Protein 3R3H (pdb70)

CATH classification: 3.40.50.150

Radius of gyration: 21.48 Å; Cα contacts (8 Å, |Δi|>4): 820; chains: 2; bounding box: 47×49×59 Å

Structure (mmCIF, N/CA/C/O backbone):
data_3R3H
#
_entry.id   3R3H
#
_cell.length_a   52.254
_cell.length_b   52.254
_cell.length_c   659.278
_cell.angle_alpha   90.00
_cell.angle_beta   90.00
_cell.angle_gamma   120.00
#
_symmetry.space_group_name_H-M   'P 61 2 2'
#
loop_
_entity.id
_entity.type
_entity.pdbx_description
1 polymer 'O-methyltransferase, SAM-dependent'
2 water water
#
loop_
_atom_site.group_PDB
_atom_site.id
_atom_site.type_symbol
_atom_site.label_atom_id
_atom_site.label_alt_id
_atom_site.label_comp_id
_atom_site.label_asym_id
_atom_site.label_entity_id
_atom_site.label_seq_id
_atom_site.pdbx_PDB_ins_code
_atom_site.Cartn_x
_atom_site.Cartn_y
_atom_site.Cartn_z
_atom_site.occupancy
_atom_site.B_iso_or_equiv
_atom_site.auth_seq_id
_atom_site.auth_comp_id
_atom_site.auth_asym_id
_atom_site.auth_atom_id
_atom_site.pdbx_PDB_model_num
ATOM 1 N N . LYS A 1 4 ? 8.964 19.467 36.679 1.00 64.48 4 LYS A N 1
ATOM 2 C CA . LYS A 1 4 ? 7.990 20.334 35.947 1.00 65.14 4 LYS A CA 1
ATOM 3 C C . LYS A 1 4 ? 8.701 21.261 34.958 1.00 65.81 4 LYS A C 1
ATOM 4 O O . LYS A 1 4 ? 9.794 21.757 35.238 1.00 65.71 4 LYS A O 1
ATOM 6 N N . HIS A 1 5 ? 8.071 21.498 33.808 1.00 66.37 5 HIS A N 1
ATOM 7 C CA . HIS A 1 5 ? 8.635 22.359 32.765 1.00 66.97 5 HIS A CA 1
ATOM 8 C C . HIS A 1 5 ? 8.009 23.768 32.751 1.00 67.17 5 HIS A C 1
ATOM 9 O O . HIS A 1 5 ? 6.794 23.909 32.854 1.00 66.21 5 HIS A O 1
ATOM 16 N N . LEU A 1 6 ? 8.849 24.800 32.621 1.00 66.67 6 LEU A N 1
ATOM 17 C CA . LEU A 1 6 ? 8.408 26.202 32.617 1.00 65.85 6 LEU A CA 1
ATOM 18 C C . LEU A 1 6 ? 7.637 26.639 31.366 1.00 65.90 6 LEU A C 1
ATOM 19 O O . LEU A 1 6 ? 8.219 26.817 30.289 1.00 66.00 6 LEU A O 1
ATOM 21 N N . SER A 1 7 ? 6.327 26.826 31.522 1.00 64.26 7 SER A N 1
ATOM 22 C CA . SER A 1 7 ? 5.462 27.255 30.420 1.00 62.32 7 SER A CA 1
ATOM 23 C C . SER A 1 7 ? 5.516 28.781 30.323 1.00 61.08 7 SER A C 1
ATOM 24 O O . SER A 1 7 ? 4.929 29.485 31.152 1.00 61.70 7 SER A O 1
ATOM 26 N N . LEU A 1 8 ? 6.219 29.299 29.317 1.00 58.10 8 LEU A N 1
ATOM 27 C CA . LEU A 1 8 ? 6.327 30.745 29.172 1.00 54.61 8 LEU A CA 1
ATOM 28 C C . LEU A 1 8 ? 5.051 31.292 28.574 1.00 53.92 8 LEU A C 1
ATOM 29 O O . LEU A 1 8 ? 4.653 30.878 27.487 1.00 52.10 8 LEU A O 1
ATOM 34 N N . THR A 1 9 ? 4.414 32.209 29.304 1.00 53.09 9 THR A N 1
ATOM 35 C CA . THR A 1 9 ? 3.168 32.849 28.872 1.00 52.78 9 THR A CA 1
ATOM 36 C C . THR A 1 9 ? 3.492 34.282 28.425 1.00 53.94 9 THR A C 1
ATOM 37 O O . THR A 1 9 ? 4.605 34.773 28.653 1.00 53.61 9 THR A O 1
ATOM 41 N N . PRO A 1 10 ? 2.534 34.963 27.762 1.00 53.68 10 PRO A N 1
ATOM 42 C CA . PRO A 1 10 ? 2.755 36.340 27.300 1.00 54.00 10 PRO A CA 1
ATOM 43 C C . PRO A 1 10 ? 2.984 37.304 28.454 1.00 54.08 10 PRO A C 1
ATOM 44 O O . PRO A 1 10 ? 3.780 38.239 28.352 1.00 54.36 10 PRO A O 1
ATOM 48 N N . GLU A 1 11 ? 2.280 37.062 29.554 1.00 54.35 11 GLU A N 1
ATOM 49 C CA . GLU A 1 11 ? 2.385 37.910 30.730 1.00 55.64 11 GLU A CA 1
ATOM 50 C C . GLU A 1 11 ? 3.752 37.811 31.382 1.00 52.59 11 GLU A C 1
ATOM 51 O O . GLU A 1 11 ? 4.288 38.800 31.861 1.00 52.95 11 GLU A O 1
ATOM 57 N N . LEU A 1 12 ? 4.315 36.610 31.399 1.00 51.05 12 LEU A N 1
ATOM 58 C CA . LEU A 1 12 ? 5.626 36.390 32.002 1.00 50.34 12 LEU A CA 1
ATOM 59 C C . LEU A 1 12 ? 6.748 36.865 31.082 1.00 49.03 12 LEU A C 1
ATOM 60 O O . LEU A 1 12 ? 7.772 37.373 31.539 1.00 48.43 12 LEU A O 1
ATOM 65 N N . TYR A 1 13 ? 6.546 36.685 29.782 1.00 48.55 13 TYR A N 1
ATOM 66 C CA . TYR A 1 13 ? 7.518 37.107 28.787 1.00 47.81 13 TYR A CA 1
ATOM 67 C C . TYR A 1 13 ? 7.612 38.616 28.897 1.00 47.21 13 TYR A C 1
ATOM 68 O O . TYR A 1 13 ? 8.678 39.207 28.726 1.00 46.89 13 TYR A O 1
ATOM 77 N N . LYS A 1 14 ? 6.470 39.232 29.184 1.00 46.82 14 LYS A N 1
ATOM 78 C CA . LYS A 1 14 ? 6.370 40.678 29.361 1.00 47.16 14 LYS A CA 1
ATOM 79 C C . LYS A 1 14 ? 7.268 41.092 30.534 1.00 46.46 14 LYS A C 1
ATOM 80 O O . LYS A 1 14 ? 7.981 42.093 30.461 1.00 46.52 14 LYS A O 1
ATOM 86 N N . TYR A 1 15 ? 7.209 40.303 31.609 1.00 45.62 15 TYR A N 1
ATOM 87 C CA . TYR A 1 15 ? 7.991 40.523 32.828 1.00 44.87 15 TYR A CA 1
ATOM 88 C C . TYR A 1 15 ? 9.483 40.334 32.541 1.00 42.41 15 TYR A C 1
ATOM 89 O O . TYR A 1 15 ? 10.314 41.175 32.900 1.00 40.50 15 TYR A O 1
ATOM 98 N N . LEU A 1 16 ? 9.805 39.219 31.892 1.00 41.21 16 LEU A N 1
ATOM 99 C CA . LEU A 1 16 ? 11.176 38.895 31.536 1.00 40.67 16 LEU A CA 1
ATOM 100 C C . LEU A 1 16 ? 11.793 40.104 30.849 1.00 40.05 16 LEU A C 1
ATOM 101 O O . LEU A 1 16 ? 12.806 40.661 31.285 1.00 41.16 16 LEU A O 1
ATOM 106 N N . LEU A 1 17 ? 11.146 40.513 29.769 1.00 39.47 17 LEU A N 1
ATOM 107 C CA . LEU A 1 17 ? 11.575 41.657 28.978 1.00 39.74 17 LEU A CA 1
ATOM 108 C C . LEU A 1 17 ? 11.786 42.913 29.841 1.00 39.54 17 LEU A C 1
ATOM 109 O O . LEU A 1 17 ? 12.824 43.576 29.755 1.00 38.18 17 LEU A O 1
ATOM 114 N N . ASP A 1 18 ? 10.795 43.215 30.675 1.00 40.30 18 ASP A N 1
ATOM 115 C CA . ASP A 1 18 ? 10.816 44.382 31.549 1.00 41.92 18 ASP A CA 1
ATOM 116 C C . ASP A 1 18 ? 12.053 44.467 32.441 1.00 41.14 18 ASP A C 1
ATOM 117 O O . ASP A 1 18 ? 12.740 45.504 32.485 1.00 41.40 18 ASP A O 1
ATOM 122 N N . ILE A 1 19 ? 12.338 43.377 33.151 1.00 38.57 19 ILE A N 1
ATOM 123 C CA . ILE A 1 19 ? 13.475 43.340 34.062 1.00 35.56 19 ILE A CA 1
ATOM 124 C C . ILE A 1 19 ? 14.846 43.105 33.419 1.00 36.02 19 ILE A C 1
ATOM 125 O O . ILE A 1 19 ? 15.863 43.355 34.052 1.00 35.55 19 ILE A O 1
ATOM 130 N N . SER A 1 20 ? 14.901 42.639 32.174 1.00 35.88 20 SER A N 1
ATOM 131 C CA . SER A 1 20 ? 16.213 42.387 31.576 1.00 36.67 20 SER A CA 1
ATOM 132 C C . SER A 1 20 ? 16.522 43.065 30.244 1.00 37.50 20 SER A C 1
ATOM 133 O O . SER A 1 20 ? 17.678 43.402 29.983 1.00 37.51 20 SER A O 1
ATOM 136 N N . LEU A 1 21 ? 15.511 43.269 29.402 1.00 37.86 21 LEU A N 1
ATOM 137 C CA . LEU A 1 21 ? 15.757 43.897 28.106 1.00 38.16 21 LEU A CA 1
ATOM 138 C C . LEU A 1 21 ? 16.323 45.291 28.268 1.00 38.58 21 LEU A C 1
ATOM 139 O O . LEU A 1 21 ? 15.668 46.185 28.808 1.00 39.24 21 LEU A O 1
ATOM 144 N N . ARG A 1 22 ? 17.551 45.459 27.804 1.00 39.50 22 ARG A N 1
ATOM 145 C CA . ARG A 1 22 ? 18.232 46.740 27.854 1.00 42.32 22 ARG A CA 1
ATOM 146 C C . ARG A 1 22 ? 18.604 47.024 26.400 1.00 42.02 22 ARG A C 1
ATOM 147 O O . ARG A 1 22 ? 19.775 47.019 26.007 1.00 43.09 22 ARG A O 1
ATOM 155 N N . GLU A 1 23 ? 17.554 47.267 25.618 1.00 42.07 23 GLU A N 1
ATOM 156 C CA . GLU A 1 23 ? 17.627 47.517 24.183 1.00 42.42 23 GLU A CA 1
ATOM 157 C C . GLU A 1 23 ? 18.056 48.921 23.771 1.00 41.85 23 GLU A C 1
ATOM 158 O O . GLU A 1 23 ? 17.593 49.919 24.314 1.00 42.85 23 GLU A O 1
ATOM 164 N N . HIS A 1 24 ? 18.946 48.983 22.791 1.00 42.26 24 HIS A N 1
ATOM 165 C CA . HIS A 1 24 ? 19.441 50.254 22.284 1.00 44.28 24 HIS A CA 1
ATOM 166 C C . HIS A 1 24 ? 18.392 50.839 21.330 1.00 44.62 24 HIS A C 1
ATOM 167 O O . HIS A 1 24 ? 17.809 50.116 20.513 1.00 44.80 24 HIS A O 1
ATOM 174 N N . PRO A 1 25 ? 18.135 52.158 21.424 1.00 45.02 25 PRO A N 1
ATOM 175 C CA . PRO A 1 25 ? 17.150 52.868 20.588 1.00 46.26 25 PRO A CA 1
ATOM 176 C C . PRO A 1 25 ? 17.088 52.518 19.105 1.00 43.93 25 PRO A C 1
ATOM 177 O O . PRO A 1 25 ? 15.999 52.322 18.554 1.00 42.78 25 PRO A O 1
ATOM 181 N N . ALA A 1 26 ? 18.250 52.462 18.460 1.00 42.49 26 ALA A N 1
ATOM 182 C CA . ALA A 1 26 ? 18.320 52.126 17.041 1.00 41.96 26 ALA A CA 1
ATOM 183 C C . ALA A 1 26 ? 17.795 50.710 16.847 1.00 40.42 26 ALA A C 1
ATOM 184 O O . ALA A 1 26 ? 17.134 50.419 15.850 1.00 41.90 26 ALA A O 1
ATOM 186 N N . LEU A 1 27 ? 18.092 49.831 17.806 1.00 38.68 27 LEU A N 1
ATOM 187 C CA . LEU A 1 27 ? 17.616 48.449 17.751 1.00 36.09 27 LEU A CA 1
ATOM 188 C C . LEU A 1 27 ? 16.098 48.446 17.848 1.00 35.77 27 LEU A C 1
ATOM 189 O O . LEU A 1 27 ? 15.402 47.963 16.951 1.00 34.21 27 LEU A O 1
ATOM 194 N N . ALA A 1 28 ? 15.601 48.993 18.954 1.00 35.75 28 ALA A N 1
ATOM 195 C CA . ALA A 1 28 ? 14.172 49.051 19.210 1.00 37.58 28 ALA A CA 1
ATOM 196 C C . ALA A 1 28 ? 13.448 49.650 18.005 1.00 39.33 28 ALA A C 1
ATOM 197 O O . ALA A 1 28 ? 12.370 49.180 17.611 1.00 41.08 28 ALA A O 1
ATOM 199 N N . ALA A 1 29 ? 14.061 50.679 17.420 1.00 40.16 29 ALA A N 1
ATOM 200 C CA . ALA A 1 29 ? 13.517 51.380 16.261 1.00 40.64 29 ALA A CA 1
ATOM 201 C C . ALA A 1 29 ? 13.523 50.493 15.025 1.00 40.15 29 ALA A C 1
ATOM 202 O O . ALA A 1 29 ? 12.539 50.441 14.283 1.00 40.57 29 ALA A O 1
ATOM 204 N N . LEU A 1 30 ? 14.644 49.808 14.800 1.00 40.31 30 LEU A N 1
ATOM 205 C CA . LEU A 1 30 ? 14.754 48.913 13.654 1.00 41.78 30 LEU A CA 1
ATOM 206 C C . LEU A 1 30 ? 13.646 47.872 13.821 1.00 40.96 30 LEU A C 1
ATOM 207 O O . LEU A 1 30 ? 12.893 47.586 12.889 1.00 40.11 30 LEU A O 1
ATOM 212 N N . ARG A 1 31 ? 13.544 47.334 15.032 1.00 42.32 31 ARG A N 1
ATOM 213 C CA . ARG A 1 31 ? 12.544 46.332 15.343 1.00 44.99 31 ARG A CA 1
ATOM 214 C C . ARG A 1 31 ? 11.135 46.881 15.116 1.00 45.51 31 ARG A C 1
ATOM 215 O O . ARG A 1 31 ? 10.401 46.385 14.267 1.00 46.03 31 ARG A O 1
ATOM 223 N N . LYS A 1 32 ? 10.764 47.904 15.880 1.00 46.75 32 LYS A N 1
ATOM 224 C CA . LYS A 1 32 ? 9.439 48.521 15.773 1.00 48.88 32 LYS A CA 1
ATOM 225 C C . LYS A 1 32 ? 9.038 48.911 14.341 1.00 51.54 32 LYS A C 1
ATOM 226 O O . LYS A 1 32 ? 7.860 48.849 13.991 1.00 50.76 32 LYS A O 1
ATOM 228 N N . GLU A 1 33 ? 10.011 49.315 13.523 1.00 53.92 33 GLU A N 1
ATOM 229 C CA . GLU A 1 33 ? 9.750 49.703 12.136 1.00 57.33 33 GLU A CA 1
ATOM 230 C C . GLU A 1 33 ? 9.666 48.515 11.159 1.00 58.02 33 GLU A C 1
ATOM 231 O O . GLU A 1 33 ? 9.545 48.715 9.949 1.00 57.19 33 GLU A O 1
ATOM 237 N N . THR A 1 34 ? 9.731 47.288 11.680 1.00 57.86 34 THR A N 1
ATOM 238 C CA . THR A 1 34 ? 9.658 46.086 10.844 1.00 57.71 34 THR A CA 1
ATOM 239 C C . THR A 1 34 ? 8.789 45.017 11.502 1.00 59.46 34 THR A C 1
ATOM 240 O O . THR A 1 34 ? 8.783 43.857 11.081 1.00 59.03 34 THR A O 1
ATOM 244 N N . SER A 1 35 ? 8.054 45.421 12.535 1.00 60.67 35 SER A N 1
ATOM 245 C CA . SER A 1 35 ? 7.175 44.519 13.282 1.00 62.93 35 SER A CA 1
ATOM 246 C C . SER A 1 35 ? 6.128 43.888 12.362 1.00 63.97 35 SER A C 1
ATOM 247 O O . SER A 1 35 ? 5.935 42.664 12.351 1.00 64.44 35 SER A O 1
ATOM 250 N N . THR A 1 36 ? 5.456 44.750 11.600 1.00 64.83 36 THR A N 1
ATOM 251 C CA . THR A 1 36 ? 4.417 44.368 10.640 1.00 65.86 36 THR A CA 1
ATOM 252 C C . THR A 1 36 ? 4.965 43.431 9.559 1.00 66.99 36 THR A C 1
ATOM 253 O O . THR A 1 36 ? 4.311 42.460 9.163 1.00 65.99 36 THR A O 1
ATOM 257 N N . MET A 1 37 ? 6.166 43.762 9.086 1.00 67.59 37 MET A N 1
ATOM 258 C CA . MET A 1 37 ? 6.900 43.010 8.068 1.00 67.24 37 MET A CA 1
ATOM 259 C C . MET A 1 37 ? 6.861 41.515 8.424 1.00 66.96 37 MET A C 1
ATOM 260 O O . MET A 1 37 ? 6.999 41.145 9.588 1.00 66.60 37 MET A O 1
ATOM 265 N N . GLU A 1 38 ? 6.667 40.660 7.425 1.00 66.61 38 GLU A N 1
ATOM 266 C CA . GLU A 1 38 ? 6.615 39.211 7.652 1.00 67.14 38 GLU A CA 1
ATOM 267 C C . GLU A 1 38 ? 7.992 38.653 8.011 1.00 65.69 38 GLU A C 1
ATOM 268 O O . GLU A 1 38 ? 8.108 37.553 8.556 1.00 65.33 38 GLU A O 1
ATOM 274 N N . LEU A 1 39 ? 9.024 39.442 7.703 1.00 63.79 39 LEU A N 1
ATOM 275 C CA . LEU A 1 39 ? 10.432 39.114 7.964 1.00 60.30 39 LEU A CA 1
ATOM 276 C C . LEU A 1 39 ? 10.722 39.085 9.469 1.00 58.19 39 LEU A C 1
ATOM 277 O O . LEU A 1 39 ? 11.575 38.324 9.927 1.00 58.58 39 LEU A O 1
ATOM 282 N N . ALA A 1 40 ? 10.014 39.924 10.225 1.00 57.14 40 ALA A N 1
ATOM 283 C CA . ALA A 1 40 ? 10.180 40.022 11.675 1.00 56.59 40 ALA A CA 1
ATOM 284 C C . ALA A 1 40 ? 10.146 38.675 12.417 1.00 57.11 40 ALA A C 1
ATOM 285 O O . ALA A 1 40 ? 10.714 38.539 13.505 1.00 55.78 40 ALA A O 1
ATOM 287 N N . ASN A 1 41 ? 9.477 37.689 11.819 1.00 58.05 41 ASN A N 1
ATOM 288 C CA . ASN A 1 41 ? 9.362 36.346 12.393 1.00 57.63 41 ASN A CA 1
ATOM 289 C C . ASN A 1 41 ? 10.671 35.566 12.352 1.00 55.41 41 ASN A C 1
ATOM 290 O O . ASN A 1 41 ? 11.007 34.889 13.322 1.00 55.90 41 ASN A O 1
ATOM 295 N N . MET A 1 42 ? 11.398 35.649 11.238 1.00 53.34 42 MET A N 1
ATOM 296 C CA . MET A 1 42 ? 12.675 34.943 11.118 1.00 52.96 42 MET A CA 1
ATOM 297 C C . MET A 1 42 ? 13.727 35.656 11.962 1.00 51.07 42 MET A C 1
ATOM 298 O O . MET A 1 42 ? 14.863 35.190 12.105 1.00 51.69 42 MET A O 1
ATOM 303 N N . GLN A 1 43 ? 13.328 36.784 12.534 1.00 49.38 43 GLN A N 1
ATOM 304 C CA . GLN A 1 43 ? 14.227 37.596 13.337 1.00 48.30 43 GLN A CA 1
ATOM 305 C C . GLN A 1 43 ? 14.413 37.110 14.768 1.00 45.60 43 GLN A C 1
ATOM 306 O O . GLN A 1 43 ? 13.452 36.742 15.448 1.00 45.80 43 GLN A O 1
ATOM 312 N N . VAL A 1 44 ? 15.669 37.108 15.205 1.00 42.45 44 VAL A N 1
ATOM 313 C CA . VAL A 1 44 ? 16.023 36.672 16.540 1.00 41.21 44 VAL A CA 1
ATOM 314 C C . VAL A 1 44 ? 15.195 37.529 17.517 1.00 39.65 44 VAL A C 1
ATOM 315 O O . VAL A 1 44 ? 14.824 38.660 17.193 1.00 40.41 44 VAL A O 1
ATOM 319 N N . ALA A 1 45 ? 14.870 36.984 18.686 1.00 37.41 45 ALA A N 1
ATOM 320 C CA . ALA A 1 45 ? 14.076 37.721 19.659 1.00 35.76 45 ALA A CA 1
ATOM 321 C C . ALA A 1 45 ? 14.973 38.666 20.430 1.00 36.31 45 ALA A C 1
ATOM 322 O O . ALA A 1 45 ? 16.166 38.407 20.601 1.00 33.99 45 ALA A O 1
ATOM 324 N N . PRO A 1 46 ? 14.401 39.782 20.915 1.00 34.98 46 PRO A N 1
ATOM 325 C CA . PRO A 1 46 ? 15.117 40.809 21.681 1.00 36.30 46 PRO A CA 1
ATOM 326 C C . PRO A 1 46 ? 16.120 40.287 22.700 1.00 38.66 46 PRO A C 1
ATOM 327 O O . PRO A 1 46 ? 17.255 40.769 22.748 1.00 39.80 46 PRO A O 1
ATOM 331 N N . GLU A 1 47 ? 15.700 39.320 23.521 1.00 39.63 47 GLU A N 1
ATOM 332 C CA . GLU A 1 47 ? 16.569 38.756 24.559 1.00 40.66 47 GLU A CA 1
ATOM 333 C C . GLU A 1 47 ? 17.497 37.679 24.015 1.00 40.43 47 GLU A C 1
ATOM 334 O O . GLU A 1 47 ? 18.523 37.348 24.637 1.00 40.00 47 GLU A O 1
ATOM 340 N N . GLN A 1 48 ? 17.131 37.146 22.853 1.00 40.54 48 GLN A N 1
ATOM 341 C CA . GLN A 1 48 ? 17.928 36.124 22.210 1.00 41.88 48 GLN A CA 1
ATOM 342 C C . GLN A 1 48 ? 19.180 36.828 21.763 1.00 40.92 48 GLN A C 1
ATOM 343 O O . GLN A 1 48 ? 20.289 36.299 21.876 1.00 40.99 48 GLN A O 1
ATOM 349 N N . ALA A 1 49 ? 18.982 38.042 21.261 1.00 38.21 49 ALA A N 1
ATOM 350 C CA . ALA A 1 49 ? 20.070 38.860 20.763 1.00 36.07 49 ALA A CA 1
ATOM 351 C C . ALA A 1 49 ? 20.900 39.385 21.923 1.00 35.67 49 ALA A C 1
ATOM 352 O O . ALA A 1 49 ? 22.125 39.469 21.833 1.00 36.96 49 ALA A O 1
ATOM 354 N N . GLN A 1 50 ? 20.236 39.744 23.013 1.00 35.12 50 GLN A N 1
ATOM 355 C CA . GLN A 1 50 ? 20.950 40.257 24.156 1.00 35.15 50 GLN A CA 1
ATOM 356 C C . GLN A 1 50 ? 21.783 39.135 24.777 1.00 37.16 50 GLN A C 1
ATOM 357 O O . GLN A 1 50 ? 22.832 39.386 25.377 1.00 36.06 50 GLN A O 1
ATOM 363 N N . PHE A 1 51 ? 21.311 37.897 24.626 1.00 37.97 51 PHE A N 1
ATOM 364 C CA . PHE A 1 51 ? 22.032 36.747 25.146 1.00 37.18 51 PHE A CA 1
ATOM 365 C C . PHE A 1 51 ? 23.268 36.554 24.291 1.00 36.07 51 PHE A C 1
ATOM 366 O O . PHE A 1 51 ? 24.334 36.243 24.808 1.00 36.06 51 PHE A O 1
ATOM 374 N N . MET A 1 52 ? 23.113 36.741 22.980 1.00 35.62 52 MET A N 1
ATOM 375 C CA . MET A 1 52 ? 24.216 36.589 22.028 1.00 36.63 52 MET A CA 1
ATOM 376 C C . MET A 1 52 ? 25.249 37.711 22.175 1.00 37.06 52 MET A C 1
ATOM 377 O O . MET A 1 52 ? 26.380 37.616 21.683 1.00 38.08 52 MET A O 1
ATOM 382 N N . GLN A 1 53 ? 24.844 38.782 22.848 1.00 36.48 53 GLN A N 1
ATOM 383 C CA . GLN A 1 53 ? 25.727 39.916 23.105 1.00 34.74 53 GLN A CA 1
ATOM 384 C C . GLN A 1 53 ? 26.601 39.507 24.290 1.00 33.61 53 GLN A C 1
ATOM 385 O O . GLN A 1 53 ? 27.798 39.804 24.335 1.00 32.77 53 GLN A O 1
ATOM 391 N N . MET A 1 54 ? 25.968 38.849 25.259 1.00 31.49 54 MET A N 1
ATOM 392 C CA . MET A 1 54 ? 26.654 38.351 26.436 1.00 30.90 54 MET A CA 1
ATOM 393 C C . MET A 1 54 ? 27.734 37.401 25.891 1.00 30.63 54 MET A C 1
ATOM 394 O O . MET A 1 54 ? 28.912 37.502 26.250 1.00 29.17 54 MET A O 1
ATOM 399 N N . LEU A 1 55 ? 27.319 36.508 24.994 1.00 31.04 55 LEU A N 1
ATOM 400 C CA . LEU A 1 55 ? 28.211 35.525 24.397 1.00 33.51 55 LEU A CA 1
ATOM 401 C C . LEU A 1 55 ? 29.437 36.149 23.739 1.00 35.47 55 LEU A C 1
ATOM 402 O O . LEU A 1 55 ? 30.557 35.622 23.851 1.00 35.65 55 LEU A O 1
ATOM 407 N N . ILE A 1 56 ? 29.220 37.265 23.051 1.00 36.64 56 ILE A N 1
ATOM 408 C CA . ILE A 1 56 ? 30.294 37.968 22.374 1.00 37.39 56 ILE A CA 1
ATOM 409 C C . ILE A 1 56 ? 31.298 38.531 23.377 1.00 38.27 56 ILE A C 1
ATOM 410 O O . ILE A 1 56 ? 32.512 38.508 23.134 1.00 38.57 56 ILE A O 1
ATOM 415 N N . ARG A 1 57 ? 30.797 39.023 24.505 1.00 38.46 57 ARG A N 1
ATOM 416 C CA . ARG A 1 57 ? 31.669 39.575 25.534 1.00 41.05 57 ARG A CA 1
ATOM 417 C C . ARG A 1 57 ? 32.474 38.418 26.138 1.00 42.28 57 ARG A C 1
ATOM 418 O O . ARG A 1 57 ? 33.696 38.514 26.299 1.00 42.56 57 ARG A O 1
ATOM 426 N N . LEU A 1 58 ? 31.780 37.323 26.461 1.00 42.89 58 LEU A N 1
ATOM 427 C CA . LEU A 1 58 ? 32.414 36.139 27.041 1.00 42.79 58 LEU A CA 1
ATOM 428 C C . LEU A 1 58 ? 33.399 35.484 26.071 1.00 44.09 58 LEU A C 1
ATOM 429 O O . LEU A 1 58 ? 34.361 34.836 26.486 1.00 44.50 58 LEU A O 1
ATOM 434 N N . THR A 1 59 ? 33.157 35.661 24.781 1.00 45.53 59 THR A N 1
ATOM 435 C CA . THR A 1 59 ? 34.043 35.129 23.757 1.00 47.12 59 THR A CA 1
ATOM 436 C C . THR A 1 59 ? 35.238 36.074 23.602 1.00 48.52 59 THR A C 1
ATOM 437 O O . THR A 1 59 ? 36.339 35.654 23.234 1.00 48.39 59 THR A O 1
ATOM 441 N N . ARG A 1 60 ? 35.005 37.352 23.903 1.00 49.85 60 ARG A N 1
ATOM 442 C CA . ARG A 1 60 ? 36.020 38.392 23.762 1.00 49.64 60 ARG A CA 1
ATOM 443 C C . ARG A 1 60 ? 36.306 38.416 22.273 1.00 48.04 60 ARG A C 1
ATOM 444 O O . ARG A 1 60 ? 37.445 38.550 21.824 1.00 47.02 60 ARG A O 1
ATOM 452 N N . ALA A 1 61 ? 35.217 38.284 21.525 1.00 47.57 61 ALA A N 1
ATOM 453 C CA . ALA A 1 61 ? 35.240 38.244 20.077 1.00 47.60 61 ALA A CA 1
ATOM 454 C C . ALA A 1 61 ? 35.622 39.558 19.437 1.00 46.98 61 ALA A C 1
ATOM 455 O O . ALA A 1 61 ? 35.261 40.629 19.920 1.00 46.72 61 ALA A O 1
ATOM 457 N N . LYS A 1 62 ? 36.362 39.440 18.339 1.00 47.32 62 LYS A N 1
ATOM 458 C CA . LYS A 1 62 ? 36.811 40.570 17.541 1.00 46.77 62 LYS A CA 1
ATOM 459 C C . LYS A 1 62 ? 36.125 40.473 16.178 1.00 45.45 62 LYS A C 1
ATOM 460 O O . LYS A 1 62 ? 35.864 41.482 15.527 1.00 45.98 62 LYS A O 1
ATOM 466 N N . LYS A 1 63 ? 35.831 39.246 15.761 1.00 43.33 63 LYS A N 1
ATOM 467 C CA . LYS A 1 63 ? 35.198 39.005 14.475 1.00 40.65 63 LYS A CA 1
ATOM 468 C C . LYS A 1 63 ? 34.024 38.027 14.634 1.00 39.14 63 LYS A C 1
ATOM 469 O O . LYS A 1 63 ? 34.163 36.939 15.200 1.00 37.40 63 LYS A O 1
ATOM 475 N N . VAL A 1 64 ? 32.864 38.437 14.133 1.00 37.51 64 VAL A N 1
ATOM 476 C CA . VAL A 1 64 ? 31.643 37.650 14.219 1.00 34.39 64 VAL A CA 1
ATOM 477 C C . VAL A 1 64 ? 31.017 37.410 12.853 1.00 33.00 64 VAL A C 1
ATOM 478 O O . VAL A 1 64 ? 31.131 38.240 11.963 1.00 33.45 64 VAL A O 1
ATOM 482 N N . LEU A 1 65 ? 30.356 36.269 12.695 1.00 30.33 65 LEU A N 1
ATOM 483 C CA . LEU A 1 65 ? 29.713 35.924 11.434 1.00 29.40 65 LEU A CA 1
ATOM 484 C C . LEU A 1 65 ? 28.303 35.412 11.696 1.00 29.23 65 LEU A C 1
ATOM 485 O O . LEU A 1 65 ? 28.072 34.688 12.668 1.00 29.76 65 LEU A O 1
ATOM 490 N N . GLU A 1 66 ? 27.355 35.808 10.854 1.00 29.23 66 GLU A N 1
ATOM 491 C CA . GLU A 1 66 ? 25.987 35.326 10.987 1.00 28.16 66 GLU A CA 1
ATOM 492 C C . GLU A 1 66 ? 25.422 35.079 9.597 1.00 27.26 66 GLU A C 1
ATOM 493 O O . GLU A 1 66 ? 25.914 35.638 8.617 1.00 25.33 66 GLU A O 1
ATOM 499 N N . LEU A 1 67 ? 24.420 34.206 9.514 1.00 27.97 67 LEU A N 1
ATOM 500 C CA . LEU A 1 67 ? 23.789 33.850 8.238 1.00 29.40 67 LEU A CA 1
ATOM 501 C C . LEU A 1 67 ? 22.295 33.784 8.458 1.00 29.26 67 LEU A C 1
ATOM 502 O O . LEU A 1 67 ? 21.843 33.414 9.550 1.00 29.81 67 LEU A O 1
ATOM 507 N N . GLY A 1 68 ? 21.522 34.112 7.429 1.00 29.68 68 GLY A N 1
ATOM 508 C CA . GLY A 1 68 ? 20.084 34.064 7.599 1.00 29.31 68 GLY A CA 1
ATOM 509 C C . GLY A 1 68 ? 19.358 35.038 6.711 1.00 29.63 68 GLY A C 1
ATOM 510 O O . GLY A 1 68 ? 19.933 35.605 5.782 1.00 28.53 68 GLY A O 1
ATOM 511 N N . THR A 1 69 ? 18.071 35.199 6.977 1.00 30.55 69 THR A N 1
ATOM 512 C CA . THR A 1 69 ? 17.242 36.127 6.223 1.00 32.32 69 THR A CA 1
ATOM 513 C C . THR A 1 69 ? 16.964 37.191 7.294 1.00 31.80 69 THR A C 1
ATOM 514 O O . THR A 1 69 ? 16.122 37.014 8.199 1.00 28.49 69 THR A O 1
ATOM 518 N N . PHE A 1 70 ? 17.706 38.294 7.174 1.00 33.36 70 PHE A N 1
ATOM 519 C CA . PHE A 1 70 ? 17.673 39.379 8.143 1.00 32.31 70 PHE A CA 1
ATOM 520 C C . PHE A 1 70 ? 17.035 40.716 7.823 1.00 32.80 70 PHE A C 1
ATOM 521 O O . PHE A 1 70 ? 16.858 41.107 6.659 1.00 33.38 70 PHE A O 1
ATOM 529 N N . THR A 1 71 ? 16.726 41.419 8.913 1.00 33.89 71 THR A N 1
ATOM 530 C CA . THR A 1 71 ? 16.195 42.777 8.873 1.00 33.71 71 THR A CA 1
ATOM 531 C C . THR A 1 71 ? 17.433 43.649 9.183 1.00 33.85 71 THR A C 1
ATOM 532 O O . THR A 1 71 ? 17.481 44.838 8.830 1.00 37.02 71 THR A O 1
ATOM 536 N N . GLY A 1 72 ? 18.434 43.033 9.822 1.00 32.63 72 GLY A N 1
ATOM 537 C CA . GLY A 1 72 ? 19.649 43.740 10.166 1.00 29.00 72 GLY A CA 1
ATOM 538 C C . GLY A 1 72 ? 19.709 44.047 11.646 1.00 29.66 72 GLY A C 1
ATOM 539 O O . GLY A 1 72 ? 20.608 44.749 12.106 1.00 26.45 72 GLY A O 1
ATOM 540 N N . TYR A 1 73 ? 18.747 43.493 12.390 1.00 30.66 73 TYR A N 1
ATOM 541 C CA . TYR A 1 73 ? 18.631 43.673 13.843 1.00 29.29 73 TYR A CA 1
ATOM 542 C C . TYR A 1 73 ? 19.702 42.902 14.621 1.00 28.08 73 TYR A C 1
ATOM 543 O O . TYR A 1 73 ? 20.378 43.476 15.490 1.00 29.45 73 TYR A O 1
ATOM 552 N N . SER A 1 74 ? 19.860 41.612 14.322 1.00 26.17 74 SER A N 1
ATOM 553 C CA . SER A 1 74 ? 20.859 40.809 15.021 1.00 24.83 74 SER A CA 1
ATOM 554 C C . SER A 1 74 ? 22.285 41.254 14.685 1.00 23.17 74 SER A C 1
ATOM 555 O O . SER A 1 74 ? 23.197 41.103 15.497 1.00 23.35 74 SER A O 1
ATOM 558 N N . ALA A 1 75 ? 22.468 41.812 13.493 1.00 23.88 75 ALA A N 1
ATOM 559 C CA . ALA A 1 75 ? 23.784 42.284 13.061 1.00 25.04 75 ALA A CA 1
ATOM 560 C C . ALA A 1 75 ? 24.174 43.544 13.850 1.00 25.23 75 ALA A C 1
ATOM 561 O O . ALA A 1 75 ? 25.357 43.758 14.177 1.00 24.31 75 ALA A O 1
ATOM 563 N N . LEU A 1 76 ? 23.166 44.366 14.147 1.00 24.52 76 LEU A N 1
ATOM 564 C CA . LEU A 1 76 ? 23.371 45.593 14.886 1.00 23.74 76 LEU A CA 1
ATOM 565 C C . LEU A 1 76 ? 23.710 45.270 16.330 1.00 25.89 76 LEU A C 1
ATOM 566 O O . LEU A 1 76 ? 24.737 45.723 16.865 1.00 24.31 76 LEU A O 1
ATOM 571 N N . ALA A 1 77 ? 22.836 44.479 16.954 1.00 26.50 77 ALA A N 1
ATOM 572 C CA . ALA A 1 77 ? 23.017 44.062 18.349 1.00 26.29 77 ALA A CA 1
ATOM 573 C C . ALA A 1 77 ? 24.398 43.466 18.543 1.00 25.90 77 ALA A C 1
ATOM 574 O O . ALA A 1 77 ? 25.063 43.755 19.528 1.00 26.39 77 ALA A O 1
ATOM 576 N N . MET A 1 78 ? 24.821 42.635 17.593 1.00 26.12 78 MET A N 1
ATOM 577 C CA . MET A 1 78 ? 26.129 41.993 17.653 1.00 27.02 78 MET A CA 1
ATOM 578 C C . MET A 1 78 ? 27.285 42.998 17.660 1.00 27.46 78 MET A C 1
ATOM 579 O O . MET A 1 78 ? 28.206 42.864 18.474 1.00 28.15 78 MET A O 1
ATOM 584 N N . SER A 1 79 ? 27.253 44.002 16.777 1.00 30.02 79 SER A N 1
ATOM 585 C CA . SER A 1 79 ? 28.356 44.969 16.749 1.00 30.45 79 SER A CA 1
ATOM 586 C C . SER A 1 79 ? 28.313 45.909 17.946 1.00 30.56 79 SER A C 1
ATOM 587 O O . SER A 1 79 ? 29.334 46.458 18.352 1.00 29.71 79 SER A O 1
ATOM 590 N N . LEU A 1 80 ? 27.128 46.086 18.519 1.00 32.69 80 LEU A N 1
ATOM 591 C CA . LEU A 1 80 ? 26.979 46.949 19.692 1.00 33.87 80 LEU A CA 1
ATOM 592 C C . LEU A 1 80 ? 27.716 46.352 20.875 1.00 35.00 80 LEU A C 1
ATOM 593 O O . LEU A 1 80 ? 28.160 47.072 21.764 1.00 37.06 80 LEU A O 1
ATOM 598 N N . ALA A 1 81 ? 27.835 45.028 20.881 1.00 36.96 81 ALA A N 1
ATOM 599 C CA . ALA A 1 81 ? 28.509 44.321 21.957 1.00 37.75 81 ALA A CA 1
ATOM 600 C C . ALA A 1 81 ? 29.960 44.061 21.573 1.00 39.30 81 ALA A C 1
ATOM 601 O O . ALA A 1 81 ? 30.697 43.400 22.295 1.00 40.58 81 ALA A O 1
ATOM 603 N N . LEU A 1 82 ? 30.363 44.596 20.429 1.00 41.08 82 LEU A N 1
ATOM 604 C CA . LEU A 1 82 ? 31.724 44.433 19.934 1.00 42.58 82 LEU A CA 1
ATOM 605 C C . LEU A 1 82 ? 32.570 45.675 20.178 1.00 44.34 82 LEU A C 1
ATOM 606 O O . LEU A 1 82 ? 32.056 46.799 20.228 1.00 42.85 82 LEU A O 1
ATOM 611 N N . PRO A 1 83 ? 33.890 45.486 20.334 1.00 46.89 83 PRO A N 1
ATOM 612 C CA . PRO A 1 83 ? 34.777 46.631 20.562 1.00 49.37 83 PRO A CA 1
ATOM 613 C C . PRO A 1 83 ? 35.034 47.394 19.246 1.00 50.18 83 PRO A C 1
ATOM 614 O O . PRO A 1 83 ? 34.880 46.837 18.156 1.00 50.13 83 PRO A O 1
ATOM 618 N N . ASP A 1 84 ? 35.408 48.668 19.362 1.00 51.16 84 ASP A N 1
ATOM 619 C CA . ASP A 1 84 ? 35.684 49.543 18.216 1.00 51.40 84 ASP A CA 1
ATOM 620 C C . ASP A 1 84 ? 36.418 48.882 17.039 1.00 50.97 84 ASP A C 1
ATOM 621 O O . ASP A 1 84 ? 36.074 49.119 15.881 1.00 47.72 84 ASP A O 1
ATOM 626 N N . ASP A 1 85 ? 37.437 48.075 17.344 1.00 50.74 85 ASP A N 1
ATOM 627 C CA . ASP A 1 85 ? 38.246 47.373 16.334 1.00 49.42 85 ASP A CA 1
ATOM 628 C C . ASP A 1 85 ? 37.606 46.081 15.810 1.00 49.56 85 ASP A C 1
ATOM 629 O O . ASP A 1 85 ? 38.106 45.470 14.858 1.00 47.98 85 ASP A O 1
ATOM 634 N N . GLY A 1 86 ? 36.500 45.682 16.440 1.00 47.51 86 GLY A N 1
ATOM 635 C CA . GLY A 1 86 ? 35.777 44.483 16.055 1.00 45.79 86 GLY A CA 1
ATOM 636 C C . GLY A 1 86 ? 35.014 44.599 14.748 1.00 46.20 86 GLY A C 1
ATOM 637 O O . GLY A 1 86 ? 34.911 45.673 14.159 1.00 46.06 86 GLY A O 1
ATOM 638 N N . GLN A 1 87 ? 34.446 43.486 14.300 1.00 46.08 87 GLN A N 1
ATOM 639 C CA . GLN A 1 87 ? 33.734 43.462 13.030 1.00 45.38 87 GLN A CA 1
ATOM 640 C C . GLN A 1 87 ? 32.705 42.335 12.966 1.00 44.20 87 GLN A C 1
ATOM 641 O O . GLN A 1 87 ? 32.933 41.252 13.501 1.00 44.67 87 GLN A O 1
ATOM 647 N N . VAL A 1 88 ? 31.572 42.605 12.319 1.00 41.69 88 VAL A N 1
ATOM 648 C CA . VAL A 1 88 ? 30.520 41.610 12.142 1.00 37.98 88 VAL A CA 1
ATOM 649 C C . VAL A 1 88 ? 30.166 41.478 10.662 1.00 38.46 88 VAL A C 1
ATOM 650 O O . VAL A 1 88 ? 29.903 42.458 9.984 1.00 38.66 88 VAL A O 1
ATOM 654 N N . ILE A 1 89 ? 30.204 40.252 10.157 1.00 37.03 89 ILE A N 1
ATOM 655 C CA . ILE A 1 89 ? 29.868 39.983 8.769 1.00 34.06 89 ILE A CA 1
ATOM 656 C C . ILE A 1 89 ? 28.496 39.312 8.739 1.00 34.74 89 ILE A C 1
ATOM 657 O O . ILE A 1 89 ? 28.350 38.154 9.119 1.00 34.28 89 ILE A O 1
ATOM 662 N N . THR A 1 90 ? 27.490 40.071 8.325 1.00 34.01 90 THR A N 1
ATOM 663 C CA . THR A 1 90 ? 26.125 39.580 8.239 1.00 33.37 90 THR A CA 1
ATOM 664 C C . THR A 1 90 ? 25.902 39.099 6.803 1.00 34.79 90 THR A C 1
ATOM 665 O O . THR A 1 90 ? 26.228 39.804 5.846 1.00 34.11 90 THR A O 1
ATOM 669 N N . CYS A 1 91 ? 25.382 37.883 6.650 1.00 36.16 91 CYS A N 1
ATOM 670 C CA . CYS A 1 91 ? 25.153 37.328 5.315 1.00 37.06 91 CYS A CA 1
ATOM 671 C C . CYS A 1 91 ? 23.659 37.232 5.099 1.00 37.69 91 CYS A C 1
ATOM 672 O O . CYS A 1 91 ? 23.006 36.397 5.733 1.00 38.74 91 CYS A O 1
ATOM 675 N N . ASP A 1 92 ? 23.109 38.089 4.234 1.00 37.44 92 ASP A N 1
ATOM 676 C CA . ASP A 1 92 ? 21.671 38.058 3.975 1.00 37.86 92 ASP A CA 1
ATOM 677 C C . ASP A 1 92 ? 21.325 37.342 2.668 1.00 38.39 92 ASP A C 1
ATOM 678 O O . ASP A 1 92 ? 21.554 37.861 1.567 1.00 37.48 92 ASP A O 1
ATOM 683 N N . ILE A 1 93 ? 20.767 36.140 2.826 1.00 37.66 93 ILE A N 1
ATOM 684 C CA . ILE A 1 93 ? 20.385 35.263 1.724 1.00 35.82 93 ILE A CA 1
ATOM 685 C C . ILE A 1 93 ? 19.035 35.660 1.154 1.00 35.71 93 ILE A C 1
ATOM 686 O O . ILE A 1 93 ? 18.675 35.264 0.043 1.00 37.12 93 ILE A O 1
ATOM 691 N N . ASN A 1 94 ? 18.289 36.440 1.928 1.00 35.41 94 ASN A N 1
ATOM 692 C CA . ASN A 1 94 ? 16.971 36.902 1.521 1.00 36.13 94 ASN A CA 1
ATOM 693 C C . ASN A 1 94 ? 16.978 37.533 0.121 1.00 38.40 94 ASN A C 1
ATOM 694 O O . ASN A 1 94 ? 17.793 38.429 -0.182 1.00 39.96 94 ASN A O 1
ATOM 699 N N . GLU A 1 95 ? 16.091 37.054 -0.743 1.00 40.72 95 GLU A N 1
ATOM 700 C CA . GLU A 1 95 ? 16.001 37.633 -2.068 1.00 43.85 95 GLU A CA 1
ATOM 701 C C . GLU A 1 95 ? 14.568 38.060 -2.346 1.00 44.14 95 GLU A C 1
ATOM 702 O O . GLU A 1 95 ? 14.172 38.305 -3.492 1.00 44.11 95 GLU A O 1
ATOM 708 N N . GLY A 1 96 ? 13.802 38.149 -1.261 1.00 44.00 96 GLY A N 1
ATOM 709 C CA . GLY A 1 96 ? 12.428 38.609 -1.321 1.00 43.97 96 GLY A CA 1
ATOM 710 C C . GLY A 1 96 ? 12.495 40.061 -0.872 1.00 44.93 96 GLY A C 1
ATOM 711 O O . GLY A 1 96 ? 13.522 40.723 -1.039 1.00 43.36 96 GLY A O 1
ATOM 712 N N . TRP A 1 97 ? 11.422 40.555 -0.273 1.00 45.94 97 TRP A N 1
ATOM 713 C CA . TRP A 1 97 ? 11.383 41.937 0.187 1.00 47.79 97 TRP A CA 1
ATOM 714 C C . TRP A 1 97 ? 12.194 42.280 1.423 1.00 46.13 97 TRP A C 1
ATOM 715 O O . TRP A 1 97 ? 12.187 41.554 2.413 1.00 45.78 97 TRP A O 1
ATOM 726 N N . THR A 1 98 ? 12.875 43.419 1.351 1.00 44.20 98 THR A N 1
ATOM 727 C CA . THR A 1 98 ? 13.677 43.933 2.460 1.00 42.08 98 THR A CA 1
ATOM 728 C C . THR A 1 98 ? 13.656 45.455 2.439 1.00 41.45 98 THR A C 1
ATOM 729 O O . THR A 1 98 ? 13.009 46.089 1.609 1.00 41.22 98 THR A O 1
ATOM 733 N N . LYS A 1 99 ? 14.383 46.010 3.390 1.00 40.67 99 LYS A N 1
ATOM 734 C CA . LYS A 1 99 ? 14.595 47.433 3.548 1.00 39.39 99 LYS A CA 1
ATOM 735 C C . LYS A 1 99 ? 15.982 47.373 4.130 1.00 37.49 99 LYS A C 1
ATOM 736 O O . LYS A 1 99 ? 16.309 46.449 4.874 1.00 37.79 99 LYS A O 1
ATOM 742 N N . HIS A 1 100 ? 16.820 48.324 3.785 1.00 35.87 100 HIS A N 1
ATOM 743 C CA . HIS A 1 100 ? 18.157 48.278 4.318 1.00 34.97 100 HIS A CA 1
ATOM 744 C C . HIS A 1 100 ? 18.220 48.750 5.742 1.00 33.86 100 HIS A C 1
ATOM 745 O O . HIS A 1 100 ? 17.422 49.572 6.175 1.00 34.39 100 HIS A O 1
ATOM 752 N N . ALA A 1 101 ? 19.175 48.203 6.472 1.00 33.99 101 ALA A N 1
ATOM 753 C CA . ALA A 1 101 ? 19.327 48.532 7.869 1.00 32.68 101 ALA A CA 1
ATOM 754 C C . ALA A 1 101 ? 20.342 49.625 8.138 1.00 32.06 101 ALA A C 1
ATOM 755 O O . ALA A 1 101 ? 20.407 50.154 9.255 1.00 29.85 101 ALA A O 1
ATOM 757 N N . HIS A 1 102 ? 21.118 49.978 7.115 1.00 33.24 102 HIS A N 1
ATOM 758 C CA . HIS A 1 102 ? 22.157 50.981 7.289 1.00 34.24 102 HIS A CA 1
ATOM 759 C C . HIS A 1 102 ? 21.727 52.294 7.944 1.00 32.20 102 HIS A C 1
ATOM 760 O O . HIS A 1 102 ? 22.508 52.904 8.672 1.00 31.02 102 HIS A O 1
ATOM 767 N N . PRO A 1 103 ? 20.479 52.744 7.721 1.00 31.79 103 PRO A N 1
ATOM 768 C CA . PRO A 1 103 ? 20.120 54.003 8.387 1.00 32.39 103 PRO A CA 1
ATOM 769 C C . PRO A 1 103 ? 20.279 53.862 9.911 1.00 33.42 103 PRO A C 1
ATOM 770 O O . PRO A 1 103 ? 20.893 54.715 10.577 1.00 34.98 103 PRO A O 1
ATOM 774 N N . TYR A 1 104 ? 19.718 52.778 10.451 1.00 33.80 104 TYR A N 1
ATOM 775 C CA . TYR A 1 104 ? 19.787 52.499 11.875 1.00 33.57 104 TYR A CA 1
ATOM 776 C C . TYR A 1 104 ? 21.227 52.219 12.296 1.00 33.81 104 TYR A C 1
ATOM 777 O O . TYR A 1 104 ? 21.669 52.665 13.361 1.00 33.93 104 TYR A O 1
ATOM 786 N N . TRP A 1 105 ? 21.958 51.477 11.471 1.00 33.14 105 TRP A N 1
ATOM 787 C CA . TRP A 1 105 ? 23.345 51.188 11.785 1.00 34.38 105 TRP A CA 1
ATOM 788 C C . TRP A 1 105 ? 24.147 52.492 11.984 1.00 36.62 105 TRP A C 1
ATOM 789 O O . TRP A 1 105 ? 24.952 52.588 12.910 1.00 35.44 105 TRP A O 1
ATOM 800 N N . ARG A 1 106 ? 23.915 53.484 11.119 1.00 38.77 106 ARG A N 1
ATOM 801 C CA . ARG A 1 106 ? 24.592 54.787 11.198 1.00 41.75 106 ARG A CA 1
ATOM 802 C C . ARG A 1 106 ? 24.206 55.495 12.484 1.00 42.68 106 ARG A C 1
ATOM 803 O O . ARG A 1 106 ? 25.053 55.962 13.247 1.00 43.06 106 ARG A O 1
ATOM 811 N N . GLU A 1 107 ? 22.899 55.587 12.683 1.00 44.34 107 GLU A N 1
ATOM 812 C CA . GLU A 1 107 ? 22.327 56.224 13.848 1.00 47.60 107 GLU A CA 1
ATOM 813 C C . GLU A 1 107 ? 22.984 55.686 15.109 1.00 47.88 107 GLU A C 1
ATOM 814 O O . GLU A 1 107 ? 23.221 56.432 16.057 1.00 49.12 107 GLU A O 1
ATOM 820 N N . ALA A 1 108 ? 23.297 54.392 15.104 1.00 47.59 108 ALA A N 1
ATOM 821 C CA . ALA A 1 108 ? 23.926 53.747 16.251 1.00 46.44 108 ALA A CA 1
ATOM 822 C C . ALA A 1 108 ? 25.448 53.661 16.143 1.00 45.86 108 ALA A C 1
ATOM 823 O O . ALA A 1 108 ? 26.090 53.071 17.007 1.00 45.54 108 ALA A O 1
ATOM 825 N N . LYS A 1 109 ? 26.019 54.250 15.094 1.00 46.35 109 LYS A N 1
ATOM 826 C CA . LYS A 1 109 ? 27.470 54.241 14.898 1.00 47.48 109 LYS A CA 1
ATOM 827 C C . LYS A 1 109 ? 28.087 52.856 14.707 1.00 46.82 109 LYS A C 1
ATOM 828 O O . LYS A 1 109 ? 29.119 52.547 15.310 1.00 45.46 109 LYS A O 1
ATOM 834 N N . GLN A 1 110 ? 27.478 52.034 13.856 1.00 45.15 110 GLN A N 1
ATOM 835 C CA . GLN A 1 110 ? 27.985 50.691 13.634 1.00 41.83 110 GLN A CA 1
ATOM 836 C C . GLN A 1 110 ? 28.215 50.328 12.172 1.00 40.40 110 GLN A C 1
ATOM 837 O O . GLN A 1 110 ? 28.888 49.351 11.895 1.00 40.15 110 GLN A O 1
ATOM 843 N N . GLU A 1 111 ? 27.665 51.103 11.243 1.00 36.94 111 GLU A N 1
ATOM 844 C CA . GLU A 1 111 ? 27.807 50.790 9.826 1.00 35.01 111 GLU A CA 1
ATOM 845 C C . GLU A 1 111 ? 29.250 50.562 9.399 1.00 35.29 111 GLU A C 1
ATOM 846 O O . GLU A 1 111 ? 29.508 49.969 8.349 1.00 37.38 111 GLU A O 1
ATOM 848 N N . HIS A 1 112 ? 30.200 51.022 10.203 1.00 33.80 112 HIS A N 1
ATOM 849 C CA . HIS A 1 112 ? 31.596 50.851 9.832 1.00 31.50 112 HIS A CA 1
ATOM 850 C C . HIS A 1 112 ? 32.114 49.511 10.326 1.00 32.29 112 HIS A C 1
ATOM 851 O O . HIS A 1 112 ? 33.127 49.018 9.829 1.00 32.09 112 HIS A O 1
ATOM 858 N N . LYS A 1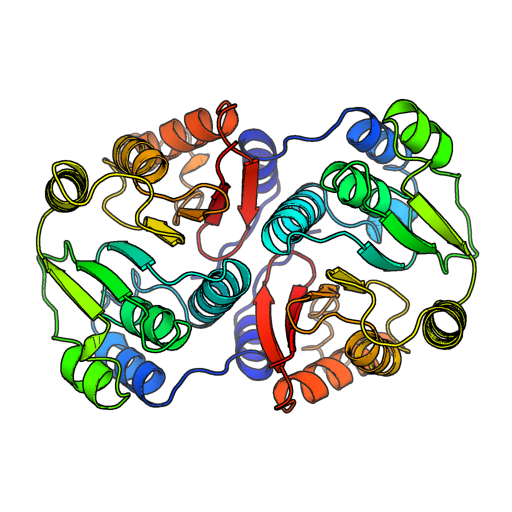 113 ? 31.403 48.925 11.293 1.00 31.62 113 LYS A N 1
ATOM 859 C CA . LYS A 1 113 ? 31.766 47.629 11.860 1.00 31.36 113 LYS A CA 1
ATOM 860 C C . LYS A 1 113 ? 30.983 46.493 11.184 1.00 33.25 113 LYS A C 1
ATOM 861 O O . LYS A 1 113 ? 31.420 45.342 11.200 1.00 34.51 113 LYS A O 1
ATOM 867 N N . ILE A 1 114 ? 29.839 46.826 10.587 1.00 33.26 114 ILE A N 1
ATOM 868 C CA . ILE A 1 114 ? 28.986 45.848 9.928 1.00 32.20 114 ILE A CA 1
ATOM 869 C C . ILE A 1 114 ? 29.266 45.707 8.423 1.00 34.03 114 ILE A C 1
ATOM 870 O O . ILE A 1 114 ? 29.149 46.659 7.652 1.00 35.46 114 ILE A O 1
ATOM 875 N N . LYS A 1 115 ? 29.624 44.494 8.018 1.00 35.55 115 LYS A N 1
ATOM 876 C CA . LYS A 1 115 ? 29.942 44.185 6.634 1.00 34.71 115 LYS A CA 1
ATOM 877 C C . LYS A 1 115 ? 28.869 43.260 6.034 1.00 33.72 115 LYS A C 1
ATOM 878 O O . LYS A 1 115 ? 28.892 42.052 6.247 1.00 34.89 115 LYS A O 1
ATOM 884 N N . LEU A 1 116 ? 27.935 43.835 5.283 1.00 31.65 116 LEU A N 1
ATOM 885 C CA . LEU A 1 116 ? 26.862 43.070 4.657 1.00 29.79 116 LEU A CA 1
ATOM 886 C C . LEU A 1 116 ? 27.295 42.295 3.409 1.00 30.96 116 LEU A C 1
ATOM 887 O O . LEU A 1 116 ? 27.971 42.822 2.532 1.00 32.31 116 LEU A O 1
ATOM 892 N N . ARG A 1 117 ? 26.899 41.030 3.336 1.00 32.47 117 ARG A N 1
ATOM 893 C CA . ARG A 1 117 ? 27.232 40.180 2.191 1.00 33.57 117 ARG A CA 1
ATOM 894 C C . ARG A 1 117 ? 25.940 39.578 1.690 1.00 33.26 117 ARG A C 1
ATOM 895 O O . ARG A 1 117 ? 25.371 38.708 2.334 1.00 37.11 117 ARG A O 1
ATOM 903 N N . LEU A 1 118 ? 25.470 40.047 0.545 1.00 33.45 118 LEU A N 1
ATOM 904 C CA . LEU A 1 118 ? 24.218 39.562 -0.030 1.00 33.60 118 LEU A CA 1
ATOM 905 C C . LEU A 1 118 ? 24.403 38.305 -0.883 1.00 33.58 118 LEU A C 1
ATOM 906 O O . LEU A 1 118 ? 25.464 38.090 -1.467 1.00 34.37 118 LEU A O 1
ATOM 911 N N . GLY A 1 119 ? 23.367 37.474 -0.953 1.00 35.12 119 GLY A N 1
ATOM 912 C CA . GLY A 1 119 ? 23.447 36.272 -1.769 1.00 35.93 119 GLY A CA 1
ATOM 913 C C . GLY A 1 119 ? 23.485 34.967 -0.992 1.00 35.69 119 GLY A C 1
ATOM 914 O O . GLY A 1 119 ? 23.654 34.973 0.235 1.00 36.11 119 GLY A O 1
ATOM 915 N N . PRO A 1 120 ? 23.323 33.822 -1.689 1.00 36.31 120 PRO A N 1
ATOM 916 C CA . PRO A 1 120 ? 23.335 32.478 -1.098 1.00 36.47 120 PRO A CA 1
ATOM 917 C C . PRO A 1 120 ? 24.476 32.292 -0.099 1.00 35.90 120 PRO A C 1
ATOM 918 O O . PRO A 1 120 ? 25.656 32.424 -0.451 1.00 36.24 120 PRO A O 1
ATOM 922 N N . ALA A 1 121 ? 24.105 31.979 1.142 1.00 36.31 121 ALA A N 1
ATOM 923 C CA . ALA A 1 121 ? 25.058 31.784 2.232 1.00 36.40 121 ALA A CA 1
ATOM 924 C C . ALA A 1 121 ? 26.215 30.824 1.940 1.00 37.43 121 ALA A C 1
ATOM 925 O O . ALA A 1 121 ? 27.353 31.051 2.367 1.00 36.19 121 ALA A O 1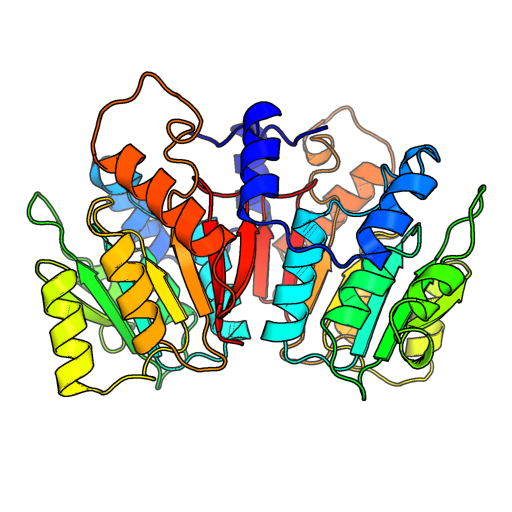
ATOM 927 N N . LEU A 1 122 ? 25.927 29.745 1.223 1.00 39.38 122 LEU A N 1
ATOM 928 C CA . LEU A 1 122 ? 26.966 28.782 0.892 1.00 41.11 122 LEU A CA 1
ATOM 929 C C . LEU A 1 122 ? 28.148 29.443 0.172 1.00 43.10 122 LEU A C 1
ATOM 930 O O . LEU A 1 122 ? 29.297 29.294 0.588 1.00 42.51 122 LEU A O 1
ATOM 935 N N . ASP A 1 123 ? 27.858 30.189 -0.898 1.00 44.36 123 ASP A N 1
ATOM 936 C CA . ASP A 1 123 ? 28.898 30.875 -1.673 1.00 44.75 123 ASP A CA 1
ATOM 937 C C . ASP A 1 123 ? 29.665 31.880 -0.844 1.00 44.02 123 ASP A C 1
ATOM 938 O O . ASP A 1 123 ? 30.889 31.951 -0.916 1.00 43.93 123 ASP A O 1
ATOM 943 N N . THR A 1 124 ? 28.935 32.665 -0.066 1.00 43.00 124 THR A N 1
ATOM 944 C CA . THR A 1 124 ? 29.552 33.670 0.776 1.00 42.92 124 THR A CA 1
ATOM 945 C C . THR A 1 124 ? 30.530 33.039 1.767 1.00 43.96 124 THR A C 1
ATOM 946 O O . THR A 1 124 ? 31.575 33.617 2.065 1.00 44.03 124 THR A O 1
ATOM 950 N N . LEU A 1 125 ? 30.196 31.850 2.271 1.00 44.65 125 LEU A N 1
ATOM 951 C CA . LEU A 1 125 ? 31.063 31.167 3.233 1.00 44.89 125 LEU A CA 1
ATOM 952 C C . LEU A 1 125 ? 32.312 30.545 2.601 1.00 44.69 125 LEU A C 1
ATOM 953 O O . LEU A 1 125 ? 33.381 30.534 3.222 1.00 43.18 125 LEU A O 1
ATOM 958 N N . HIS A 1 126 ? 32.199 30.014 1.385 1.00 44.06 126 HIS A N 1
ATOM 959 C CA . HIS A 1 126 ? 33.390 29.458 0.748 1.00 43.67 126 HIS A CA 1
ATOM 960 C C . HIS A 1 126 ? 34.298 30.620 0.398 1.00 43.55 126 HIS A C 1
ATOM 961 O O . HIS A 1 126 ? 35.516 30.543 0.526 1.00 44.05 126 HIS A O 1
ATOM 968 N N . SER A 1 127 ? 33.691 31.709 -0.045 1.00 41.95 127 SER A N 1
ATOM 969 C CA . SER A 1 127 ? 34.440 32.898 -0.391 1.00 40.79 127 SER A CA 1
ATOM 970 C C . SER A 1 127 ? 35.222 33.400 0.824 1.00 41.55 127 SER A C 1
ATOM 971 O O . SER A 1 127 ? 36.381 33.818 0.712 1.00 40.20 127 SER A O 1
ATOM 974 N N . LEU A 1 128 ? 34.564 33.370 1.981 1.00 41.80 128 LEU A N 1
ATOM 975 C CA . LEU A 1 128 ? 35.178 33.801 3.231 1.00 41.31 128 LEU A CA 1
ATOM 976 C C . LEU A 1 128 ? 36.335 32.887 3.605 1.00 43.78 128 LEU A C 1
ATOM 977 O O . LEU A 1 128 ? 37.322 33.339 4.186 1.00 42.88 128 LEU A O 1
ATOM 982 N N . LEU A 1 129 ? 36.199 31.601 3.283 1.00 46.30 129 LEU A N 1
ATOM 983 C CA . LEU A 1 129 ? 37.249 30.628 3.562 1.00 49.13 129 LEU A CA 1
ATOM 984 C C . LEU A 1 129 ? 38.434 30.896 2.654 1.00 50.91 129 LEU A C 1
ATOM 985 O O . LEU A 1 129 ? 39.566 31.040 3.129 1.00 51.91 129 LEU A O 1
ATOM 990 N N . ASN A 1 130 ? 38.166 30.943 1.347 1.00 53.49 130 ASN A N 1
ATOM 991 C CA . ASN A 1 130 ? 39.196 31.211 0.340 1.00 56.04 130 ASN A CA 1
ATOM 992 C C . ASN A 1 130 ? 39.977 32.434 0.801 1.00 56.85 130 ASN A C 1
ATOM 993 O O . ASN A 1 130 ? 41.149 32.356 1.174 1.00 57.92 130 ASN A O 1
ATOM 998 N N . GLU A 1 131 ? 39.284 33.563 0.790 1.00 58.18 131 GLU A N 1
ATOM 999 C CA . GLU A 1 131 ? 39.849 34.847 1.159 1.00 59.81 131 GLU A CA 1
ATOM 1000 C C . GLU A 1 131 ? 40.531 34.968 2.518 1.00 59.04 131 GLU A C 1
ATOM 1001 O O . GLU A 1 131 ? 41.728 35.252 2.582 1.00 59.00 131 GLU A O 1
ATOM 1007 N N . GLY A 1 132 ? 39.789 34.742 3.600 1.00 58.32 132 GLY A N 1
ATOM 1008 C CA . GLY A 1 132 ? 40.365 34.906 4.926 1.00 57.49 132 GLY A CA 1
ATOM 1009 C C . GLY A 1 132 ? 40.914 33.735 5.716 1.00 56.79 132 GLY A C 1
ATOM 1010 O O . GLY A 1 132 ? 41.354 33.922 6.853 1.00 55.94 132 GLY A O 1
ATOM 1011 N N . GLY A 1 133 ? 40.897 32.538 5.141 1.00 57.01 133 GLY A N 1
ATOM 1012 C CA . GLY A 1 133 ? 41.416 31.386 5.861 1.00 57.79 133 GLY A CA 1
ATOM 1013 C C . GLY A 1 133 ? 40.401 30.736 6.790 1.00 58.94 133 GLY A C 1
ATOM 1014 O O . GLY A 1 133 ? 39.274 31.210 6.925 1.00 58.26 133 GLY A O 1
ATOM 1015 N N . GLU A 1 134 ? 40.809 29.673 7.474 1.00 59.64 134 GLU A N 1
ATOM 1016 C CA . GLU A 1 134 ? 39.894 28.952 8.347 1.00 60.72 134 GLU A CA 1
ATOM 1017 C C . GLU A 1 134 ? 39.515 29.494 9.735 1.00 60.45 134 GLU A C 1
ATOM 1018 O O . GLU A 1 134 ? 38.339 29.714 10.005 1.00 61.21 134 GLU A O 1
ATOM 1024 N N . HIS A 1 135 ? 40.462 29.729 10.626 1.00 59.13 135 HIS A N 1
ATOM 1025 C CA . HIS A 1 135 ? 40.043 30.186 11.945 1.00 58.21 135 HIS A CA 1
ATOM 1026 C C . HIS A 1 135 ? 39.970 31.698 12.077 1.00 56.55 135 HIS A C 1
ATOM 1027 O O . HIS A 1 135 ? 40.871 32.345 12.597 1.00 56.61 135 HIS A O 1
ATOM 1034 N N . GLN A 1 136 ? 38.846 32.229 11.599 1.00 54.45 136 GLN A N 1
ATOM 1035 C CA . GLN A 1 136 ? 38.544 33.666 11.553 1.00 52.29 136 GLN A CA 1
ATOM 1036 C C . GLN A 1 136 ? 37.540 34.218 12.553 1.00 48.96 136 GLN A C 1
ATOM 1037 O O . GLN A 1 136 ? 37.706 35.317 13.077 1.00 48.87 136 GLN A O 1
ATOM 1043 N N . PHE A 1 137 ? 36.474 33.471 12.777 1.00 45.84 137 PHE A N 1
ATOM 1044 C CA . PHE A 1 137 ? 35.425 33.935 13.656 1.00 43.91 137 PHE A CA 1
ATOM 1045 C C . PHE A 1 137 ? 35.415 33.369 15.058 1.00 41.86 137 PHE A C 1
ATOM 1046 O O . PHE A 1 137 ? 35.529 32.166 15.266 1.00 42.67 137 PHE A O 1
ATOM 1054 N N . ASP A 1 138 ? 35.276 34.272 16.018 1.00 40.32 138 ASP A N 1
ATOM 1055 C CA . ASP A 1 138 ? 35.235 33.932 17.429 1.00 39.73 138 ASP A CA 1
ATOM 1056 C C . ASP A 1 138 ? 33.813 33.529 17.778 1.00 38.23 138 ASP A C 1
ATOM 1057 O O . ASP A 1 138 ? 33.578 32.813 18.747 1.00 39.14 138 ASP A O 1
ATOM 1062 N N . PHE A 1 139 ? 32.860 34.009 16.989 1.00 37.25 139 PHE A N 1
ATOM 1063 C CA . PHE A 1 139 ? 31.460 33.683 17.210 1.00 36.53 139 PHE A CA 1
ATOM 1064 C C . PHE A 1 139 ? 30.731 33.602 15.866 1.00 36.68 139 PHE A C 1
ATOM 1065 O O . PHE A 1 139 ? 30.795 34.518 15.047 1.00 37.62 139 PHE A O 1
ATOM 1073 N N . ILE A 1 140 ? 30.058 32.481 15.639 1.00 35.87 140 ILE A N 1
ATOM 1074 C CA . ILE A 1 140 ? 29.312 32.259 14.415 1.00 33.76 140 ILE A CA 1
ATOM 1075 C C . ILE A 1 140 ? 27.869 31.922 14.799 1.00 34.80 140 ILE A C 1
ATOM 1076 O O . ILE A 1 140 ? 27.633 31.130 15.707 1.00 34.10 140 ILE A O 1
ATOM 1081 N N . PHE A 1 141 ? 26.912 32.555 14.128 1.00 34.81 141 PHE A N 1
ATOM 1082 C CA . PHE A 1 141 ? 25.497 32.330 14.390 1.00 34.91 141 PHE A CA 1
ATOM 1083 C C . PHE A 1 141 ? 24.857 31.840 13.090 1.00 36.07 141 PHE A C 1
ATOM 1084 O O . PHE A 1 141 ? 25.062 32.438 12.038 1.00 35.06 141 PHE A O 1
ATOM 1092 N N . ILE A 1 142 ? 24.084 30.754 13.162 1.00 36.32 142 ILE A N 1
ATOM 1093 C CA . ILE A 1 142 ? 23.453 30.179 11.967 1.00 34.97 142 ILE A CA 1
ATOM 1094 C C . ILE A 1 142 ? 21.925 30.152 11.997 1.00 35.30 142 ILE A C 1
ATOM 1095 O O . ILE A 1 142 ? 21.318 29.508 12.858 1.00 34.71 142 ILE A O 1
ATOM 1100 N N . ASP A 1 143 ? 21.309 30.862 11.054 1.00 36.36 143 ASP A N 1
ATOM 1101 C CA . ASP A 1 143 ? 19.854 30.927 10.964 1.00 38.98 143 ASP A CA 1
ATOM 1102 C C . ASP A 1 143 ? 19.466 31.003 9.482 1.00 39.09 143 ASP A C 1
ATOM 1103 O O . ASP A 1 143 ? 18.423 31.577 9.128 1.00 40.42 143 ASP A O 1
ATOM 1108 N N . ALA A 1 144 ? 20.307 30.412 8.626 1.00 38.10 144 ALA A N 1
ATOM 1109 C CA . ALA A 1 144 ? 20.079 30.413 7.181 1.00 38.18 144 ALA A CA 1
ATOM 1110 C C . ALA A 1 144 ? 19.106 29.313 6.778 1.00 37.85 144 ALA A C 1
ATOM 1111 O O . ALA A 1 144 ? 18.476 28.697 7.639 1.00 39.73 144 ALA A O 1
ATOM 1113 N N . ASP A 1 145 ? 18.977 29.063 5.476 1.00 37.51 145 ASP A N 1
ATOM 1114 C CA . ASP A 1 145 ? 18.055 28.031 4.998 1.00 38.16 145 ASP A CA 1
ATOM 1115 C C . ASP A 1 145 ? 18.410 26.648 5.546 1.00 38.69 145 ASP A C 1
ATOM 1116 O O . ASP A 1 145 ? 19.550 26.165 5.414 1.00 36.78 145 ASP A O 1
ATOM 1121 N N . LYS A 1 146 ? 17.403 26.032 6.162 1.00 40.00 146 LYS A N 1
ATOM 1122 C CA . LYS A 1 146 ? 17.512 24.732 6.824 1.00 41.00 146 LYS A CA 1
ATOM 1123 C C . LYS A 1 146 ? 18.052 23.559 6.012 1.00 42.23 146 LYS A C 1
ATOM 1124 O O . LYS A 1 146 ? 18.697 22.669 6.574 1.00 42.63 146 LYS A O 1
ATOM 1130 N N . THR A 1 147 ? 17.807 23.557 4.705 1.00 43.04 147 THR A N 1
ATOM 1131 C CA . THR A 1 147 ? 18.262 22.457 3.868 1.00 42.84 147 THR A CA 1
ATOM 1132 C C . THR A 1 147 ? 19.738 22.471 3.510 1.00 43.99 147 THR A C 1
ATOM 1133 O O . THR A 1 147 ? 20.160 21.756 2.605 1.00 44.71 147 THR A O 1
ATOM 1137 N N . ASN A 1 148 ? 20.528 23.287 4.198 1.00 44.50 148 ASN A N 1
ATOM 1138 C CA . ASN A 1 148 ? 21.971 23.325 3.941 1.00 45.30 148 ASN A CA 1
ATOM 1139 C C . ASN A 1 148 ? 22.649 23.367 5.290 1.00 43.01 148 ASN A C 1
ATOM 1140 O O . ASN A 1 148 ? 23.864 23.528 5.395 1.00 43.77 148 ASN A O 1
ATOM 1145 N N . TYR A 1 149 ? 21.829 23.211 6.320 1.00 43.13 149 TYR A N 1
ATOM 1146 C CA . TYR A 1 149 ? 22.279 23.215 7.700 1.00 44.57 149 TYR A CA 1
ATOM 1147 C C . TYR A 1 149 ? 23.454 22.270 7.969 1.00 44.10 149 TYR A C 1
ATOM 1148 O O . TYR A 1 149 ? 24.254 22.520 8.863 1.00 43.67 149 TYR A O 1
ATOM 1157 N N . LEU A 1 150 ? 23.565 21.194 7.194 1.00 46.13 150 LEU A N 1
ATOM 1158 C CA . LEU A 1 150 ? 24.666 20.250 7.370 1.00 48.08 150 LEU A CA 1
ATOM 1159 C C . LEU A 1 150 ? 25.947 20.858 6.801 1.00 48.45 150 LEU A C 1
ATOM 1160 O O . LEU A 1 150 ? 27.045 20.730 7.369 1.00 48.82 150 LEU A O 1
ATOM 1165 N N . ASN A 1 151 ? 25.798 21.526 5.668 1.00 47.70 151 ASN A N 1
ATOM 1166 C CA . ASN A 1 151 ? 26.921 22.171 5.021 1.00 46.27 151 ASN A CA 1
ATOM 1167 C C . ASN A 1 151 ? 27.397 23.334 5.873 1.00 44.52 151 ASN A C 1
ATOM 1168 O O . ASN A 1 151 ? 28.607 23.539 6.044 1.00 43.72 151 ASN A O 1
ATOM 1173 N N . TYR A 1 152 ? 26.435 24.081 6.413 1.00 41.93 152 TYR A N 1
ATOM 1174 C CA . TYR A 1 152 ? 26.744 25.239 7.237 1.00 38.93 152 TYR A CA 1
ATOM 1175 C C . TYR A 1 152 ? 27.489 24.833 8.505 1.00 38.36 152 TYR A C 1
ATOM 1176 O O . TYR A 1 152 ? 28.458 25.487 8.897 1.00 37.53 152 TYR A O 1
ATOM 1185 N N . TYR A 1 153 ? 27.045 23.747 9.136 1.00 40.09 153 TYR A N 1
ATOM 1186 C CA . TYR A 1 153 ? 27.675 23.254 10.362 1.00 40.95 153 TYR A CA 1
ATOM 1187 C C . TYR A 1 153 ? 29.140 22.920 10.118 1.00 39.50 153 TYR A C 1
ATOM 1188 O O . TYR A 1 153 ? 30.024 23.343 10.858 1.00 39.33 153 TYR A O 1
ATOM 1197 N N . GLU A 1 154 ? 29.382 22.151 9.066 1.00 39.42 154 GLU A N 1
ATOM 1198 C CA . GLU A 1 154 ? 30.733 21.747 8.703 1.00 39.25 154 GLU A CA 1
ATOM 1199 C C . GLU A 1 154 ? 31.628 22.931 8.396 1.00 37.92 154 GLU A C 1
ATOM 1200 O O . GLU A 1 154 ? 32.757 23.004 8.878 1.00 37.61 154 GLU A O 1
ATOM 1206 N N . LEU A 1 155 ? 31.110 23.842 7.576 1.00 36.60 155 LEU A N 1
ATOM 1207 C CA . LEU A 1 155 ? 31.809 25.059 7.185 1.00 35.64 155 LEU A CA 1
ATOM 1208 C C . LEU A 1 155 ? 32.148 25.894 8.427 1.00 34.95 155 LEU A C 1
ATOM 1209 O O . LEU A 1 155 ? 33.286 26.332 8.604 1.00 34.22 155 LEU A O 1
ATOM 1214 N N . ALA A 1 156 ? 31.150 26.096 9.284 1.00 34.90 156 ALA A N 1
ATOM 1215 C CA . ALA A 1 156 ? 31.311 26.862 10.513 1.00 36.44 156 ALA A CA 1
ATOM 1216 C C . ALA A 1 156 ? 32.413 26.275 11.382 1.00 37.45 156 ALA A C 1
ATOM 1217 O O . ALA A 1 156 ? 33.114 27.003 12.095 1.00 39.13 156 ALA A O 1
ATOM 1219 N N . LEU A 1 157 ? 32.553 24.953 11.337 1.00 38.63 157 LEU A N 1
ATOM 1220 C CA . LEU A 1 157 ? 33.581 24.271 12.115 1.00 40.12 157 LEU A CA 1
ATOM 1221 C C . LEU A 1 157 ? 34.973 24.624 11.598 1.00 39.28 157 LEU A C 1
ATOM 1222 O O . LEU A 1 157 ? 35.948 24.594 12.349 1.00 39.38 157 LEU A O 1
ATOM 1227 N N . LYS A 1 158 ? 35.063 24.957 10.317 1.00 39.68 158 LYS A N 1
ATOM 1228 C CA . LYS A 1 158 ? 36.341 25.330 9.736 1.00 41.26 158 LYS A CA 1
ATOM 1229 C C . LYS A 1 158 ? 36.580 26.822 9.974 1.00 40.73 158 LYS A C 1
ATOM 1230 O O . LYS A 1 158 ? 37.712 27.238 10.216 1.00 40.77 158 LYS A O 1
ATOM 1236 N N . LEU A 1 159 ? 35.499 27.604 9.936 1.00 39.45 159 LEU A N 1
ATOM 1237 C CA . LEU A 1 159 ? 35.558 29.052 10.109 1.00 38.00 159 LEU A CA 1
ATOM 1238 C C . LEU A 1 159 ? 35.698 29.565 11.534 1.00 38.94 159 LEU A C 1
ATOM 1239 O O . LEU A 1 159 ? 36.053 30.727 11.749 1.00 39.52 159 LEU A O 1
ATOM 1244 N N . VAL A 1 160 ? 35.434 28.714 12.512 1.00 39.68 160 VAL A N 1
ATOM 1245 C CA . VAL A 1 160 ? 35.510 29.157 13.896 1.00 41.20 160 VAL A CA 1
ATOM 1246 C C . VAL A 1 160 ? 36.886 29.083 14.566 1.00 42.51 160 VAL A C 1
ATOM 1247 O O . VAL A 1 160 ? 37.758 28.293 14.193 1.00 43.10 160 VAL A O 1
ATOM 1251 N N . THR A 1 161 ? 37.047 29.941 15.563 1.00 44.33 161 THR A N 1
ATOM 1252 C CA . THR A 1 161 ? 38.247 30.047 16.377 1.00 46.39 161 THR A CA 1
ATOM 1253 C C . THR A 1 161 ? 38.224 28.885 17.377 1.00 48.40 161 THR A C 1
ATOM 1254 O O . THR A 1 161 ? 37.148 28.412 17.756 1.00 48.89 161 THR A O 1
ATOM 1258 N N . PRO A 1 162 ? 39.405 28.388 17.794 1.00 49.14 162 PRO A N 1
ATOM 1259 C CA . PRO A 1 162 ? 39.488 27.276 18.753 1.00 49.05 162 PRO A CA 1
ATOM 1260 C C . PRO A 1 162 ? 38.686 27.558 20.021 1.00 49.42 162 PRO A C 1
ATOM 1261 O O . PRO A 1 162 ? 37.961 26.698 20.542 1.00 49.04 162 PRO A O 1
ATOM 1265 N N . LYS A 1 163 ? 38.828 28.778 20.513 1.00 48.55 163 LYS A N 1
ATOM 1266 C CA . LYS A 1 163 ? 38.102 29.192 21.692 1.00 48.74 163 LYS A CA 1
ATOM 1267 C C . LYS A 1 163 ? 36.746 29.789 21.277 1.00 48.36 163 LYS A C 1
ATOM 1268 O O . LYS A 1 163 ? 35.899 30.069 22.121 1.00 50.23 163 LYS A O 1
ATOM 1274 N N . GLY A 1 164 ? 36.545 29.960 19.971 1.00 46.73 164 GLY A N 1
ATOM 1275 C CA . GLY A 1 164 ? 35.305 30.517 19.463 1.00 43.54 164 GLY A CA 1
ATOM 1276 C C . GLY A 1 164 ? 34.085 29.653 19.714 1.00 41.84 164 GLY A C 1
ATOM 1277 O O . GLY A 1 164 ? 34.209 28.506 20.122 1.00 43.24 164 GLY A O 1
ATOM 1278 N N . LEU A 1 165 ? 32.904 30.201 19.450 1.00 39.79 165 LEU A N 1
ATOM 1279 C CA . LEU A 1 165 ? 31.654 29.483 19.669 1.00 38.22 165 LEU A CA 1
ATOM 1280 C C . LEU A 1 165 ? 30.720 29.569 18.466 1.00 36.87 165 LEU A C 1
ATOM 1281 O O . LEU A 1 165 ? 30.782 30.517 17.708 1.00 37.77 165 LEU A O 1
ATOM 1286 N N . ILE A 1 166 ? 29.856 28.566 18.307 1.00 36.18 166 ILE A N 1
ATOM 1287 C CA . ILE A 1 166 ? 28.875 28.515 17.220 1.00 34.89 166 ILE A CA 1
ATOM 1288 C C . ILE A 1 166 ? 27.475 28.305 17.803 1.00 34.66 166 ILE A C 1
ATOM 1289 O O . ILE A 1 166 ? 27.273 27.457 18.669 1.00 33.19 166 ILE A O 1
ATOM 1294 N N . ALA A 1 167 ? 26.516 29.093 17.323 1.00 34.46 167 ALA A N 1
ATOM 1295 C CA . ALA A 1 167 ? 25.128 29.009 17.766 1.00 32.83 167 ALA A CA 1
ATOM 1296 C C . ALA A 1 167 ? 24.305 28.671 16.535 1.00 32.37 167 ALA A C 1
ATOM 1297 O O . ALA A 1 167 ? 24.532 29.244 15.462 1.00 30.86 167 ALA A O 1
ATOM 1299 N N . ILE A 1 168 ? 23.376 27.728 16.683 1.00 31.80 168 ILE A N 1
ATOM 1300 C CA . ILE A 1 168 ? 22.524 27.315 15.577 1.00 32.70 168 ILE A CA 1
ATOM 1301 C C . ILE A 1 168 ? 21.076 27.399 16.039 1.00 34.74 168 ILE A C 1
ATOM 1302 O O . ILE A 1 168 ? 20.718 26.837 17.075 1.00 35.00 168 ILE A O 1
ATOM 1307 N N . ASP A 1 169 ? 20.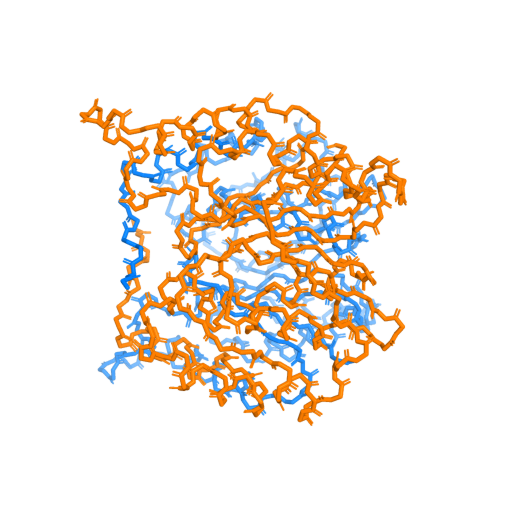246 28.102 15.274 1.00 36.81 169 ASP A N 1
ATOM 1308 C CA . ASP A 1 169 ? 18.848 28.288 15.651 1.00 38.81 169 ASP A CA 1
ATOM 1309 C C . ASP A 1 169 ? 17.884 27.249 15.071 1.00 38.67 169 ASP A C 1
ATOM 1310 O O . ASP A 1 169 ? 18.231 26.509 14.143 1.00 39.27 169 ASP A O 1
ATOM 1315 N N . ASN A 1 170 ? 16.671 27.223 15.630 1.00 37.47 170 ASN A N 1
ATOM 1316 C CA . ASN A 1 170 ? 15.590 26.315 15.229 1.00 37.40 170 ASN A CA 1
ATOM 1317 C C . ASN A 1 170 ? 15.961 24.832 15.331 1.00 37.13 170 ASN A C 1
ATOM 1318 O O . ASN A 1 170 ? 15.734 24.065 14.389 1.00 36.35 170 ASN A O 1
ATOM 1323 N N . ILE A 1 171 ? 16.525 24.426 16.465 1.00 36.50 171 ILE A N 1
ATOM 1324 C CA . ILE A 1 171 ? 16.910 23.031 16.659 1.00 36.44 171 ILE A CA 1
ATOM 1325 C C . ILE A 1 171 ? 15.637 22.166 16.702 1.00 38.31 171 ILE A C 1
ATOM 1326 O O . ILE A 1 171 ? 15.588 21.052 16.163 1.00 37.18 171 ILE A O 1
ATOM 1331 N N . PHE A 1 172 ? 14.606 22.691 17.343 1.00 39.58 172 PHE A N 1
ATOM 1332 C CA . PHE A 1 172 ? 13.324 22.010 17.386 1.00 42.48 172 PHE A CA 1
ATOM 1333 C C . PHE A 1 172 ? 12.569 22.846 16.352 1.00 45.81 172 PHE A C 1
ATOM 1334 O O . PHE A 1 172 ? 12.175 23.973 16.638 1.00 48.02 172 PHE A O 1
ATOM 1342 N N . TRP A 1 173 ? 12.397 22.334 15.143 1.00 45.99 173 TRP A N 1
ATOM 1343 C CA . TRP A 1 173 ? 11.715 23.095 14.099 1.00 45.61 173 TRP A CA 1
ATOM 1344 C C . TRP A 1 173 ? 10.225 23.278 14.438 1.00 47.49 173 TRP A C 1
ATOM 1345 O O . TRP A 1 173 ? 9.350 22.876 13.676 1.00 47.10 173 TRP A O 1
ATOM 1356 N N . ASP A 1 174 ? 9.953 23.890 15.586 1.00 48.77 174 ASP A N 1
ATOM 1357 C CA . ASP A 1 174 ? 8.595 24.144 16.058 1.00 50.16 174 ASP A CA 1
ATOM 1358 C C . ASP A 1 174 ? 7.968 22.872 16.609 1.00 50.98 174 ASP A C 1
ATOM 1359 O O . ASP A 1 174 ? 6.765 22.815 16.878 1.00 51.06 174 ASP A O 1
ATOM 1364 N N . GLY A 1 175 ? 8.800 21.852 16.798 1.00 51.35 175 GLY A N 1
ATOM 1365 C CA . GLY A 1 175 ? 8.309 20.588 17.314 1.00 51.33 175 GLY A CA 1
ATOM 1366 C C . GLY A 1 175 ? 8.028 19.611 16.187 1.00 51.09 175 GLY A C 1
ATOM 1367 O O . GLY A 1 175 ? 7.349 18.604 16.376 1.00 51.55 175 GLY A O 1
ATOM 1368 N N . LYS A 1 176 ? 8.552 19.923 15.008 1.00 50.75 176 LYS A N 1
ATOM 1369 C CA . LYS A 1 176 ? 8.372 19.082 13.840 1.00 51.33 176 LYS A CA 1
ATOM 1370 C C . LYS A 1 176 ? 9.540 18.098 13.710 1.00 51.06 176 LYS A C 1
ATOM 1371 O O . LYS A 1 176 ? 9.590 17.318 12.756 1.00 50.94 176 LYS A O 1
ATOM 1377 N N . VAL A 1 177 ? 10.484 18.155 14.652 1.00 50.45 177 VAL A N 1
ATOM 1378 C CA . VAL A 1 177 ? 11.635 17.241 14.666 1.00 50.20 177 VAL A CA 1
ATOM 1379 C C . VAL A 1 177 ? 11.236 16.017 15.499 1.00 51.07 177 VAL A C 1
ATOM 1380 O O . VAL A 1 177 ? 11.955 15.007 15.569 1.00 50.33 177 VAL A O 1
ATOM 1384 N N . ILE A 1 178 ? 10.067 16.134 16.123 1.00 51.27 178 ILE A N 1
ATOM 1385 C CA . ILE A 1 178 ? 9.511 15.093 16.967 1.00 51.48 178 ILE A CA 1
ATOM 1386 C C . ILE A 1 178 ? 8.177 14.625 16.355 1.00 52.84 178 ILE A C 1
ATOM 1387 O O . ILE A 1 178 ? 7.463 13.803 16.929 1.00 52.04 178 ILE A O 1
ATOM 1392 N N . ASP A 1 179 ? 7.867 15.153 15.169 1.00 53.59 179 ASP A N 1
ATOM 1393 C CA . ASP A 1 179 ? 6.650 14.809 14.424 1.00 53.70 179 ASP A CA 1
ATOM 1394 C C . ASP A 1 179 ? 7.002 13.948 13.184 1.00 53.15 179 ASP A C 1
ATOM 1395 O O . ASP A 1 179 ? 7.581 14.446 12.211 1.00 52.06 179 ASP A O 1
ATOM 1400 N N . PRO A 1 180 ? 6.641 12.643 13.211 1.00 53.18 180 PRO A N 1
ATOM 1401 C CA . PRO A 1 180 ? 6.902 11.675 12.137 1.00 52.55 180 PRO A CA 1
ATOM 1402 C C . PRO A 1 180 ? 6.142 11.886 10.827 1.00 52.41 180 PRO A C 1
ATOM 1403 O O . PRO A 1 180 ? 6.575 11.409 9.780 1.00 51.69 180 PRO A O 1
ATOM 1407 N N . ASN A 1 181 ? 5.007 12.579 10.894 1.00 52.40 181 ASN A N 1
ATOM 1408 C CA . ASN A 1 181 ? 4.193 12.818 9.710 1.00 53.08 181 ASN A CA 1
ATOM 1409 C C . ASN A 1 181 ? 4.655 13.996 8.849 1.00 54.09 181 ASN A C 1
ATOM 1410 O O . ASN A 1 181 ? 4.071 14.251 7.788 1.00 55.87 181 ASN A O 1
ATOM 1415 N N . ASP A 1 182 ? 5.693 14.708 9.293 1.00 54.22 182 ASP A N 1
ATOM 1416 C CA . ASP A 1 182 ? 6.232 15.845 8.535 1.00 53.99 182 ASP A CA 1
ATOM 1417 C C . ASP A 1 182 ? 7.223 15.363 7.469 1.00 53.88 182 ASP A C 1
ATOM 1418 O O . ASP A 1 182 ? 8.263 14.786 7.802 1.00 53.06 182 ASP A O 1
ATOM 1423 N N . THR A 1 183 ? 6.905 15.626 6.198 1.00 53.91 183 THR A N 1
ATOM 1424 C CA . THR A 1 183 ? 7.731 15.188 5.065 1.00 52.93 183 THR A CA 1
ATOM 1425 C C . THR A 1 183 ? 8.599 16.237 4.352 1.00 51.61 183 THR A C 1
ATOM 1426 O O . THR A 1 183 ? 9.327 15.900 3.409 1.00 51.80 183 THR A O 1
ATOM 1430 N N . SER A 1 184 ? 8.531 17.493 4.795 1.00 49.50 184 SER A N 1
ATOM 1431 C CA . SER A 1 184 ? 9.318 18.571 4.185 1.00 46.84 184 SER A CA 1
ATOM 1432 C C . SER A 1 184 ? 10.810 18.401 4.450 1.00 45.89 184 SER A C 1
ATOM 1433 O O . SER A 1 184 ? 11.217 17.976 5.536 1.00 44.27 184 SER A O 1
ATOM 1436 N N . GLY A 1 185 ? 11.618 18.740 3.449 1.00 45.61 185 GLY A N 1
ATOM 1437 C CA . GLY A 1 185 ? 13.055 18.593 3.567 1.00 46.10 185 GLY A CA 1
ATOM 1438 C C . GLY A 1 185 ? 13.731 19.505 4.571 1.00 46.91 185 GLY A C 1
ATOM 1439 O O . GLY A 1 185 ? 14.926 19.348 4.824 1.00 47.60 185 GLY A O 1
ATOM 1440 N N . GLN A 1 186 ? 12.990 20.458 5.134 1.00 47.66 186 GLN A N 1
ATOM 1441 C CA . GLN A 1 186 ? 13.555 21.385 6.113 1.00 48.86 186 GLN A CA 1
ATOM 1442 C C . GLN A 1 186 ? 13.629 20.749 7.481 1.00 48.28 186 GLN A C 1
ATOM 1443 O O . GLN A 1 186 ? 14.640 20.866 8.176 1.00 47.95 186 GLN A O 1
ATOM 1449 N N . THR A 1 187 ? 12.548 20.086 7.874 1.00 47.81 187 THR A N 1
ATOM 1450 C CA . THR A 1 187 ? 12.523 19.410 9.162 1.00 46.37 187 THR A CA 1
ATOM 1451 C C . THR A 1 187 ? 13.292 18.093 9.016 1.00 44.46 187 THR A C 1
ATOM 1452 O O . THR A 1 187 ? 13.624 17.440 9.992 1.00 45.05 187 THR A O 1
ATOM 1456 N N . ARG A 1 188 ? 13.581 17.725 7.775 1.00 43.33 188 ARG A N 1
ATOM 1457 C CA . ARG A 1 188 ? 14.318 16.509 7.484 1.00 42.79 188 ARG A CA 1
ATOM 1458 C C . ARG A 1 188 ? 15.801 16.779 7.698 1.00 42.88 188 ARG A C 1
ATOM 1459 O O . ARG A 1 188 ? 16.553 15.905 8.118 1.00 43.49 188 ARG A O 1
ATOM 1467 N N . GLU A 1 189 ? 16.213 18.007 7.398 1.00 42.64 189 GLU A N 1
ATOM 1468 C CA . GLU A 1 189 ? 17.604 18.432 7.550 1.00 41.37 189 GLU A CA 1
ATOM 1469 C C . GLU A 1 189 ? 17.945 18.769 8.987 1.00 41.07 189 GLU A C 1
ATOM 1470 O O . GLU A 1 189 ? 19.058 18.526 9.453 1.00 40.67 189 GLU A O 1
ATOM 1476 N N . ILE A 1 190 ? 16.987 19.350 9.692 1.00 41.15 190 ILE A N 1
ATOM 1477 C CA . ILE A 1 190 ? 17.219 19.690 11.085 1.00 42.25 190 ILE A CA 1
ATOM 1478 C C . ILE A 1 190 ? 17.462 18.364 11.810 1.00 43.37 190 ILE A C 1
ATOM 1479 O O . ILE A 1 190 ? 18.500 18.190 12.447 1.00 45.23 190 ILE A O 1
ATOM 1484 N N . LYS A 1 191 ? 16.509 17.433 11.687 1.00 44.31 191 LYS A N 1
ATOM 1485 C CA . LYS A 1 191 ? 16.595 16.118 12.325 1.00 43.74 191 LYS A CA 1
ATOM 1486 C C . LYS A 1 191 ? 17.914 15.437 12.004 1.00 42.58 191 LYS A C 1
ATOM 1487 O O . LYS A 1 191 ? 18.501 14.775 12.861 1.00 44.09 191 LYS A O 1
ATOM 1493 N N . LYS A 1 192 ? 18.378 15.602 10.770 1.00 42.49 192 LYS A N 1
ATOM 1494 C CA . LYS A 1 192 ? 19.638 15.004 10.355 1.00 42.85 192 LYS A CA 1
ATOM 1495 C C . LYS A 1 192 ? 20.799 15.658 11.084 1.00 42.37 192 LYS A C 1
ATOM 1496 O O . LYS A 1 192 ? 21.681 14.964 11.579 1.00 41.49 192 LYS A O 1
ATOM 1502 N N . LEU A 1 193 ? 20.802 16.992 11.140 1.00 42.75 193 LEU A N 1
ATOM 1503 C CA . LEU A 1 193 ? 21.879 17.734 11.799 1.00 41.85 193 LEU A CA 1
ATOM 1504 C C . LEU A 1 193 ? 21.949 17.466 13.295 1.00 40.42 193 LEU A C 1
ATOM 1505 O O . LEU A 1 193 ? 23.046 17.388 13.865 1.00 39.40 193 LEU A O 1
ATOM 1510 N N . ASN A 1 194 ? 20.782 17.350 13.928 1.00 40.21 194 ASN A N 1
ATOM 1511 C CA . ASN A 1 194 ? 20.717 17.071 15.355 1.00 40.74 194 ASN A CA 1
ATOM 1512 C C . ASN A 1 194 ? 21.375 15.724 15.658 1.00 42.52 194 ASN A C 1
ATOM 1513 O O . ASN A 1 194 ? 21.948 15.532 16.733 1.00 42.96 194 ASN A O 1
ATOM 1518 N N . GLN A 1 195 ? 21.304 14.808 14.694 1.00 43.53 195 GLN A N 1
ATOM 1519 C CA . GLN A 1 195 ? 21.909 13.493 14.831 1.00 44.81 195 GLN A CA 1
ATOM 1520 C C . GLN A 1 195 ? 23.426 13.586 14.637 1.00 45.72 195 GLN A C 1
ATOM 1521 O O . GLN A 1 195 ? 24.192 12.965 15.367 1.00 45.72 195 GLN A O 1
ATOM 1527 N N . VAL A 1 196 ? 23.861 14.367 13.654 1.00 45.79 196 VAL A N 1
ATOM 1528 C CA . VAL A 1 196 ? 25.288 14.527 13.396 1.00 46.26 196 VAL A CA 1
ATOM 1529 C C . VAL A 1 196 ? 25.986 15.083 14.621 1.00 47.29 196 VAL A C 1
ATOM 1530 O O . VAL A 1 196 ? 27.078 14.636 14.976 1.00 48.11 196 VAL A O 1
ATOM 1534 N N . ILE A 1 197 ? 25.348 16.064 15.255 1.00 48.33 197 ILE A N 1
ATOM 1535 C CA . ILE A 1 197 ? 25.908 16.712 16.432 1.00 49.22 197 ILE A CA 1
ATOM 1536 C C . ILE A 1 197 ? 25.927 15.775 17.629 1.00 49.57 197 ILE A C 1
ATOM 1537 O O . ILE A 1 197 ? 26.921 15.698 18.365 1.00 49.82 197 ILE A O 1
ATOM 1542 N N . LYS A 1 198 ? 24.821 15.067 17.822 1.00 49.68 198 LYS A N 1
ATOM 1543 C CA . LYS A 1 198 ? 24.695 14.111 18.917 1.00 49.38 198 LYS A CA 1
ATOM 1544 C C . LYS A 1 198 ? 25.918 13.205 18.970 1.00 48.79 198 LYS A C 1
ATOM 1545 O O . LYS A 1 198 ? 26.555 13.068 20.011 1.00 49.03 198 LYS A O 1
ATOM 1551 N N . ASN A 1 199 ? 26.229 12.612 17.818 1.00 49.00 199 ASN A N 1
ATOM 1552 C CA . ASN A 1 199 ? 27.335 11.669 17.636 1.00 49.30 199 ASN A CA 1
ATOM 1553 C C . ASN A 1 199 ? 28.667 12.313 17.301 1.00 49.18 199 ASN A C 1
ATOM 1554 O O . ASN A 1 199 ? 29.626 11.608 16.975 1.00 48.19 199 ASN A O 1
ATOM 1559 N N . ASP A 1 200 ? 28.726 13.641 17.359 1.00 50.28 200 ASP A N 1
ATOM 1560 C CA . ASP A 1 200 ? 29.961 14.350 17.042 1.00 50.45 200 ASP A CA 1
ATOM 1561 C C . ASP A 1 200 ? 30.892 14.372 18.246 1.00 49.58 200 ASP A C 1
ATOM 1562 O O . ASP A 1 200 ? 30.516 14.844 19.320 1.00 51.89 200 ASP A O 1
ATOM 1567 N N . SER A 1 201 ? 32.109 13.873 18.063 1.00 48.82 201 SER A N 1
ATOM 1568 C CA . SER A 1 201 ? 33.080 13.825 19.150 1.00 48.60 201 SER A CA 1
ATOM 1569 C C . SER A 1 201 ? 34.004 15.037 19.168 1.00 46.40 201 SER A C 1
ATOM 1570 O O . SER A 1 201 ? 34.733 15.243 20.133 1.00 46.67 201 SER A O 1
ATOM 1573 N N . ARG A 1 202 ? 33.945 15.836 18.104 1.00 45.13 202 ARG A N 1
ATOM 1574 C CA . ARG A 1 202 ? 34.778 17.036 17.904 1.00 43.70 202 ARG A CA 1
ATOM 1575 C C . ARG A 1 202 ? 34.502 18.310 18.708 1.00 42.07 202 ARG A C 1
ATOM 1576 O O . ARG A 1 202 ? 35.325 19.224 18.718 1.00 40.81 202 ARG A O 1
ATOM 1584 N N . VAL A 1 203 ? 33.362 18.382 19.379 1.00 42.57 203 VAL A N 1
ATOM 1585 C CA . VAL A 1 203 ? 33.021 19.607 20.077 1.00 42.56 203 VAL A CA 1
ATOM 1586 C C . VAL A 1 203 ? 32.287 19.465 21.402 1.00 43.23 203 VAL A C 1
ATOM 1587 O O . VAL A 1 203 ? 31.708 18.425 21.684 1.00 43.82 203 VAL A O 1
ATOM 1591 N N . PHE A 1 204 ? 32.326 20.528 22.210 1.00 43.83 204 PHE A N 1
ATOM 1592 C CA . PHE A 1 204 ? 31.598 20.575 23.475 1.00 43.75 204 PHE A CA 1
ATOM 1593 C C . PHE A 1 204 ? 30.218 21.010 22.994 1.00 43.32 204 PHE A C 1
ATOM 1594 O O . PHE A 1 204 ? 30.094 21.655 21.958 1.00 42.78 204 PHE A O 1
ATOM 1602 N N . VAL A 1 205 ? 29.179 20.687 23.741 1.00 42.72 205 VAL A N 1
ATOM 1603 C CA . VAL A 1 205 ? 27.834 20.997 23.289 1.00 41.98 205 VAL A CA 1
ATOM 1604 C C . VAL A 1 205 ? 26.821 21.248 24.411 1.00 42.17 205 VAL A C 1
ATOM 1605 O O . VAL A 1 205 ? 26.924 20.674 25.489 1.00 42.23 205 VAL A O 1
ATOM 1609 N N . SER A 1 206 ? 25.857 22.129 24.157 1.00 42.31 206 SER A N 1
ATOM 1610 C CA . SER A 1 206 ? 24.782 22.411 25.108 1.00 42.93 206 SER A CA 1
ATOM 1611 C C . SER A 1 206 ? 23.641 23.014 24.317 1.00 42.95 206 SER A C 1
ATOM 1612 O O . SER A 1 206 ? 23.853 23.906 23.502 1.00 45.39 206 SER A O 1
ATOM 1615 N N . LEU A 1 207 ? 22.438 22.499 24.536 1.00 41.65 207 LEU A N 1
ATOM 1616 C CA . LEU A 1 207 ? 21.259 22.970 23.830 1.00 42.03 207 LEU A CA 1
ATOM 1617 C C . LEU A 1 207 ? 20.304 23.682 24.784 1.00 42.87 207 LEU A C 1
ATOM 1618 O O . LEU A 1 207 ? 19.909 23.122 25.804 1.00 42.63 207 LEU A O 1
ATOM 1623 N N . LEU A 1 208 ? 19.943 24.921 24.448 1.00 43.19 208 LEU A N 1
ATOM 1624 C CA . LEU A 1 208 ? 19.022 25.711 25.265 1.00 43.19 208 LEU A CA 1
ATOM 1625 C C . LEU A 1 208 ? 17.609 25.695 24.694 1.00 42.80 208 LEU A C 1
ATOM 1626 O O . LEU A 1 208 ? 17.411 25.891 23.496 1.00 43.70 208 LEU A O 1
ATOM 1631 N N . ALA A 1 209 ? 16.631 25.472 25.560 1.00 43.44 209 ALA A N 1
ATOM 1632 C CA . ALA A 1 209 ? 15.242 25.459 25.136 1.00 45.29 209 ALA A CA 1
ATOM 1633 C C . ALA A 1 209 ? 14.701 26.881 25.321 1.00 47.01 209 ALA A C 1
ATOM 1634 O O . ALA A 1 209 ? 13.747 27.115 26.079 1.00 47.14 209 ALA A O 1
ATOM 1636 N N . ILE A 1 210 ? 15.311 27.829 24.614 1.00 47.33 210 ILE A N 1
ATOM 1637 C CA . ILE A 1 210 ? 14.915 29.227 24.724 1.00 47.56 210 ILE A CA 1
ATOM 1638 C C . ILE A 1 210 ? 14.218 29.783 23.488 1.00 48.70 210 ILE A C 1
ATOM 1639 O O . ILE A 1 210 ? 13.183 30.461 23.591 1.00 50.27 210 ILE A O 1
ATOM 1644 N N . ALA A 1 211 ? 14.795 29.523 22.324 1.00 47.67 211 ALA A N 1
ATOM 1645 C CA . ALA A 1 211 ? 14.212 30.037 21.091 1.00 47.70 211 ALA A CA 1
ATOM 1646 C C . ALA A 1 211 ? 13.347 28.936 20.489 1.00 47.54 211 ALA A C 1
ATOM 1647 O O . ALA A 1 211 ? 12.322 28.550 21.054 1.00 46.13 211 ALA A O 1
ATOM 1649 N N . ASP A 1 212 ? 13.764 28.455 19.325 1.00 46.70 212 ASP A N 1
ATOM 1650 C CA . ASP A 1 212 ? 13.099 27.347 18.670 1.00 45.68 212 ASP A CA 1
ATOM 1651 C C . ASP A 1 212 ? 14.137 26.280 18.963 1.00 44.05 212 ASP A C 1
ATOM 1652 O O . ASP A 1 212 ? 14.291 25.314 18.218 1.00 44.34 212 ASP A O 1
ATOM 1657 N N . GLY A 1 213 ? 14.855 26.494 20.062 1.00 41.76 213 GLY A N 1
ATOM 1658 C CA . GLY A 1 213 ? 15.919 25.601 20.454 1.00 40.00 213 GLY A CA 1
ATOM 1659 C C . GLY A 1 213 ? 17.196 26.197 19.896 1.00 39.13 213 GLY A C 1
ATOM 1660 O O . GLY A 1 213 ? 17.266 26.507 18.706 1.00 37.38 213 GLY A O 1
ATOM 1661 N N . MET A 1 214 ? 18.195 26.392 20.751 1.00 39.93 214 MET A N 1
ATOM 1662 C CA . MET A 1 214 ? 19.471 26.956 20.314 1.00 40.77 214 MET A CA 1
ATOM 1663 C C . MET A 1 214 ? 20.626 26.069 20.776 1.00 39.93 214 MET A C 1
ATOM 1664 O O . MET A 1 214 ? 20.788 25.778 21.966 1.00 40.56 214 MET A O 1
ATOM 1669 N N . PHE A 1 215 ? 21.418 25.627 19.812 1.00 39.70 215 PHE A N 1
ATOM 1670 C CA . PHE A 1 215 ? 22.546 24.750 20.082 1.00 39.98 215 PHE A CA 1
ATOM 1671 C C . PHE A 1 215 ? 23.825 25.562 20.197 1.00 38.39 215 PHE A C 1
ATOM 1672 O O . PHE A 1 215 ? 24.108 26.402 19.345 1.00 37.14 215 PHE A O 1
ATOM 1680 N N . LEU A 1 216 ? 24.594 25.320 21.250 1.00 37.41 216 LEU A N 1
ATOM 1681 C CA . LEU A 1 216 ? 25.871 26.009 21.423 1.00 38.02 216 LEU A CA 1
ATOM 1682 C C . LEU A 1 216 ? 26.968 24.954 21.326 1.00 38.72 216 LEU A C 1
ATOM 1683 O O . LEU A 1 216 ? 27.055 24.063 22.179 1.00 42.11 216 LEU A O 1
ATOM 1688 N N . VAL A 1 217 ? 27.793 25.023 20.289 1.00 38.98 217 VAL A N 1
ATOM 1689 C CA . VAL A 1 217 ? 28.854 24.041 20.145 1.00 39.73 217 VAL A CA 1
ATOM 1690 C C . VAL A 1 217 ? 30.201 24.735 20.134 1.00 41.04 217 VAL A C 1
ATOM 1691 O O . VAL A 1 217 ? 30.337 25.832 19.601 1.00 40.36 217 VAL A O 1
ATOM 1695 N N . GLN A 1 218 ? 31.197 24.093 20.729 1.00 43.56 218 GLN A N 1
ATOM 1696 C CA . GLN A 1 218 ? 32.535 24.661 20.779 1.00 46.45 218 GLN A CA 1
ATOM 1697 C C . GLN A 1 218 ? 33.580 23.585 20.512 1.00 48.40 218 GLN A C 1
ATOM 1698 O O . GLN A 1 218 ? 33.556 22.518 21.123 1.00 49.42 218 GLN A O 1
ATOM 1704 N N . PRO A 1 219 ? 34.512 23.841 19.584 1.00 49.71 219 PRO A N 1
ATOM 1705 C CA . PRO A 1 219 ? 35.521 22.815 19.326 1.00 50.35 219 PRO A CA 1
ATOM 1706 C C . PRO A 1 219 ? 36.353 22.468 20.575 1.00 51.70 219 PRO A C 1
ATOM 1707 O O . PRO A 1 219 ? 36.594 23.320 21.435 1.00 51.98 219 PRO A O 1
ATOM 1711 N N . ILE A 1 220 ? 36.777 21.207 20.661 1.00 53.11 220 ILE A N 1
ATOM 1712 C CA . ILE A 1 220 ? 37.579 20.704 21.777 1.00 53.53 220 ILE A CA 1
ATOM 1713 C C . ILE A 1 220 ? 39.061 20.762 21.424 1.00 54.24 220 ILE A C 1
ATOM 1714 O O . ILE A 1 220 ? 39.878 21.006 22.337 1.00 55.34 220 ILE A O 1
ATOM 1719 N N . LYS B 1 4 ? 4.065 33.363 20.025 1.00 65.44 4 LYS B N 1
ATOM 1720 C CA . LYS B 1 4 ? 4.741 32.127 19.521 1.00 66.43 4 LYS B CA 1
ATOM 1721 C C . LYS B 1 4 ? 5.878 31.727 20.472 1.00 66.86 4 LYS B C 1
ATOM 1722 O O . LYS B 1 4 ? 7.039 32.088 20.250 1.00 67.02 4 LYS B O 1
ATOM 1724 N N . HIS B 1 5 ? 5.537 30.973 21.521 1.00 67.21 5 HIS B N 1
ATOM 1725 C CA . HIS B 1 5 ? 6.514 30.542 22.531 1.00 66.72 5 HIS B CA 1
ATOM 1726 C C . HIS B 1 5 ? 6.672 29.036 22.692 1.00 66.09 5 HIS B C 1
ATOM 1727 O O . HIS B 1 5 ? 5.692 28.296 22.719 1.00 65.82 5 HIS B O 1
ATOM 1734 N N . LEU B 1 6 ? 7.922 28.603 22.835 1.00 65.33 6 LEU B N 1
ATOM 1735 C CA . LEU B 1 6 ? 8.258 27.195 23.012 1.00 64.90 6 LEU B CA 1
ATOM 1736 C C . LEU B 1 6 ? 7.812 26.630 24.364 1.00 64.82 6 LEU B C 1
ATOM 1737 O O . LEU B 1 6 ? 8.259 27.066 25.437 1.00 65.47 6 LEU B O 1
ATOM 1742 N N . SER B 1 7 ? 6.899 25.666 24.289 1.00 64.34 7 SER B N 1
ATOM 1743 C CA . SER B 1 7 ? 6.393 24.968 25.464 1.00 62.76 7 SER B CA 1
ATOM 1744 C C . SER B 1 7 ? 7.173 23.649 25.464 1.00 60.45 7 SER B C 1
ATOM 1745 O O . SER B 1 7 ? 7.028 22.831 24.543 1.00 59.34 7 SER B O 1
ATOM 1748 N N . LEU B 1 8 ? 8.027 23.454 26.466 1.00 57.79 8 LEU B N 1
ATOM 1749 C CA . LEU B 1 8 ? 8.809 22.233 26.514 1.00 55.30 8 LEU B CA 1
ATOM 1750 C C . LEU B 1 8 ? 7.931 21.064 26.939 1.00 54.17 8 LEU B C 1
ATOM 1751 O O . LEU B 1 8 ? 7.531 20.913 28.095 1.00 54.34 8 LEU B O 1
ATOM 1756 N N . THR B 1 9 ? 7.624 20.264 25.935 1.00 52.94 9 THR B N 1
ATOM 1757 C CA . THR B 1 9 ? 6.814 19.068 26.014 1.00 52.62 9 THR B CA 1
ATOM 1758 C C . THR B 1 9 ? 7.716 17.939 26.543 1.00 54.13 9 THR B C 1
ATOM 1759 O O . THR B 1 9 ? 8.909 17.905 26.230 1.00 55.32 9 THR B O 1
ATOM 1763 N N . PRO B 1 10 ? 7.174 17.017 27.368 1.00 53.54 10 PRO B N 1
ATOM 1764 C CA . PRO B 1 10 ? 8.021 15.929 27.877 1.00 54.56 10 PRO B CA 1
ATOM 1765 C C . PRO B 1 10 ? 8.709 15.183 26.730 1.00 53.75 10 PRO B C 1
ATOM 1766 O O . PRO B 1 10 ? 9.921 14.968 26.752 1.00 53.45 10 PRO B O 1
ATOM 1770 N N . GLU B 1 11 ? 7.919 14.804 25.728 1.00 54.61 11 GLU B N 1
ATOM 1771 C CA . GLU B 1 11 ? 8.420 14.101 24.546 1.00 56.12 11 GLU B CA 1
ATOM 1772 C C . GLU B 1 11 ? 9.578 14.893 23.923 1.00 54.54 11 GLU B C 1
ATOM 1773 O O . GLU B 1 11 ? 10.555 14.320 23.433 1.00 54.07 11 GLU B O 1
ATOM 1779 N N . LEU B 1 12 ? 9.447 16.217 23.940 1.00 53.32 12 LEU B N 1
ATOM 1780 C CA . LEU B 1 12 ? 10.460 17.110 23.389 1.00 52.42 12 LEU B CA 1
ATOM 1781 C C . LEU B 1 12 ? 11.684 17.210 24.308 1.00 51.22 12 LEU B C 1
ATOM 1782 O O . LEU B 1 12 ? 12.824 17.296 23.831 1.00 50.45 12 LEU B O 1
ATOM 1787 N N . TYR B 1 13 ? 11.450 17.195 25.621 1.00 50.34 13 TYR B N 1
ATOM 1788 C CA . TYR B 1 13 ? 12.545 17.267 26.586 1.00 49.61 13 TYR B CA 1
ATOM 1789 C C . TYR B 1 13 ? 13.411 16.020 26.446 1.00 49.10 13 TYR B C 1
ATOM 1790 O O . TYR B 1 13 ? 14.615 16.067 26.693 1.00 48.31 13 TYR B O 1
ATOM 1799 N N . LYS B 1 14 ? 12.790 14.910 26.049 1.00 48.74 14 LYS B N 1
ATOM 1800 C CA . LYS B 1 14 ? 13.510 13.655 25.856 1.00 48.87 14 LYS B CA 1
ATOM 1801 C C . LYS B 1 14 ? 14.413 13.813 24.637 1.00 47.45 14 LYS B C 1
ATOM 1802 O O . LYS B 1 14 ? 15.602 13.481 24.692 1.00 45.25 14 LYS B O 1
ATOM 1808 N N . TYR B 1 15 ? 13.837 14.310 23.538 1.00 45.93 15 TYR B N 1
ATOM 1809 C CA . TYR B 1 15 ? 14.591 14.532 22.306 1.00 45.46 15 TYR B CA 1
ATOM 1810 C C . TYR B 1 15 ? 15.749 15.455 22.643 1.00 44.41 15 TYR B C 1
ATOM 1811 O O . TYR B 1 15 ? 16.897 15.188 22.279 1.00 44.67 15 TYR B O 1
ATOM 1820 N N . LEU B 1 16 ? 15.432 16.537 23.350 1.00 43.51 16 LEU B N 1
ATOM 1821 C CA . LEU B 1 16 ? 16.430 17.517 23.760 1.00 43.42 16 LEU B CA 1
ATOM 1822 C C . LEU B 1 16 ? 17.620 16.821 24.420 1.00 43.36 16 LEU B C 1
ATOM 1823 O O . LEU B 1 16 ? 18.756 16.895 23.945 1.00 43.23 16 LEU B O 1
ATOM 1828 N N . LEU B 1 17 ? 17.338 16.133 25.519 1.00 42.69 17 LEU B N 1
ATOM 1829 C CA . LEU B 1 17 ? 18.353 15.408 26.275 1.00 42.86 17 LEU B CA 1
ATOM 1830 C C . LEU B 1 17 ? 19.042 14.352 25.402 1.00 43.37 17 LEU B C 1
ATOM 1831 O O . LEU B 1 17 ? 20.274 14.220 25.415 1.00 42.17 17 LEU B O 1
ATOM 1836 N N . ASP B 1 18 ? 18.238 13.619 24.636 1.00 43.67 18 ASP B N 1
ATOM 1837 C CA . ASP B 1 18 ? 18.749 12.572 23.773 1.00 44.20 18 ASP B CA 1
ATOM 1838 C C . ASP B 1 18 ? 19.849 13.041 22.830 1.00 44.18 18 ASP B C 1
ATOM 1839 O O . ASP B 1 18 ? 20.872 12.364 22.674 1.00 43.83 18 ASP B O 1
ATOM 1844 N N . ILE B 1 19 ? 19.646 14.196 22.200 1.00 43.34 19 ILE B N 1
ATOM 1845 C CA . ILE B 1 19 ? 20.632 14.706 21.253 1.00 42.29 19 ILE B CA 1
ATOM 1846 C C . ILE B 1 19 ? 21.756 15.552 21.856 1.00 42.02 19 ILE B C 1
ATOM 1847 O O . ILE B 1 19 ? 22.848 15.631 21.290 1.00 40.38 19 ILE B O 1
ATOM 1852 N N . SER B 1 20 ? 21.508 16.158 23.012 1.00 42.35 20 SER B N 1
ATOM 1853 C CA . SER B 1 20 ? 22.525 17.016 23.612 1.00 43.23 20 SER B CA 1
ATOM 1854 C C . SER B 1 20 ? 23.292 16.477 24.803 1.00 44.12 20 SER B C 1
ATOM 1855 O O . SER B 1 20 ? 24.485 16.739 24.931 1.00 43.93 20 SER B O 1
ATOM 1858 N N . LEU B 1 21 ? 22.615 15.716 25.661 1.00 45.77 21 LEU B N 1
ATOM 1859 C CA . LEU B 1 21 ? 23.239 15.182 26.873 1.00 47.95 21 LEU B CA 1
ATOM 1860 C C . LEU B 1 21 ? 24.516 14.378 26.692 1.00 48.43 21 LEU B C 1
ATOM 1861 O O . LEU B 1 21 ? 24.566 13.429 25.910 1.00 49.74 21 LEU B O 1
ATOM 1866 N N . ARG B 1 22 ? 25.538 14.781 27.440 1.00 50.27 22 ARG B N 1
ATOM 1867 C CA . ARG B 1 22 ? 26.851 14.145 27.446 1.00 52.90 22 ARG B CA 1
ATOM 1868 C C . ARG B 1 22 ? 27.325 14.115 28.902 1.00 51.42 22 ARG B C 1
ATOM 1869 O O . ARG B 1 22 ? 28.386 14.638 29.262 1.00 51.21 22 ARG B O 1
ATOM 1877 N N . GLU B 1 23 ? 26.496 13.482 29.723 1.00 52.25 23 GLU B N 1
ATOM 1878 C CA . GLU B 1 23 ? 26.709 13.356 31.158 1.00 53.79 23 GLU B CA 1
ATOM 1879 C C . GLU B 1 23 ? 27.707 12.259 31.528 1.00 53.77 23 GLU B C 1
ATOM 1880 O O . GLU B 1 23 ? 27.544 11.091 31.172 1.00 54.86 23 GLU B O 1
ATOM 1886 N N . HIS B 1 24 ? 28.748 12.658 32.249 1.00 54.48 24 HIS B N 1
ATOM 1887 C CA . HIS B 1 24 ? 29.799 11.747 32.694 1.00 55.28 24 HIS B CA 1
ATOM 1888 C C . HIS B 1 24 ? 29.237 10.538 33.464 1.00 54.78 24 HIS B C 1
ATOM 1889 O O . HIS B 1 24 ? 28.203 10.637 34.133 1.00 53.73 24 HIS B O 1
ATOM 1896 N N . PRO B 1 25 ? 29.905 9.373 33.360 1.00 54.51 25 PRO B N 1
ATOM 1897 C CA . PRO B 1 25 ? 29.425 8.177 34.064 1.00 54.07 25 PRO B CA 1
ATOM 1898 C C . PRO B 1 25 ? 29.080 8.368 35.553 1.00 52.01 25 PRO B C 1
ATOM 1899 O O . PRO B 1 25 ? 28.032 7.897 36.025 1.00 50.72 25 PRO B O 1
ATOM 1903 N N . ALA B 1 26 ? 29.958 9.059 36.281 1.00 49.98 26 ALA B N 1
ATOM 1904 C CA . ALA B 1 26 ? 29.767 9.310 37.708 1.00 48.79 26 ALA B CA 1
ATOM 1905 C C . ALA B 1 26 ? 28.570 10.207 38.024 1.00 48.76 26 ALA B C 1
ATOM 1906 O O . ALA B 1 26 ? 27.877 9.988 39.024 1.00 48.71 26 ALA B O 1
ATOM 1908 N N . LEU B 1 27 ? 28.345 11.222 37.181 1.00 47.88 27 LEU B N 1
ATOM 1909 C CA . LEU B 1 27 ? 27.235 12.164 37.348 1.00 45.19 27 LEU B CA 1
ATOM 1910 C C . LEU B 1 27 ? 25.909 11.463 37.182 1.00 46.04 27 LEU B C 1
ATOM 1911 O O . LEU B 1 27 ? 24.966 11.699 37.943 1.00 45.00 27 LEU B O 1
ATOM 1916 N N . ALA B 1 28 ? 25.846 10.607 36.167 1.00 46.26 28 ALA B N 1
ATOM 1917 C CA . ALA B 1 28 ? 24.649 9.826 35.881 1.00 46.77 28 ALA B CA 1
ATOM 1918 C C . ALA B 1 28 ? 24.294 9.019 37.125 1.00 48.10 28 ALA B C 1
ATOM 1919 O O . ALA B 1 28 ? 23.145 9.039 37.580 1.00 49.75 28 ALA B O 1
ATOM 1921 N N . ALA B 1 29 ? 25.297 8.328 37.673 1.00 48.89 29 ALA B N 1
ATOM 1922 C CA . ALA B 1 29 ? 25.147 7.509 38.882 1.00 48.65 29 ALA B CA 1
ATOM 1923 C C . ALA B 1 29 ? 24.597 8.311 40.058 1.00 48.49 29 ALA B C 1
ATOM 1924 O O . ALA B 1 29 ? 23.626 7.918 40.716 1.00 48.81 29 ALA B O 1
ATOM 1926 N N . LEU B 1 30 ? 25.245 9.441 40.307 1.00 48.70 30 LEU B N 1
ATOM 1927 C CA . LEU B 1 30 ? 24.886 10.350 41.387 1.00 49.81 30 LEU B CA 1
ATOM 1928 C C . LEU B 1 30 ? 23.424 10.763 41.321 1.00 50.90 30 LEU B C 1
ATOM 1929 O O . LEU B 1 30 ? 22.726 10.795 42.339 1.00 50.80 30 LEU B O 1
ATOM 1934 N N . ARG B 1 31 ? 22.973 11.071 40.108 1.00 52.38 31 ARG B N 1
ATOM 1935 C CA . ARG B 1 31 ? 21.603 11.511 39.872 1.00 54.14 31 ARG B CA 1
ATOM 1936 C C . ARG B 1 31 ? 20.583 10.387 40.044 1.00 55.66 31 ARG B C 1
ATOM 1937 O O . ARG B 1 31 ? 19.418 10.642 40.348 1.00 54.39 31 ARG B O 1
ATOM 1945 N N . LYS B 1 32 ? 21.026 9.147 39.851 1.00 57.79 32 LYS B N 1
ATOM 1946 C CA . LYS B 1 32 ? 20.145 7.987 39.983 1.00 60.19 32 LYS B CA 1
ATOM 1947 C C . LYS B 1 32 ? 19.789 7.659 41.439 1.00 62.07 32 LYS B C 1
ATOM 1948 O O . LYS B 1 32 ? 18.646 7.314 41.750 1.00 61.29 32 LYS B O 1
ATOM 1954 N N . GLU B 1 33 ? 20.763 7.770 42.333 1.00 64.03 33 GLU B N 1
ATOM 1955 C CA . GLU B 1 33 ? 20.495 7.499 43.736 1.00 66.48 33 GLU B CA 1
ATOM 1956 C C . GLU B 1 33 ? 19.842 8.712 44.404 1.00 67.29 33 GLU B C 1
ATOM 1957 O O . GLU B 1 33 ? 18.869 8.572 45.147 1.00 67.61 33 GLU B O 1
ATOM 1963 N N . THR B 1 34 ? 20.369 9.903 44.137 1.00 68.65 34 THR B N 1
ATOM 1964 C CA . THR B 1 34 ? 19.813 11.115 44.731 1.00 69.33 34 THR B CA 1
ATOM 1965 C C . THR B 1 34 ? 18.453 11.418 44.112 1.00 70.56 34 THR B C 1
ATOM 1966 O O . THR B 1 34 ? 17.722 12.301 44.578 1.00 71.11 34 THR B O 1
ATOM 1970 N N . SER B 1 35 ? 18.131 10.662 43.063 1.00 70.73 35 SER B N 1
ATOM 1971 C CA . SER B 1 35 ? 16.881 10.797 42.326 1.00 70.00 35 SER B CA 1
ATOM 1972 C C . SER B 1 35 ? 15.659 10.698 43.218 1.00 69.89 35 SER B C 1
ATOM 1973 O O . SER B 1 35 ? 14.781 11.560 43.209 1.00 69.44 35 SER B O 1
ATOM 1976 N N . THR B 1 36 ? 15.617 9.622 43.985 1.00 70.44 36 T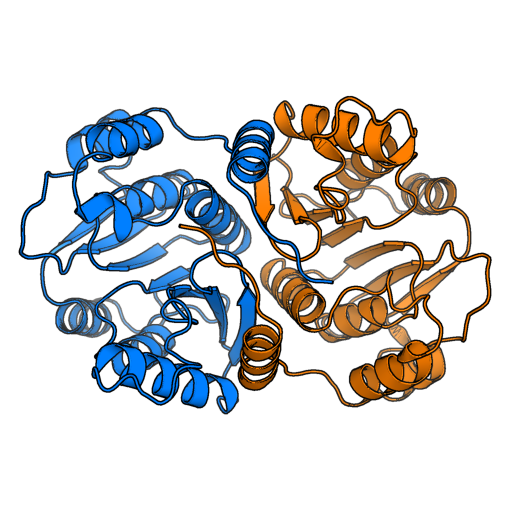HR B N 1
ATOM 1977 C CA . THR B 1 36 ? 14.520 9.355 44.893 1.00 71.26 36 THR B CA 1
ATOM 1978 C C . THR B 1 36 ? 14.358 10.434 45.986 1.00 71.70 36 THR B C 1
ATOM 1979 O O . THR B 1 36 ? 13.259 10.951 46.187 1.00 71.33 36 THR B O 1
ATOM 1983 N N . MET B 1 37 ? 15.467 10.781 46.648 1.00 73.43 37 MET B N 1
ATOM 1984 C CA . MET B 1 37 ? 15.552 11.769 47.747 1.00 74.40 37 MET B CA 1
ATOM 1985 C C . MET B 1 37 ? 14.637 13.013 47.792 1.00 73.32 37 MET B C 1
ATOM 1986 O O . MET B 1 37 ? 14.473 13.606 48.859 1.00 73.74 37 MET B O 1
ATOM 1991 N N . GLU B 1 38 ? 14.065 13.414 46.658 1.00 72.09 38 GLU B N 1
ATOM 1992 C CA . GLU B 1 38 ? 13.200 14.603 46.547 1.00 70.78 38 GLU B CA 1
ATOM 1993 C C . GLU B 1 38 ? 13.892 15.916 46.952 1.00 70.60 38 GLU B C 1
ATOM 1994 O O . GLU B 1 38 ? 13.249 16.922 47.289 1.00 69.80 38 GLU B O 1
ATOM 2000 N N . LEU B 1 39 ? 15.221 15.863 46.897 1.00 70.24 39 LEU B N 1
ATOM 2001 C CA . LEU B 1 39 ? 16.135 16.975 47.166 1.00 68.80 39 LEU B CA 1
ATOM 2002 C C . LEU B 1 39 ? 16.643 17.145 45.735 1.00 68.23 39 LEU B C 1
ATOM 2003 O O . LEU B 1 39 ? 17.474 17.997 45.419 1.00 67.32 39 LEU B O 1
ATOM 2008 N N . ALA B 1 40 ? 16.105 16.276 44.882 1.00 68.26 40 ALA B N 1
ATOM 2009 C CA . ALA B 1 40 ? 16.408 16.220 43.458 1.00 68.37 40 ALA B CA 1
ATOM 2010 C C . ALA B 1 40 ? 15.693 17.356 42.733 1.00 68.39 40 ALA B C 1
ATOM 2011 O O . ALA B 1 40 ? 16.011 17.676 41.585 1.00 69.22 40 ALA B O 1
ATOM 2013 N N . ASN B 1 41 ? 14.732 17.966 43.419 1.00 68.77 41 ASN B N 1
ATOM 2014 C CA . ASN B 1 41 ? 13.953 19.062 42.854 1.00 69.02 41 ASN B CA 1
ATOM 2015 C C . ASN B 1 41 ? 14.695 20.378 42.963 1.00 67.12 41 ASN B C 1
ATOM 2016 O O . ASN B 1 41 ? 14.331 21.367 42.327 1.00 67.01 41 ASN B O 1
ATOM 2021 N N . MET B 1 42 ? 15.739 20.383 43.774 1.00 66.50 42 MET B N 1
ATOM 2022 C CA . MET B 1 42 ? 16.534 21.580 43.962 1.00 66.78 42 MET B CA 1
ATOM 2023 C C . MET B 1 42 ? 17.850 21.407 43.206 1.00 66.37 42 MET B C 1
ATOM 2024 O O . MET B 1 42 ? 18.598 22.360 42.991 1.00 66.54 42 MET B O 1
ATOM 2029 N N . GLN B 1 43 ? 18.099 20.176 42.775 1.00 64.92 43 GLN B N 1
ATOM 2030 C CA . GLN B 1 43 ? 19.292 19.831 42.016 1.00 62.95 43 GLN B CA 1
ATOM 2031 C C . GLN B 1 43 ? 19.084 20.330 40.569 1.00 60.78 43 GLN B C 1
ATOM 2032 O O . GLN B 1 43 ? 18.068 20.049 39.932 1.00 60.23 43 GLN B O 1
ATOM 2038 N N . VAL B 1 44 ? 20.043 21.101 40.072 1.00 57.48 44 VAL B N 1
ATOM 2039 C CA . VAL B 1 44 ? 19.966 21.647 38.724 1.00 54.64 44 VAL B CA 1
ATOM 2040 C C . VAL B 1 44 ? 19.939 20.534 37.663 1.00 54.24 44 VAL B C 1
ATOM 2041 O O . VAL B 1 44 ? 20.812 19.665 37.643 1.00 53.86 44 VAL B O 1
ATOM 2045 N N . ALA B 1 45 ? 18.917 20.572 36.799 1.00 52.01 45 ALA B N 1
ATOM 2046 C CA . ALA B 1 45 ? 18.698 19.594 35.719 1.00 49.39 45 ALA B CA 1
ATOM 2047 C C . ALA B 1 45 ? 19.916 19.358 34.829 1.00 47.37 45 ALA B C 1
ATOM 2048 O O . ALA B 1 45 ? 20.727 20.258 34.613 1.00 46.42 45 ALA B O 1
ATOM 2050 N N . PRO B 1 46 ? 20.034 18.139 34.271 1.00 46.38 46 PRO B N 1
ATOM 2051 C CA . PRO B 1 46 ? 21.130 17.697 33.395 1.00 47.59 46 PRO B CA 1
ATOM 2052 C C . PRO B 1 46 ? 21.618 18.647 32.307 1.00 46.69 46 PRO B C 1
ATOM 2053 O O . PRO B 1 46 ? 22.828 18.837 32.148 1.00 46.29 46 PRO B O 1
ATOM 2057 N N . GLU B 1 47 ? 20.679 19.208 31.546 1.00 46.80 47 GLU B N 1
ATOM 2058 C CA . GLU B 1 47 ? 20.991 20.118 30.443 1.00 47.28 47 GLU B CA 1
ATOM 2059 C C . GLU B 1 47 ? 21.500 21.465 30.921 1.00 45.70 47 GLU B C 1
ATOM 2060 O O . GLU B 1 47 ? 22.369 22.070 30.298 1.00 45.81 47 GLU B O 1
ATOM 2066 N N . GLN B 1 48 ? 20.949 21.908 32.041 1.00 44.62 48 GLN B N 1
ATOM 2067 C CA . GLN B 1 48 ? 21.286 23.178 32.662 1.00 44.94 48 GLN B CA 1
ATOM 2068 C C . GLN B 1 48 ? 22.717 23.145 33.213 1.00 43.52 48 GLN B C 1
ATOM 2069 O O . GLN B 1 48 ? 23.422 24.158 33.213 1.00 43.73 48 GLN B O 1
ATOM 2075 N N . ALA B 1 49 ? 23.139 21.977 33.686 1.00 41.28 49 ALA B N 1
ATOM 2076 C CA . ALA B 1 49 ? 24.476 21.812 34.234 1.00 39.67 49 ALA B CA 1
ATOM 2077 C C . ALA B 1 49 ? 25.499 21.692 33.112 1.00 39.84 49 ALA B C 1
ATOM 2078 O O . ALA B 1 49 ? 26.658 22.106 33.264 1.00 38.55 49 ALA B O 1
ATOM 2080 N N . GLN B 1 50 ? 25.078 21.122 31.986 1.00 40.06 50 GLN B N 1
ATOM 2081 C CA . GLN B 1 50 ? 25.991 20.976 30.861 1.00 41.52 50 GLN B CA 1
ATOM 2082 C C . GLN B 1 50 ? 26.200 22.361 30.253 1.00 40.44 50 GLN B C 1
ATOM 2083 O O . GLN B 1 50 ? 27.200 22.619 29.574 1.00 40.82 50 GLN B O 1
ATOM 2089 N N . PHE B 1 51 ? 25.243 23.247 30.518 1.00 39.94 51 PHE B N 1
ATOM 2090 C CA . PHE B 1 51 ? 25.289 24.620 30.043 1.00 40.39 51 PHE B CA 1
ATOM 2091 C C . PHE B 1 51 ? 26.309 25.404 30.877 1.00 39.43 51 PHE B C 1
ATOM 2092 O O . PHE B 1 51 ? 27.188 26.085 30.329 1.00 38.43 51 PHE B O 1
ATOM 2100 N N . MET B 1 52 ? 26.185 25.302 32.200 1.00 39.22 52 MET B N 1
ATOM 2101 C CA . MET B 1 52 ? 27.094 25.989 33.104 1.00 39.09 52 MET B CA 1
ATOM 2102 C C . MET B 1 52 ? 28.530 25.504 32.898 1.00 39.53 52 MET B C 1
ATOM 2103 O O . MET B 1 52 ? 29.488 26.198 33.239 1.00 40.15 52 MET B O 1
ATOM 2108 N N . GLN B 1 53 ? 28.676 24.304 32.344 1.00 38.71 53 GLN B N 1
ATOM 2109 C CA . GLN B 1 53 ? 29.997 23.753 32.067 1.00 37.78 53 GLN B CA 1
ATOM 2110 C C . GLN B 1 53 ? 30.549 24.519 30.877 1.00 37.20 53 GLN B C 1
ATOM 2111 O O . GLN B 1 53 ? 31.745 24.831 30.808 1.00 36.01 53 GLN B O 1
ATOM 2117 N N . MET B 1 54 ? 29.652 24.786 29.927 1.00 36.07 54 MET B N 1
ATOM 2118 C CA . MET B 1 54 ? 29.968 25.528 28.708 1.00 36.18 54 MET B CA 1
ATOM 2119 C C . MET B 1 54 ? 30.387 26.933 29.167 1.00 34.83 54 MET B C 1
ATOM 2120 O O . MET B 1 54 ? 31.359 27.500 28.668 1.00 33.56 54 MET B O 1
ATOM 2125 N N . LEU B 1 55 ? 29.654 27.464 30.144 1.00 35.24 55 LEU B N 1
ATOM 2126 C CA . LEU B 1 55 ? 29.929 28.782 30.707 1.00 36.37 55 LEU B CA 1
ATOM 2127 C C . LEU B 1 55 ? 31.299 28.860 31.376 1.00 38.00 55 LEU B C 1
ATOM 2128 O O . LEU B 1 55 ? 31.996 29.863 31.249 1.00 37.78 55 LEU B O 1
ATOM 2133 N N . ILE B 1 56 ? 31.668 27.812 32.105 1.00 39.53 56 ILE B N 1
ATOM 2134 C CA . ILE B 1 56 ? 32.959 27.773 32.773 1.00 40.14 56 ILE B CA 1
ATOM 2135 C C . ILE B 1 56 ? 34.053 27.716 31.718 1.00 41.26 56 ILE B C 1
ATOM 2136 O O . ILE B 1 56 ? 35.118 28.290 31.898 1.00 41.21 56 ILE B O 1
ATOM 2141 N N . ARG B 1 57 ? 33.783 27.021 30.616 1.00 44.40 57 ARG B N 1
ATOM 2142 C CA . ARG B 1 57 ? 34.770 26.893 29.549 1.00 48.29 57 ARG B CA 1
ATOM 2143 C C . ARG B 1 57 ? 34.913 28.212 28.801 1.00 48.04 57 ARG B C 1
ATOM 2144 O O . ARG B 1 57 ? 36.026 28.638 28.494 1.00 48.31 57 ARG B O 1
ATOM 2152 N N . LEU B 1 58 ? 33.785 28.861 28.521 1.00 48.84 58 LEU B N 1
ATOM 2153 C CA . LEU B 1 58 ? 33.794 30.154 27.846 1.00 49.52 58 LEU B CA 1
ATOM 2154 C C . LEU B 1 58 ? 34.542 31.133 28.747 1.00 49.54 58 LEU B C 1
ATOM 2155 O O . LEU B 1 58 ? 35.494 31.793 28.330 1.00 49.50 58 LEU B O 1
ATOM 2160 N N . THR B 1 59 ? 34.090 31.210 29.993 1.00 49.71 59 THR B N 1
ATOM 2161 C CA . THR B 1 59 ? 34.680 32.074 31.003 1.00 49.73 59 THR B CA 1
ATOM 2162 C C . THR B 1 59 ? 36.185 31.879 31.166 1.00 51.09 59 THR B C 1
ATOM 2163 O O . THR B 1 59 ? 36.895 32.819 31.556 1.00 51.17 59 THR B O 1
ATOM 2167 N N . ARG B 1 60 ? 36.669 30.669 30.872 1.00 50.75 60 ARG B N 1
ATOM 2168 C CA . ARG B 1 60 ? 38.085 30.344 31.052 1.00 50.20 60 ARG B CA 1
ATOM 2169 C C . ARG B 1 60 ? 38.322 30.442 32.565 1.00 51.30 60 ARG B C 1
ATOM 2170 O O . ARG B 1 60 ? 39.291 31.047 33.024 1.00 49.79 60 ARG B O 1
ATOM 2178 N N . ALA B 1 61 ? 37.417 29.839 33.333 1.00 51.09 61 ALA B N 1
ATOM 2179 C CA . ALA B 1 61 ? 37.478 29.881 34.793 1.00 51.34 61 ALA B CA 1
ATOM 2180 C C . ALA B 1 61 ? 38.423 28.873 35.447 1.00 52.33 61 ALA B C 1
ATOM 2181 O O . ALA B 1 61 ? 38.699 27.803 34.894 1.00 52.85 61 ALA B O 1
ATOM 2183 N N . LYS B 1 62 ? 38.922 29.238 36.629 1.00 53.13 62 LYS B N 1
ATOM 2184 C CA . LYS B 1 62 ? 39.803 28.376 37.423 1.00 53.35 62 LYS B CA 1
ATOM 2185 C C . LYS B 1 62 ? 39.250 28.331 38.848 1.00 52.75 62 LYS B C 1
ATOM 2186 O O . LYS B 1 62 ? 39.655 27.500 39.663 1.00 52.90 62 LYS B O 1
ATOM 2192 N N . LYS B 1 63 ? 38.331 29.249 39.138 1.00 51.00 63 LYS B N 1
ATOM 2193 C CA . LYS B 1 63 ? 37.712 29.350 40.452 1.00 48.62 63 LYS B CA 1
ATOM 2194 C C . LYS B 1 63 ? 36.206 29.420 40.285 1.00 46.85 63 LYS B C 1
ATOM 2195 O O . LYS B 1 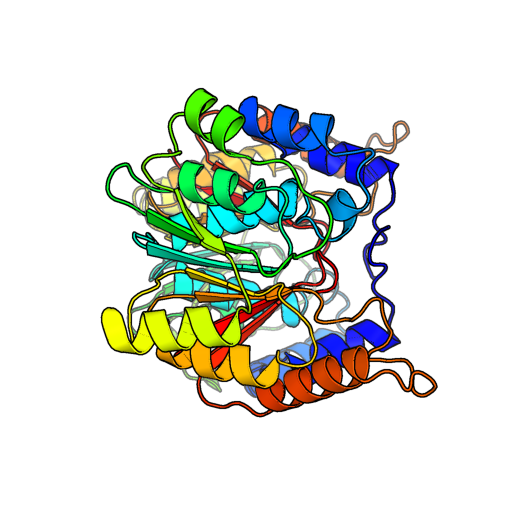63 ? 35.695 30.283 39.578 1.00 45.91 63 LYS B O 1
ATOM 2201 N N . VAL B 1 64 ? 35.493 28.522 40.948 1.00 43.96 64 VAL B N 1
ATOM 2202 C CA . VAL B 1 64 ? 34.047 28.487 40.830 1.00 41.50 64 VAL B CA 1
ATOM 2203 C C . VAL B 1 64 ? 33.370 28.449 42.188 1.00 39.90 64 VAL B C 1
ATOM 2204 O O . VAL B 1 64 ? 33.848 27.772 43.093 1.00 41.39 64 VAL B O 1
ATOM 2208 N N . LEU B 1 65 ? 32.259 29.167 42.331 1.00 39.08 65 LEU B N 1
ATOM 2209 C CA . LEU B 1 65 ? 31.525 29.182 43.595 1.00 39.29 65 LEU B CA 1
ATOM 2210 C C . LEU B 1 65 ? 30.046 28.831 43.397 1.00 39.97 65 LEU B C 1
ATOM 2211 O O . LEU B 1 65 ? 29.412 29.301 42.452 1.00 40.14 65 LEU B O 1
ATOM 2216 N N . GLU B 1 66 ? 29.516 27.999 44.298 1.00 41.07 66 GLU B N 1
ATOM 2217 C CA . GLU B 1 66 ? 28.117 27.545 44.267 1.00 42.44 66 GLU B CA 1
ATOM 2218 C C . GLU B 1 66 ? 27.428 27.797 45.599 1.00 42.25 66 GLU B C 1
ATOM 2219 O O . GLU B 1 66 ? 28.040 27.646 46.640 1.00 43.02 66 GLU B O 1
ATOM 2225 N N . LEU B 1 67 ? 26.146 28.131 45.573 1.00 41.68 67 LEU B N 1
ATOM 2226 C CA . LEU B 1 67 ? 25.391 28.333 46.809 1.00 42.56 67 LEU B CA 1
ATOM 2227 C C . LEU B 1 67 ? 24.088 27.597 46.652 1.00 43.50 67 LEU B C 1
ATOM 2228 O O . LEU B 1 67 ? 23.390 27.773 45.649 1.00 43.90 67 LEU B O 1
ATOM 2233 N N . GLY B 1 68 ? 23.742 26.778 47.631 1.00 44.11 68 GLY B N 1
ATOM 2234 C CA . GLY B 1 68 ? 22.493 26.066 47.506 1.00 45.82 68 GLY B CA 1
ATOM 2235 C C . GLY B 1 68 ? 22.387 24.832 48.361 1.00 47.06 68 GLY B C 1
ATOM 2236 O O . GLY B 1 68 ? 23.230 24.556 49.215 1.00 47.71 68 GLY B O 1
ATOM 2237 N N . THR B 1 69 ? 21.305 24.103 48.119 1.00 47.81 69 THR B N 1
ATOM 2238 C CA . THR B 1 69 ? 20.989 22.861 48.800 1.00 48.13 69 THR B CA 1
ATOM 2239 C C . THR B 1 69 ? 21.293 21.780 47.753 1.00 49.45 69 THR B C 1
ATOM 2240 O O . THR B 1 69 ? 20.414 21.314 47.019 1.00 48.99 69 THR B O 1
ATOM 2244 N N . PHE B 1 70 ? 22.567 21.407 47.689 1.00 49.77 70 PHE B N 1
ATOM 2245 C CA . PHE B 1 70 ? 23.051 20.441 46.713 1.00 50.70 70 PHE B CA 1
ATOM 2246 C C . PHE B 1 70 ? 23.097 18.960 47.081 1.00 52.28 70 PHE B C 1
ATOM 2247 O O . PHE B 1 70 ? 23.038 18.569 48.252 1.00 52.78 70 PHE B O 1
ATOM 2255 N N . THR B 1 71 ? 23.235 18.151 46.036 1.00 52.15 71 THR B N 1
ATOM 2256 C CA . THR B 1 71 ? 23.362 16.715 46.155 1.00 50.38 71 THR B CA 1
ATOM 2257 C C . THR B 1 71 ? 24.829 16.414 45.821 1.00 51.25 71 THR B C 1
ATOM 2258 O O . THR B 1 71 ? 25.310 15.292 46.026 1.00 51.65 71 THR B O 1
ATOM 2262 N N . GLY B 1 72 ? 25.529 17.437 45.323 1.00 49.89 72 GLY B N 1
ATOM 2263 C CA . GLY B 1 72 ? 26.926 17.302 44.943 1.00 48.23 72 GLY B CA 1
ATOM 2264 C C . GLY B 1 72 ? 27.101 17.107 43.443 1.00 48.06 72 GLY B C 1
ATOM 2265 O O . GLY B 1 72 ? 28.221 17.043 42.938 1.00 47.32 72 GLY B O 1
ATOM 2266 N N . TYR B 1 73 ? 25.977 17.023 42.733 1.00 47.79 73 TYR B N 1
ATOM 2267 C CA . TYR B 1 73 ? 25.943 16.821 41.277 1.00 46.75 73 TYR B CA 1
ATOM 2268 C C . TYR B 1 73 ? 26.492 18.009 40.486 1.00 44.32 73 TYR B C 1
ATOM 2269 O O . TYR B 1 73 ? 27.388 17.851 39.653 1.00 43.49 73 TYR B O 1
ATOM 2278 N N . SER B 1 74 ? 25.958 19.197 40.748 1.00 43.34 74 SER B N 1
ATOM 2279 C CA . SER B 1 74 ? 26.421 20.398 40.059 1.00 42.96 74 SER B CA 1
ATOM 2280 C C . SER B 1 74 ? 27.861 20.739 40.415 1.00 42.07 74 SER B C 1
ATOM 2281 O O . SER B 1 74 ? 28.573 21.338 39.608 1.00 41.09 74 SER B O 1
ATOM 2284 N N . ALA B 1 75 ? 28.288 20.362 41.623 1.00 41.90 75 ALA B N 1
ATOM 2285 C CA . ALA B 1 75 ? 29.667 20.609 42.053 1.00 40.96 75 ALA B CA 1
ATOM 2286 C C . ALA B 1 75 ? 30.588 19.739 41.190 1.00 40.08 75 ALA B C 1
ATOM 2287 O O . ALA B 1 75 ? 31.651 20.173 40.758 1.00 39.90 75 ALA B O 1
ATOM 2289 N N . LEU B 1 76 ? 30.144 18.516 40.918 1.00 39.19 76 LEU B N 1
ATOM 2290 C CA . LEU B 1 76 ? 30.903 17.574 40.105 1.00 37.82 76 LEU B CA 1
ATOM 2291 C C . LEU B 1 76 ? 30.936 18.038 38.655 1.00 37.46 76 LEU B C 1
ATOM 2292 O O . LEU B 1 76 ? 32.008 18.117 38.044 1.00 38.42 76 LEU B O 1
ATOM 2297 N N . ALA B 1 77 ? 29.762 18.354 38.110 1.00 36.68 77 ALA B N 1
ATOM 2298 C CA . ALA B 1 77 ? 29.659 18.829 36.735 1.00 35.71 77 ALA B CA 1
ATOM 2299 C C . ALA B 1 77 ? 30.589 20.022 36.512 1.00 36.07 77 ALA B C 1
ATOM 2300 O O . ALA B 1 77 ? 31.320 20.083 35.522 1.00 35.12 77 ALA B O 1
ATOM 2302 N N . MET B 1 78 ? 30.554 20.970 37.442 1.00 37.55 78 MET B N 1
ATOM 2303 C CA . MET B 1 78 ? 31.410 22.149 37.369 1.00 39.53 78 MET B CA 1
ATOM 2304 C C . MET B 1 78 ? 32.890 21.734 37.400 1.00 40.22 78 MET B C 1
ATOM 2305 O O . MET B 1 78 ? 33.668 22.093 36.520 1.00 39.62 78 MET B O 1
ATOM 2310 N N . SER B 1 79 ? 33.266 20.966 38.417 1.00 42.05 79 SER B N 1
ATOM 2311 C CA . SER B 1 79 ? 34.645 20.517 38.569 1.00 43.55 79 SER B CA 1
ATOM 2312 C C . SER B 1 79 ? 35.149 19.833 37.305 1.00 45.44 79 SER B C 1
ATOM 2313 O O . SER B 1 79 ? 36.325 19.952 36.947 1.00 45.41 79 SER B O 1
ATOM 2316 N N . LEU B 1 80 ? 34.255 19.114 36.633 1.00 46.38 80 LEU B N 1
ATOM 2317 C CA . LEU B 1 80 ? 34.611 18.414 35.411 1.00 47.09 80 LEU B CA 1
ATOM 2318 C C . LEU B 1 80 ? 35.008 19.386 34.309 1.00 50.02 80 LEU B C 1
ATOM 2319 O O . LEU B 1 80 ? 35.988 19.165 33.597 1.00 50.47 80 LEU B O 1
ATOM 2324 N N . ALA B 1 81 ? 34.241 20.465 34.176 1.00 50.80 81 ALA B N 1
ATOM 2325 C CA . ALA B 1 81 ? 34.493 21.477 33.151 1.00 51.28 81 ALA B CA 1
ATOM 2326 C C . ALA B 1 81 ? 35.751 22.314 33.418 1.00 51.79 81 ALA B C 1
ATOM 2327 O O . ALA B 1 81 ? 36.255 22.999 32.521 1.00 52.50 81 ALA B O 1
ATOM 2329 N N . LEU B 1 82 ? 36.255 22.253 34.649 1.00 51.38 82 LEU B N 1
ATOM 2330 C CA . LEU B 1 82 ? 37.455 22.996 35.050 1.00 50.24 82 LEU B CA 1
ATOM 2331 C C . LEU B 1 82 ? 38.727 22.236 34.699 1.00 51.77 82 LEU B C 1
ATOM 2332 O O . LEU B 1 82 ? 38.699 21.018 34.538 1.00 52.40 82 LEU B O 1
ATOM 2337 N N . PRO B 1 83 ? 39.858 22.948 34.550 1.00 53.27 83 PRO B N 1
ATOM 2338 C CA . PRO B 1 83 ? 41.116 22.264 34.226 1.00 54.70 83 PRO B CA 1
ATOM 2339 C C . PRO B 1 83 ? 41.558 21.510 35.485 1.00 54.98 83 PRO B C 1
ATOM 2340 O O . PRO B 1 83 ? 40.761 21.336 36.405 1.00 55.43 83 PRO B O 1
ATOM 2344 N N . ASP B 1 84 ? 42.809 21.072 35.558 1.00 55.77 84 ASP B N 1
ATOM 2345 C CA . ASP B 1 84 ? 43.204 20.350 36.760 1.00 56.81 84 ASP B CA 1
ATOM 2346 C C . ASP B 1 84 ? 43.858 21.198 37.845 1.00 56.31 84 ASP B C 1
ATOM 2347 O O . ASP B 1 84 ? 44.081 20.721 38.957 1.00 55.99 84 ASP B O 1
ATOM 2352 N N . ASP B 1 85 ? 44.171 22.449 37.532 1.00 56.13 85 ASP B N 1
ATOM 2353 C CA . ASP B 1 85 ? 44.732 23.337 38.539 1.00 56.63 85 ASP B CA 1
ATOM 2354 C C . ASP B 1 85 ? 43.524 24.136 39.031 1.00 56.03 85 ASP B C 1
ATOM 2355 O O . ASP B 1 85 ? 43.631 25.036 39.866 1.00 56.07 85 ASP B O 1
ATOM 2360 N N . GLY B 1 86 ? 42.361 23.758 38.504 1.00 55.80 86 GLY B N 1
ATOM 2361 C CA . GLY B 1 86 ? 41.108 24.413 38.844 1.00 55.34 86 GLY B CA 1
ATOM 2362 C C . GLY B 1 86 ? 40.493 24.064 40.184 1.00 55.46 86 GLY B C 1
ATOM 2363 O O . GLY B 1 86 ? 40.618 22.947 40.681 1.00 54.75 86 GLY B O 1
ATOM 2364 N N . GLN B 1 87 ? 39.802 25.040 40.760 1.00 54.95 87 GLN B N 1
ATOM 2365 C CA . GLN B 1 87 ? 39.164 24.882 42.056 1.00 53.75 87 GLN B CA 1
ATOM 2366 C C . GLN B 1 87 ? 37.670 25.170 41.962 1.00 51.99 87 GLN B C 1
ATOM 2367 O O . GLN B 1 87 ? 37.240 26.044 41.214 1.00 52.67 87 GLN B O 1
ATOM 2373 N N . VAL B 1 88 ? 36.879 24.420 42.714 1.00 49.53 88 VAL B N 1
ATOM 2374 C CA . VAL B 1 88 ? 35.441 24.635 42.761 1.00 46.82 88 VAL B CA 1
ATOM 2375 C C . VAL B 1 88 ? 35.050 24.533 44.223 1.00 45.81 88 VAL B C 1
ATOM 2376 O O . VAL B 1 88 ? 35.317 23.537 44.888 1.00 45.02 88 VAL B O 1
ATOM 2380 N N . ILE B 1 89 ? 34.448 25.602 44.724 1.00 44.90 89 ILE B N 1
ATOM 2381 C CA . ILE B 1 89 ? 34.023 25.683 46.115 1.00 43.08 89 ILE B CA 1
ATOM 2382 C C . ILE B 1 89 ? 32.511 25.630 46.188 1.00 42.75 89 ILE B C 1
ATOM 2383 O O . ILE B 1 89 ? 31.821 26.567 45.789 1.00 42.86 89 ILE B O 1
ATOM 2388 N N . THR B 1 90 ? 31.999 24.512 46.682 1.00 42.48 90 THR B N 1
ATOM 2389 C CA . THR B 1 90 ? 30.564 24.324 46.790 1.00 42.52 90 THR B CA 1
ATOM 2390 C C . THR B 1 90 ? 30.103 24.526 48.225 1.00 44.75 90 THR B C 1
ATOM 2391 O O . THR B 1 90 ? 30.706 23.997 49.168 1.00 44.41 90 THR B O 1
ATOM 2395 N N . CYS B 1 91 ? 29.039 25.316 48.377 1.00 46.25 91 CYS B N 1
ATOM 2396 C CA . CYS B 1 91 ? 28.455 25.625 49.682 1.00 46.79 91 CYS B CA 1
ATOM 2397 C C . CYS B 1 91 ? 27.100 24.953 49.838 1.00 48.27 91 CYS B C 1
ATOM 2398 O O . CYS B 1 91 ? 26.129 25.346 49.197 1.00 47.55 91 CYS B O 1
ATOM 2401 N N . ASP B 1 92 ? 27.049 23.935 50.692 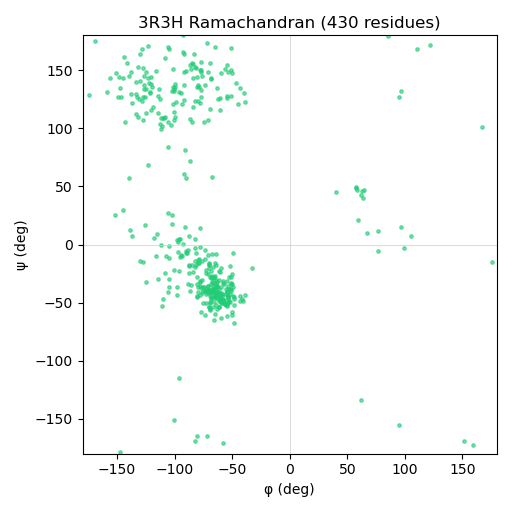1.00 49.48 92 ASP B N 1
ATOM 2402 C CA . ASP B 1 92 ? 25.825 23.184 50.948 1.00 50.80 92 ASP B CA 1
ATOM 2403 C C . ASP B 1 92 ? 25.158 23.658 52.251 1.00 51.96 92 ASP B C 1
ATOM 2404 O O . ASP B 1 92 ? 25.668 23.417 53.359 1.00 52.83 92 ASP B O 1
ATOM 2409 N N . ILE B 1 93 ? 24.021 24.341 52.110 1.00 51.29 93 ILE B N 1
ATOM 2410 C CA . ILE B 1 93 ? 23.278 24.856 53.264 1.00 51.43 93 ILE B CA 1
ATOM 2411 C C . ILE B 1 93 ? 22.284 23.810 53.787 1.00 51.58 93 ILE B C 1
ATOM 2412 O O . ILE B 1 93 ? 21.628 24.007 54.819 1.00 51.59 93 ILE B O 1
ATOM 2417 N N . ASN B 1 94 ? 22.204 22.691 53.073 1.00 52.33 94 ASN B N 1
ATOM 2418 C CA . ASN B 1 94 ? 21.314 21.595 53.429 1.00 52.93 94 ASN B CA 1
ATOM 2419 C C . ASN B 1 94 ? 21.325 21.287 54.944 1.00 55.61 94 ASN B C 1
ATOM 2420 O O . ASN B 1 94 ? 22.390 21.219 55.576 1.00 54.43 94 ASN B O 1
ATOM 2425 N N . GLU B 1 95 ? 20.127 21.112 55.505 1.00 56.64 95 GLU B N 1
ATOM 2426 C CA . GLU B 1 95 ? 19.927 20.788 56.922 1.00 57.41 95 GLU B CA 1
ATOM 2427 C C . GLU B 1 95 ? 19.414 19.346 56.958 1.00 59.01 95 GLU B C 1
ATOM 2428 O O . GLU B 1 95 ? 19.974 18.480 57.631 1.00 58.47 95 GLU B O 1
ATOM 2434 N N . GLY B 1 96 ? 18.348 19.119 56.192 1.00 58.36 96 GLY B N 1
ATOM 2435 C CA . GLY B 1 96 ? 17.703 17.820 56.092 1.00 57.74 96 GLY B CA 1
ATOM 2436 C C . GLY B 1 96 ? 18.581 16.673 55.638 1.00 58.00 96 GLY B C 1
ATOM 2437 O O . GLY B 1 96 ? 19.804 16.810 55.529 1.00 58.27 96 GLY B O 1
ATOM 2438 N N . TRP B 1 97 ? 17.949 15.533 55.371 1.00 58.28 97 TRP B N 1
ATOM 2439 C CA . TRP B 1 97 ? 18.674 14.343 54.953 1.00 58.95 97 TRP B CA 1
ATOM 2440 C C . TRP B 1 97 ? 19.545 14.614 53.757 1.00 58.56 97 TRP B C 1
ATOM 2441 O O . TRP B 1 97 ? 19.275 15.501 52.951 1.00 58.74 97 TRP B O 1
ATOM 2452 N N . THR B 1 98 ? 20.588 13.813 53.636 1.00 57.19 98 THR B N 1
ATOM 2453 C CA . THR B 1 98 ? 21.521 13.989 52.557 1.00 55.73 98 THR B CA 1
ATOM 2454 C C . THR B 1 98 ? 22.427 12.767 52.541 1.00 54.47 98 THR B C 1
ATOM 2455 O O . THR B 1 98 ? 22.306 11.890 53.393 1.00 54.07 98 THR B O 1
ATOM 2459 N N . LYS B 1 99 ? 23.295 12.707 51.542 1.00 53.17 99 LYS B N 1
ATOM 2460 C CA . LYS B 1 99 ? 24.267 11.638 51.383 1.00 52.93 99 LYS B CA 1
ATOM 2461 C C . LYS B 1 99 ? 25.493 12.277 50.730 1.00 53.55 99 LYS B C 1
ATOM 2462 O O . LYS B 1 99 ? 25.373 13.062 49.787 1.00 54.78 99 LYS B O 1
ATOM 2468 N N . HIS B 1 100 ? 26.668 11.962 51.254 1.00 54.38 100 HIS B N 1
ATOM 2469 C CA . HIS B 1 100 ? 27.913 12.525 50.756 1.00 55.20 100 HIS B CA 1
ATOM 2470 C C . HIS B 1 100 ? 28.228 12.163 49.325 1.00 54.76 100 HIS B C 1
ATOM 2471 O O . HIS B 1 100 ? 28.103 11.003 48.922 1.00 55.06 100 HIS B O 1
ATOM 2478 N N . ALA B 1 101 ? 28.648 13.168 48.562 1.00 53.48 101 ALA B N 1
ATOM 2479 C CA . ALA B 1 101 ? 28.933 12.982 47.146 1.00 52.26 101 ALA B CA 1
ATOM 2480 C C . ALA B 1 101 ? 30.360 12.581 46.799 1.00 51.88 101 ALA B C 1
ATOM 2481 O O . ALA B 1 101 ? 30.653 12.293 45.636 1.00 51.00 101 ALA B O 1
ATOM 2483 N N . HIS B 1 102 ? 31.241 12.541 47.795 1.00 51.33 102 HIS B N 1
ATOM 2484 C CA . HIS B 1 102 ? 32.636 12.198 47.538 1.00 51.76 102 HIS B CA 1
ATOM 2485 C C . HIS B 1 102 ? 32.886 10.811 46.933 1.00 50.96 102 HIS B C 1
ATOM 2486 O O . HIS B 1 102 ? 33.933 10.584 46.308 1.00 49.31 102 HIS B O 1
ATOM 2493 N N . PRO B 1 103 ? 31.946 9.856 47.118 1.00 49.95 103 PRO B N 1
ATOM 2494 C CA . PRO B 1 103 ? 32.188 8.535 46.521 1.00 50.33 103 PRO B CA 1
ATOM 2495 C C . PRO B 1 103 ? 32.252 8.674 44.995 1.00 49.61 103 PRO B C 1
ATOM 2496 O O . PRO B 1 103 ? 32.975 7.939 44.316 1.00 49.27 103 PRO B O 1
ATOM 2500 N N . TYR B 1 104 ? 31.480 9.632 44.481 1.00 49.71 104 TYR B N 1
ATOM 2501 C CA . TYR B 1 104 ? 31.406 9.914 43.055 1.00 50.01 104 TYR B CA 1
ATOM 2502 C C . TYR B 1 104 ? 32.496 10.888 42.597 1.00 48.79 104 TYR B C 1
ATOM 2503 O O . TYR B 1 104 ? 33.064 10.717 41.520 1.00 48.37 104 TYR B O 1
ATOM 2512 N N . TRP B 1 105 ? 32.789 11.909 43.401 1.00 48.97 105 TRP B N 1
ATOM 2513 C CA . TRP B 1 105 ? 33.842 12.861 43.043 1.00 50.27 105 TRP B CA 1
ATOM 2514 C C . TRP B 1 105 ? 35.171 12.106 43.006 1.00 50.69 105 TRP B C 1
ATOM 2515 O O . TRP B 1 105 ? 36.154 12.591 42.446 1.00 52.13 105 TRP B O 1
ATOM 2526 N N . ARG B 1 106 ? 35.202 10.927 43.623 1.00 52.03 106 ARG B N 1
ATOM 2527 C CA . ARG B 1 106 ? 36.414 10.121 43.635 1.00 53.87 106 ARG B CA 1
ATOM 2528 C C . ARG B 1 106 ? 36.450 9.210 42.412 1.00 53.93 106 ARG B C 1
ATOM 2529 O O . ARG B 1 106 ? 37.523 8.955 41.869 1.00 54.41 106 ARG B O 1
ATOM 2537 N N . GLU B 1 107 ? 35.283 8.737 41.973 1.00 55.44 107 GLU B N 1
ATOM 2538 C CA . GLU B 1 107 ? 35.185 7.875 40.788 1.00 57.87 107 GLU B CA 1
ATOM 2539 C C . GLU B 1 107 ? 35.864 8.641 39.645 1.00 58.09 107 GLU B C 1
ATOM 2540 O O . GLU B 1 107 ? 36.720 8.102 38.935 1.00 58.29 107 GLU B O 1
ATOM 2546 N N . ALA B 1 108 ? 35.458 9.895 39.469 1.00 57.94 108 ALA B N 1
ATOM 2547 C CA . ALA B 1 108 ? 36.079 10.770 38.489 1.00 57.50 108 ALA B CA 1
ATOM 2548 C C . ALA B 1 108 ? 37.137 11.344 39.403 1.00 57.23 108 ALA B C 1
ATOM 2549 O O . ALA B 1 108 ? 36.910 11.439 40.596 1.00 57.89 108 ALA B O 1
ATOM 2551 N N . LYS B 1 109 ? 38.296 11.706 38.893 1.00 57.01 109 LYS B N 1
ATOM 2552 C CA . LYS B 1 109 ? 39.297 12.245 39.797 1.00 57.87 109 LYS B CA 1
ATOM 2553 C C . LYS B 1 109 ? 39.100 13.741 39.977 1.00 57.32 109 LYS B C 1
ATOM 2554 O O . LYS B 1 109 ? 39.880 14.560 39.479 1.00 57.06 109 LYS B O 1
ATOM 2560 N N . GLN B 1 110 ? 38.038 14.077 40.706 1.00 56.08 110 GLN B N 1
ATOM 2561 C CA . GLN B 1 110 ? 37.659 15.460 40.967 1.00 55.27 110 GLN B CA 1
ATOM 2562 C C . GLN B 1 110 ? 37.758 15.759 42.451 1.00 54.59 110 GLN B C 1
ATOM 2563 O O . GLN B 1 110 ? 37.647 16.916 42.869 1.00 54.29 110 GLN B O 1
ATOM 2569 N N . GLU B 1 111 ? 37.958 14.702 43.236 1.00 53.93 111 GLU B N 1
ATOM 2570 C CA . GLU B 1 111 ? 38.064 14.785 44.692 1.00 52.71 111 GLU B CA 1
ATOM 2571 C C . GLU B 1 111 ? 38.933 15.954 45.167 1.00 52.27 111 GLU B C 1
ATOM 2572 O O . GLU B 1 111 ? 38.568 16.691 46.090 1.00 51.52 111 GLU B O 1
ATOM 2574 N N . HIS B 1 112 ? 40.076 16.124 44.509 1.00 51.54 112 HIS B N 1
ATOM 2575 C CA . HIS B 1 112 ? 41.036 17.165 44.856 1.00 50.77 112 HIS B CA 1
ATOM 2576 C C . HIS B 1 112 ? 40.718 18.576 44.387 1.00 50.35 112 HIS B C 1
ATOM 2577 O O . HIS B 1 112 ? 41.472 19.509 44.676 1.00 50.01 112 HIS B O 1
ATOM 2584 N N . LYS B 1 113 ? 39.613 18.739 43.663 1.00 48.88 113 LYS B N 1
ATOM 2585 C CA . LYS B 1 113 ? 39.232 20.049 43.146 1.00 46.80 113 LYS B CA 1
ATOM 2586 C C . LYS B 1 113 ? 38.030 20.660 43.831 1.00 46.03 113 LYS B C 1
ATOM 2587 O O . LYS B 1 113 ? 37.883 21.876 43.839 1.00 46.57 113 LYS B O 1
ATOM 2593 N N . ILE B 1 114 ? 37.179 19.820 44.409 1.00 44.88 114 ILE B N 1
ATOM 2594 C CA . ILE B 1 114 ? 35.992 20.302 45.099 1.00 43.81 114 ILE B CA 1
ATOM 2595 C C . ILE B 1 114 ? 36.244 20.544 46.586 1.00 44.62 114 ILE B C 1
ATOM 2596 O O . ILE B 1 114 ? 36.696 19.655 47.297 1.00 47.28 114 ILE B O 1
ATOM 2601 N N . LYS B 1 115 ? 35.972 21.761 47.042 1.00 45.88 115 LYS B N 1
ATOM 2602 C CA . LYS B 1 115 ? 36.142 22.115 48.443 1.00 46.96 115 LYS B CA 1
ATOM 2603 C C . LYS B 1 115 ? 34.747 22.361 48.995 1.00 47.43 115 LYS B C 1
ATOM 2604 O O . LYS B 1 115 ? 34.132 23.383 48.729 1.00 47.22 115 LYS B O 1
ATOM 2610 N N . LEU B 1 116 ? 34.245 21.402 49.753 1.00 47.36 116 LEU B N 1
ATOM 2611 C CA . LEU B 1 116 ? 32.915 21.493 50.332 1.00 46.28 116 LEU B CA 1
ATOM 2612 C C . LEU B 1 116 ? 32.922 22.448 51.526 1.00 47.80 116 LEU B C 1
ATOM 2613 O O . LEU B 1 116 ? 33.913 22.546 52.260 1.00 46.39 116 LEU B O 1
ATOM 2618 N N . ARG B 1 117 ? 31.819 23.170 51.695 1.00 48.91 117 ARG B N 1
ATOM 2619 C CA . ARG B 1 117 ? 31.681 24.126 52.787 1.00 49.81 117 ARG B CA 1
ATOM 2620 C C . ARG B 1 117 ? 30.236 24.042 53.254 1.00 51.39 117 ARG B C 1
ATOM 2621 O O . ARG B 1 117 ? 29.327 24.534 52.585 1.00 51.88 117 ARG B O 1
ATOM 2629 N N . LEU B 1 118 ? 30.030 23.415 54.407 1.00 51.87 118 LEU B N 1
ATOM 2630 C CA . LEU B 1 118 ? 28.688 23.239 54.948 1.00 51.10 118 LEU B CA 1
ATOM 2631 C C . LEU B 1 118 ? 28.334 24.396 55.869 1.00 51.66 118 LEU B C 1
ATOM 2632 O O . LEU B 1 118 ? 29.211 24.977 56.506 1.00 52.01 118 LEU B O 1
ATOM 2637 N N . GLY B 1 119 ? 27.053 24.749 55.921 1.00 52.31 119 GLY B N 1
ATOM 2638 C CA . GLY B 1 119 ? 26.637 25.835 56.791 1.00 52.61 119 GLY B CA 1
ATOM 2639 C C . GLY B 1 119 ? 25.952 26.972 56.068 1.00 52.65 119 GLY B C 1
ATOM 2640 O O . GLY B 1 119 ? 25.935 26.982 54.840 1.00 53.19 119 GLY B O 1
ATOM 2641 N N . PRO B 1 120 ? 25.377 27.948 56.803 1.00 53.76 120 PRO B N 1
ATOM 2642 C CA . PRO B 1 120 ? 24.693 29.083 56.173 1.00 53.95 120 PRO B CA 1
ATOM 2643 C C . PRO B 1 120 ? 25.588 29.706 55.115 1.00 53.64 120 PRO B C 1
ATOM 2644 O O . PRO B 1 120 ? 26.814 29.716 55.247 1.00 54.02 120 PRO B O 1
ATOM 2648 N N . ALA B 1 121 ? 24.972 30.224 54.060 1.00 53.69 121 ALA B N 1
ATOM 2649 C CA . ALA B 1 121 ? 25.725 30.813 52.960 1.00 53.19 121 ALA B CA 1
ATOM 2650 C C . ALA B 1 121 ? 26.266 32.209 53.248 1.00 52.78 121 ALA B C 1
ATOM 2651 O O . ALA B 1 121 ? 27.372 32.538 52.823 1.00 53.67 121 ALA B O 1
ATOM 2653 N N . LEU B 1 122 ? 25.499 33.030 53.960 1.00 52.06 122 LEU B N 1
ATOM 2654 C CA . LEU B 1 122 ? 25.954 34.375 54.289 1.00 52.11 122 LEU B CA 1
ATOM 2655 C C . LEU B 1 122 ? 27.326 34.313 54.972 1.00 53.01 122 LEU B C 1
ATOM 2656 O O . LEU B 1 122 ? 28.243 35.074 54.647 1.00 52.04 122 LEU B O 1
ATOM 2661 N N . ASP B 1 123 ? 27.461 33.391 55.918 1.00 53.28 123 ASP B N 1
ATOM 2662 C CA . ASP B 1 123 ? 28.699 33.242 56.671 1.00 53.94 123 ASP B CA 1
ATOM 2663 C C . ASP B 1 123 ? 29.855 32.720 55.831 1.00 52.21 123 ASP B C 1
ATOM 2664 O O . ASP B 1 123 ? 30.990 33.185 55.951 1.00 51.65 123 ASP B O 1
ATOM 2669 N N . THR B 1 124 ? 29.559 31.757 54.968 1.00 49.41 124 THR B N 1
ATOM 2670 C CA . THR B 1 124 ? 30.583 31.191 54.111 1.00 46.76 124 THR B CA 1
ATOM 2671 C C . THR B 1 124 ? 31.050 32.248 53.104 1.00 46.15 124 THR B C 1
ATOM 2672 O O . THR B 1 124 ? 32.245 32.339 52.806 1.00 46.78 124 THR B O 1
ATOM 2676 N N . LEU B 1 125 ? 30.120 33.044 52.577 1.00 44.97 125 LEU B N 1
ATOM 2677 C CA . LEU B 1 125 ? 30.488 34.079 51.621 1.00 46.23 125 LEU B CA 1
ATOM 2678 C C . LEU B 1 125 ? 31.267 35.193 52.300 1.00 49.89 125 LEU B C 1
ATOM 2679 O O . LEU B 1 125 ? 32.219 35.734 51.732 1.00 49.43 125 LEU B O 1
ATOM 2684 N N . HIS B 1 126 ? 30.857 35.558 53.510 1.00 52.27 126 HIS B N 1
ATOM 2685 C CA . HIS B 1 126 ? 31.579 36.598 54.235 1.00 53.87 126 HIS B CA 1
ATOM 2686 C C . HIS B 1 126 ? 32.949 36.050 54.605 1.00 53.98 126 HIS B C 1
ATOM 2687 O O . HIS B 1 126 ? 33.949 36.752 54.530 1.00 53.29 126 HIS B O 1
ATOM 2694 N N . SER B 1 127 ? 32.992 34.783 54.991 1.00 53.94 127 SER B N 1
ATOM 2695 C CA . SER B 1 127 ? 34.254 34.152 55.342 1.00 54.79 127 SER B CA 1
ATOM 2696 C C . SER B 1 127 ? 35.278 34.237 54.207 1.00 53.94 127 SER B C 1
ATOM 2697 O O . SER B 1 127 ? 36.411 34.653 54.431 1.00 55.98 127 SER B O 1
ATOM 2700 N N . LEU B 1 128 ? 34.883 33.831 53.001 1.00 53.75 128 LEU B N 1
ATOM 2701 C CA . LEU B 1 128 ? 35.774 33.864 51.837 1.00 53.80 128 LEU B CA 1
ATOM 2702 C C . LEU B 1 128 ? 36.081 35.308 51.510 1.00 54.53 128 LEU B C 1
ATOM 2703 O O . LEU B 1 128 ? 37.149 35.641 51.011 1.00 54.50 128 LEU B O 1
ATOM 2708 N N . LEU B 1 129 ? 35.107 36.163 51.777 1.00 56.13 129 LEU B N 1
ATOM 2709 C CA . LEU B 1 129 ? 35.250 37.582 51.517 1.00 57.97 129 LEU B CA 1
ATOM 2710 C C . LEU B 1 129 ? 36.189 38.172 52.563 1.00 59.86 129 LEU B C 1
ATOM 2711 O O . LEU B 1 129 ? 37.257 38.695 52.226 1.00 59.36 129 LEU B O 1
ATOM 2716 N N . ASN B 1 130 ? 35.774 38.058 53.829 1.00 61.96 130 ASN B N 1
ATOM 2717 C CA . ASN B 1 130 ? 36.508 38.574 54.984 1.00 62.79 130 ASN B CA 1
ATOM 2718 C C . ASN B 1 130 ? 37.972 38.157 54.965 1.00 63.46 130 ASN B C 1
ATOM 2719 O O . ASN B 1 130 ? 38.781 38.603 55.787 1.00 64.24 130 ASN B O 1
ATOM 2724 N N . GLU B 1 131 ? 38.285 37.290 54.008 1.00 64.01 131 GLU B N 1
ATOM 2725 C CA . GLU B 1 131 ? 39.644 36.898 53.699 1.00 64.39 131 GLU B CA 1
ATOM 2726 C C . GLU B 1 131 ? 39.852 35.709 52.819 1.00 65.17 131 GLU B C 1
ATOM 2727 O O . GLU B 1 131 ? 39.754 34.535 53.208 1.00 64.46 131 GLU B O 1
ATOM 2733 N N . GLY B 1 132 ? 40.141 36.123 51.590 1.00 64.63 132 GLY B N 1
ATOM 2734 C CA . GLY B 1 132 ? 40.403 35.298 50.436 1.00 64.43 132 GLY B CA 1
ATOM 2735 C C . GLY B 1 132 ? 40.545 36.401 49.395 1.00 64.43 132 GLY B C 1
ATOM 2736 O O . GLY B 1 132 ? 41.056 36.201 48.295 1.00 64.35 132 GLY B O 1
ATOM 2737 N N . GLY B 1 133 ? 40.098 37.595 49.783 1.00 64.16 133 GLY B N 1
ATOM 2738 C CA . GLY B 1 133 ? 40.160 38.761 48.921 1.00 64.83 133 GLY B CA 1
ATOM 2739 C C . GLY B 1 133 ? 38.862 38.977 48.170 1.00 64.98 133 GLY B C 1
ATOM 2740 O O . GLY B 1 133 ? 37.797 38.553 48.624 1.00 65.00 133 GLY B O 1
ATOM 2741 N N . GLU B 1 134 ? 38.952 39.657 47.029 1.00 64.64 134 GLU B N 1
ATOM 2742 C CA . GLU B 1 134 ? 37.798 39.916 46.171 1.00 63.41 134 GLU B CA 1
ATOM 2743 C C . GLU B 1 134 ? 38.210 39.500 44.778 1.00 62.09 134 GLU B C 1
ATOM 2744 O O . GLU B 1 134 ? 39.393 39.345 44.499 1.00 61.74 134 GLU B O 1
ATOM 2750 N N . HIS B 1 135 ? 37.241 39.336 43.893 1.00 60.55 135 HIS B N 1
ATOM 2751 C CA . HIS B 1 135 ? 37.556 38.940 42.531 1.00 60.48 135 HIS B CA 1
ATOM 2752 C C . HIS B 1 135 ? 38.335 37.620 42.542 1.00 59.02 135 HIS B C 1
ATOM 2753 O O . HIS B 1 135 ? 39.388 37.521 41.902 1.00 59.80 135 HIS B O 1
ATOM 2760 N N . GLN B 1 136 ? 37.837 36.615 43.263 1.00 57.16 136 GLN B N 1
ATOM 2761 C CA . GLN B 1 136 ? 38.530 35.327 43.313 1.00 54.75 136 GLN B CA 1
ATOM 2762 C C . GLN B 1 136 ? 37.934 34.317 42.336 1.00 53.68 136 GLN B C 1
ATOM 2763 O O . GLN B 1 136 ? 38.658 33.526 41.730 1.00 53.16 136 GLN B O 1
ATOM 2769 N N . PHE B 1 137 ? 36.613 34.357 42.183 1.00 51.94 137 PHE B N 1
ATOM 2770 C CA . PHE B 1 137 ? 35.909 33.422 41.311 1.00 50.13 137 PHE B CA 1
ATOM 2771 C C . PHE B 1 137 ? 35.557 33.980 39.949 1.00 50.21 137 PHE B C 1
ATOM 2772 O O . PHE B 1 137 ? 35.076 35.102 39.832 1.00 49.83 137 PHE B O 1
ATOM 2780 N N . ASP B 1 138 ? 35.804 33.177 38.921 1.00 48.64 138 ASP B N 1
ATOM 2781 C CA . ASP B 1 138 ? 35.494 33.560 37.559 1.00 47.31 138 ASP B CA 1
ATOM 2782 C C . ASP B 1 138 ? 34.026 33.234 37.274 1.00 46.42 138 ASP B C 1
ATOM 2783 O O . ASP B 1 138 ? 33.447 33.749 36.324 1.00 47.09 138 ASP B O 1
ATOM 2788 N N . PHE B 1 139 ? 33.429 32.381 38.100 1.00 44.80 139 PHE B N 1
ATOM 2789 C CA . PHE B 1 139 ? 32.033 31.987 37.923 1.00 42.89 139 PHE B CA 1
ATOM 2790 C C . PHE B 1 139 ? 31.402 31.683 39.281 1.00 41.81 139 PHE B C 1
ATOM 2791 O O . PHE B 1 139 ? 31.942 30.899 40.058 1.00 41.96 139 PHE B O 1
ATOM 2799 N N . ILE B 1 140 ? 30.274 32.328 39.567 1.00 40.32 140 ILE B N 1
ATOM 2800 C CA . ILE B 1 140 ? 29.541 32.118 40.814 1.00 39.93 140 ILE B CA 1
ATOM 2801 C C . ILE B 1 140 ? 28.124 31.680 40.432 1.00 40.01 140 ILE B C 1
ATOM 2802 O O . ILE B 1 140 ? 27.553 32.210 39.480 1.00 40.17 140 ILE B O 1
ATOM 2807 N N . PHE B 1 141 ? 27.566 30.708 41.155 1.00 39.32 141 PHE B N 1
ATOM 2808 C CA . PHE B 1 141 ? 26.202 30.243 40.883 1.00 38.60 141 PHE B CA 1
ATOM 2809 C C . PHE B 1 141 ? 25.361 30.327 42.144 1.00 38.64 141 PHE B C 1
ATOM 2810 O O . PHE B 1 141 ? 25.597 29.601 43.106 1.00 38.86 141 PHE B O 1
ATOM 2818 N N . ILE B 1 142 ? 24.376 31.216 42.132 1.00 38.03 142 ILE B N 1
ATOM 2819 C CA . ILE B 1 142 ? 23.525 31.401 43.291 1.00 38.15 142 ILE B CA 1
ATOM 2820 C C . ILE B 1 142 ? 22.207 30.659 43.183 1.00 39.80 142 ILE B C 1
ATOM 2821 O O . ILE B 1 142 ? 21.423 30.874 42.245 1.00 37.88 142 ILE B O 1
ATOM 2826 N N . ASP B 1 143 ? 21.973 29.793 44.165 1.00 41.72 143 ASP B N 1
ATOM 2827 C CA . ASP B 1 143 ? 20.765 28.990 44.215 1.00 43.93 143 ASP B CA 1
ATOM 2828 C C . ASP B 1 143 ? 20.413 28.659 45.664 1.00 45.97 143 ASP B C 1
ATOM 2829 O O . ASP B 1 143 ? 19.753 27.651 45.941 1.00 47.52 143 ASP B O 1
ATOM 2834 N N . ALA B 1 144 ? 20.862 29.511 46.581 1.00 46.33 144 ALA B N 1
ATOM 2835 C CA . ALA B 1 144 ? 20.611 29.325 48.002 1.00 47.32 144 ALA B CA 1
ATOM 2836 C C . ALA B 1 144 ? 19.210 29.795 48.391 1.00 49.01 144 ALA B C 1
ATOM 2837 O O . ALA B 1 144 ? 18.363 30.002 47.521 1.00 49.35 144 ALA B O 1
ATOM 2839 N N . ASP B 1 145 ? 18.976 29.967 49.697 1.00 50.75 145 ASP B N 1
ATOM 2840 C CA . ASP B 1 145 ? 17.674 30.413 50.229 1.00 50.92 145 ASP B CA 1
ATOM 2841 C C . ASP B 1 145 ? 17.204 31.724 49.596 1.00 49.04 145 ASP B C 1
ATOM 2842 O O . ASP B 1 145 ? 17.915 32.734 49.602 1.00 48.01 145 ASP B O 1
ATOM 2847 N N . LYS B 1 146 ? 15.992 31.689 49.062 1.00 48.34 146 LYS B N 1
ATOM 2848 C CA . LYS B 1 146 ? 15.412 32.831 48.368 1.00 48.61 146 LYS B CA 1
ATOM 2849 C C . LYS B 1 146 ? 15.352 34.158 49.116 1.00 48.31 146 LYS B C 1
ATOM 2850 O O . LYS B 1 146 ? 15.628 35.217 48.543 1.00 48.86 146 LYS B O 1
ATOM 2856 N N . THR B 1 147 ? 15.013 34.101 50.395 1.00 48.51 147 THR B N 1
ATOM 2857 C CA . THR B 1 147 ? 14.885 35.301 51.214 1.00 48.37 147 THR B CA 1
ATOM 2858 C C . THR B 1 147 ? 16.154 36.121 51.454 1.00 49.38 147 THR B C 1
ATOM 2859 O O . THR B 1 14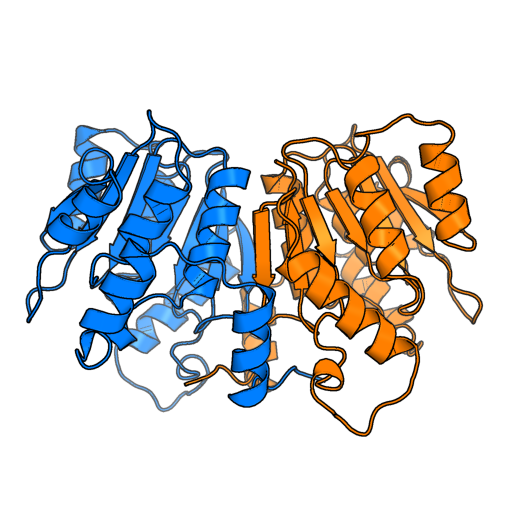7 ? 16.084 37.224 52.000 1.00 49.56 147 THR B O 1
ATOM 2863 N N . ASN B 1 148 ? 17.302 35.588 51.043 1.00 49.36 148 ASN B N 1
ATOM 2864 C CA . ASN B 1 148 ? 18.584 36.270 51.207 1.00 49.43 148 ASN B CA 1
ATOM 2865 C C . ASN B 1 148 ? 19.201 36.615 49.860 1.00 50.09 148 ASN B C 1
ATOM 2866 O O . ASN B 1 148 ? 20.356 37.048 49.775 1.00 48.67 148 ASN B O 1
ATOM 2871 N N . TYR B 1 149 ? 18.418 36.425 48.805 1.00 49.54 149 TYR B N 1
ATOM 2872 C CA . TYR B 1 149 ? 18.878 36.670 47.447 1.00 48.41 149 TYR B CA 1
ATOM 2873 C C . TYR B 1 149 ? 19.432 38.074 47.184 1.00 49.75 149 TYR B C 1
ATOM 2874 O O . TYR B 1 149 ? 20.412 38.216 46.451 1.00 49.54 149 TYR B O 1
ATOM 2883 N N . LEU B 1 150 ? 18.834 39.108 47.777 1.00 49.43 150 LEU B N 1
ATOM 2884 C CA . LEU B 1 150 ? 19.320 40.478 47.565 1.00 48.67 150 LEU B CA 1
ATOM 2885 C C . LEU B 1 150 ? 20.765 40.567 48.068 1.00 48.75 150 LEU B C 1
ATOM 2886 O O . LEU B 1 150 ? 21.614 41.235 47.461 1.00 47.45 150 LEU B O 1
ATOM 2891 N N . ASN B 1 151 ? 21.030 39.885 49.182 1.00 48.61 151 ASN B N 1
ATOM 2892 C CA . ASN B 1 151 ? 22.353 39.877 49.795 1.00 48.55 151 ASN B CA 1
ATOM 2893 C C . ASN B 1 151 ? 23.392 39.130 48.970 1.00 48.05 151 ASN B C 1
ATOM 2894 O O . ASN B 1 151 ? 24.456 39.667 48.631 1.00 46.38 151 ASN B O 1
ATOM 2899 N N . TYR B 1 152 ? 23.080 37.876 48.665 1.00 47.94 152 TYR B N 1
ATOM 2900 C CA . TYR B 1 152 ? 23.980 37.028 47.888 1.00 46.96 152 TYR B CA 1
ATOM 2901 C C . TYR B 1 152 ? 24.440 37.731 46.612 1.00 45.85 152 TYR B C 1
ATOM 2902 O O . TYR B 1 152 ? 25.563 37.545 46.157 1.00 45.57 152 TYR B O 1
ATOM 2911 N N . TYR B 1 153 ? 23.553 38.541 46.047 1.00 45.03 153 TYR B N 1
ATOM 2912 C CA . TYR B 1 153 ? 23.833 39.286 44.831 1.00 44.81 153 TYR B CA 1
ATOM 2913 C C . TYR B 1 153 ? 24.946 40.301 45.088 1.00 44.44 153 TYR B C 1
ATOM 2914 O O . TYR B 1 153 ? 25.887 40.432 44.300 1.00 44.84 153 TYR B O 1
ATOM 2923 N N . GLU B 1 154 ? 24.841 41.012 46.201 1.00 44.24 154 GLU B N 1
ATOM 2924 C CA . GLU B 1 154 ? 25.836 42.011 46.533 1.00 44.27 154 GLU B CA 1
ATOM 2925 C C . GLU B 1 154 ? 27.193 41.377 46.786 1.00 43.95 154 GLU B C 1
ATOM 2926 O O . GLU B 1 154 ? 28.222 41.910 46.358 1.00 42.89 154 GLU B O 1
ATOM 2932 N N . LEU B 1 155 ? 27.192 40.239 47.481 1.00 43.04 155 LEU B N 1
ATOM 2933 C CA . LEU B 1 155 ? 28.437 39.535 47.769 1.00 42.23 155 LEU B CA 1
ATOM 2934 C C . LEU B 1 155 ? 29.071 39.054 46.465 1.00 42.50 155 LEU B C 1
ATOM 2935 O O . LEU B 1 155 ? 30.276 39.212 46.249 1.00 42.89 155 LEU B O 1
ATOM 2940 N N . ALA B 1 156 ? 28.244 38.463 45.605 1.00 42.02 156 ALA B N 1
ATOM 2941 C CA . ALA B 1 156 ? 28.686 37.928 44.329 1.00 42.86 156 ALA B CA 1
ATOM 2942 C C . ALA B 1 156 ? 29.457 38.946 43.499 1.00 44.36 156 ALA B C 1
ATOM 2943 O O . ALA B 1 156 ? 30.539 38.657 42.971 1.00 44.54 156 ALA B O 1
ATOM 2945 N N . LEU B 1 157 ? 28.889 40.140 43.382 1.00 45.61 157 LEU B N 1
ATOM 2946 C CA . LEU B 1 157 ? 29.514 41.207 42.615 1.00 46.92 157 LEU B CA 1
ATOM 2947 C C . LEU B 1 157 ? 30.908 41.513 43.153 1.00 48.18 157 LEU B C 1
ATOM 2948 O O . LEU B 1 157 ? 31.797 41.885 42.392 1.00 48.80 157 LEU B O 1
ATOM 2953 N N . LYS B 1 158 ? 31.097 41.328 44.459 1.00 49.49 158 LYS B N 1
ATOM 2954 C CA . LYS B 1 158 ? 32.388 41.565 45.108 1.00 51.45 158 LYS B CA 1
ATOM 2955 C C . LYS B 1 158 ? 33.403 40.441 44.877 1.00 52.96 158 LYS B C 1
ATOM 2956 O O . LYS B 1 158 ? 34.583 40.691 44.609 1.00 52.97 158 LYS B O 1
ATOM 2962 N N . LEU B 1 159 ? 32.923 39.205 44.986 1.00 52.90 159 LEU B N 1
ATOM 2963 C CA . LEU B 1 159 ? 33.753 38.021 44.837 1.00 51.45 159 LEU B CA 1
ATOM 2964 C C . LEU B 1 159 ? 34.104 37.629 43.405 1.00 51.29 159 LEU B C 1
ATOM 2965 O O . LEU B 1 159 ? 35.183 37.090 43.162 1.00 51.49 159 LEU B O 1
ATOM 2970 N N . VAL B 1 160 ? 33.211 37.896 42.456 1.00 50.30 160 VAL B N 1
ATOM 2971 C CA . VAL B 1 160 ? 33.487 37.542 41.065 1.00 51.28 160 VAL B CA 1
ATOM 2972 C C . VAL B 1 160 ? 34.567 38.445 40.459 1.00 51.56 160 VAL B C 1
ATOM 2973 O O . VAL B 1 160 ? 34.699 39.609 40.838 1.00 52.91 160 VAL B O 1
ATOM 2977 N N . THR B 1 161 ? 35.344 37.899 39.527 1.00 52.91 161 THR B N 1
ATOM 2978 C CA . THR B 1 161 ? 36.407 38.657 38.862 1.00 55.86 161 THR B CA 1
ATOM 2979 C C . THR B 1 161 ? 35.825 39.465 37.703 1.00 57.45 161 THR B C 1
ATOM 2980 O O . THR B 1 161 ? 34.694 39.219 37.268 1.00 57.67 161 THR B O 1
ATOM 2984 N N . PRO B 1 162 ? 36.578 40.462 37.201 1.00 59.43 162 PRO B N 1
ATOM 2985 C CA . PRO B 1 162 ? 36.038 41.231 36.072 1.00 62.67 162 PRO B CA 1
ATOM 2986 C C . PRO B 1 162 ? 36.067 40.212 34.929 1.00 63.63 162 PRO B C 1
ATOM 2987 O O . PRO B 1 162 ? 36.853 39.263 34.981 1.00 65.67 162 PRO B O 1
ATOM 2991 N N . LYS B 1 163 ? 35.239 40.387 33.907 1.00 62.75 163 LYS B N 1
ATOM 2992 C CA . LYS B 1 163 ? 35.188 39.398 32.827 1.00 61.57 163 LYS B CA 1
ATOM 2993 C C . LYS B 1 163 ? 34.619 38.112 3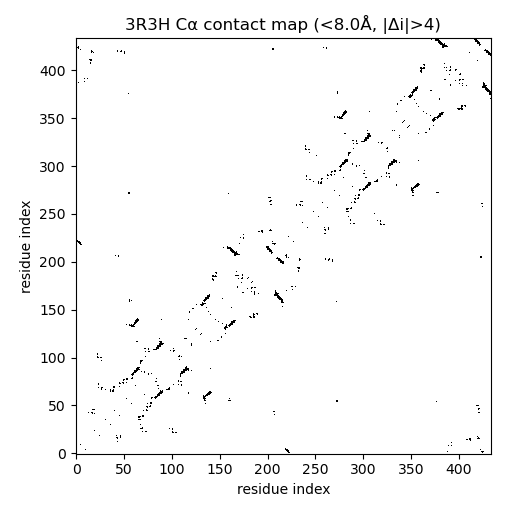3.434 1.00 59.23 163 LYS B C 1
ATOM 2994 O O . LYS B 1 163 ? 34.667 37.053 32.806 1.00 59.19 163 LYS B O 1
ATOM 3000 N N . GLY B 1 164 ? 34.124 38.210 34.667 1.00 56.92 164 GLY B N 1
ATOM 3001 C CA . GLY B 1 164 ? 33.566 37.055 35.346 1.00 53.90 164 GLY B CA 1
ATOM 3002 C C . GLY B 1 164 ? 32.067 36.959 35.126 1.00 51.58 164 GLY B C 1
ATOM 3003 O O . GLY B 1 164 ? 31.492 37.822 34.458 1.00 52.63 164 GLY B O 1
ATOM 3004 N N . LEU B 1 165 ? 31.423 35.940 35.695 1.00 48.64 165 LEU B N 1
ATOM 3005 C CA . LEU B 1 165 ? 29.986 35.769 35.508 1.00 45.47 165 LEU B CA 1
ATOM 3006 C C . LEU B 1 165 ? 29.244 35.219 36.712 1.00 43.93 165 LEU B C 1
ATOM 3007 O O . LEU B 1 165 ? 29.758 34.365 37.431 1.00 43.77 165 LEU B O 1
ATOM 3012 N N . ILE B 1 166 ? 28.028 35.720 36.914 1.00 42.31 166 ILE B N 1
ATOM 3013 C CA . ILE B 1 166 ? 27.168 35.269 37.998 1.00 41.39 166 ILE B CA 1
ATOM 3014 C C . ILE B 1 166 ? 25.879 34.732 37.395 1.00 41.96 166 ILE B C 1
ATOM 3015 O O . ILE B 1 166 ? 25.256 35.389 36.561 1.00 41.14 166 ILE B O 1
ATOM 3020 N N . ALA B 1 167 ? 25.491 33.532 37.811 1.00 41.64 167 ALA B N 1
ATOM 3021 C CA . ALA B 1 167 ? 24.266 32.915 37.328 1.00 41.22 167 ALA B CA 1
ATOM 3022 C C . ALA B 1 167 ? 23.305 32.808 38.512 1.00 41.33 167 ALA B C 1
ATOM 3023 O O . ALA B 1 167 ? 23.677 32.301 39.571 1.00 42.41 167 ALA B O 1
ATOM 3025 N N . ILE B 1 168 ? 22.084 33.306 38.337 1.00 40.86 168 ILE B N 1
ATOM 3026 C CA . ILE B 1 168 ? 21.080 33.273 39.396 1.00 42.25 168 ILE B CA 1
ATOM 3027 C C . ILE B 1 168 ? 19.970 32.345 38.947 1.00 43.74 168 ILE B C 1
ATOM 3028 O O . ILE B 1 168 ? 19.507 32.447 37.817 1.00 43.98 168 ILE B O 1
ATOM 3033 N N . ASP B 1 169 ? 19.518 31.455 39.823 1.00 46.08 169 ASP B N 1
ATOM 3034 C CA . ASP B 1 169 ? 18.439 30.562 39.433 1.00 48.03 169 ASP B CA 1
ATOM 3035 C C . ASP B 1 169 ? 17.137 30.995 40.093 1.00 46.30 169 ASP B C 1
ATOM 3036 O O . ASP B 1 169 ? 17.131 31.859 40.963 1.00 45.41 169 ASP B O 1
ATOM 3041 N N . ASN B 1 170 ? 16.037 30.391 39.660 1.00 45.56 170 ASN B N 1
ATOM 3042 C CA . ASN B 1 170 ? 14.712 30.691 40.195 1.00 46.17 170 ASN B CA 1
ATOM 3043 C C . ASN B 1 170 ? 14.335 32.157 40.049 1.00 44.75 170 ASN B C 1
ATOM 3044 O O . ASN B 1 170 ? 13.843 32.772 40.992 1.00 46.76 170 ASN B O 1
ATOM 3049 N N . ILE B 1 171 ? 14.546 32.719 38.869 1.00 43.97 171 ILE B N 1
ATOM 3050 C CA . ILE B 1 171 ? 14.211 34.117 38.664 1.00 44.43 171 ILE B CA 1
ATOM 3051 C C . ILE B 1 171 ? 12.690 34.340 38.501 1.00 46.25 171 ILE B C 1
ATOM 3052 O O . ILE B 1 171 ? 12.179 35.395 38.882 1.00 46.23 171 ILE B O 1
ATOM 3057 N N . PHE B 1 172 ? 11.967 33.354 37.958 1.00 48.10 172 PHE B N 1
ATOM 3058 C CA . PHE B 1 172 ? 10.511 33.485 37.783 1.00 49.81 172 PHE B CA 1
ATOM 3059 C C . PHE B 1 172 ? 9.754 32.819 38.946 1.00 52.94 172 PHE B C 1
ATOM 3060 O O . PHE B 1 172 ? 8.530 32.924 39.027 1.00 53.24 172 PHE B O 1
ATOM 3068 N N . TRP B 1 173 ? 10.474 32.124 39.830 1.00 54.06 173 TRP B N 1
ATOM 3069 C CA . TRP B 1 173 ? 9.870 31.443 40.990 1.00 55.22 173 TRP B CA 1
ATOM 3070 C C . TRP B 1 173 ? 8.534 30.752 40.660 1.00 56.37 173 TRP B C 1
ATOM 3071 O O . TRP B 1 173 ? 7.559 30.853 41.404 1.00 55.61 173 TRP B O 1
ATOM 3082 N N . ASP B 1 174 ? 8.508 30.039 39.542 1.00 56.74 174 ASP B N 1
ATOM 3083 C CA . ASP B 1 174 ? 7.320 29.324 39.097 1.00 57.51 174 ASP B CA 1
ATOM 3084 C C . ASP B 1 174 ? 6.129 30.238 38.805 1.00 57.75 174 ASP B C 1
ATOM 3085 O O . ASP B 1 174 ? 4.992 29.928 39.164 1.00 58.41 174 ASP B O 1
ATOM 3090 N N . GLY B 1 175 ? 6.387 31.362 38.149 1.00 58.12 175 GLY B N 1
ATOM 3091 C CA . GLY B 1 175 ? 5.306 32.274 37.825 1.00 58.70 175 GLY B CA 1
ATOM 3092 C C . GLY B 1 175 ? 4.807 33.117 38.988 1.00 59.02 175 GLY B C 1
ATOM 3093 O O . GLY B 1 175 ? 3.965 34.001 38.804 1.00 59.00 175 GLY B O 1
ATOM 3094 N N . LYS B 1 176 ? 5.330 32.848 40.182 1.00 59.47 176 LYS B N 1
ATOM 3095 C CA . LYS B 1 176 ? 4.940 33.577 41.387 1.00 58.99 176 LYS B CA 1
ATOM 3096 C C . LYS B 1 176 ? 5.372 35.042 41.347 1.00 58.10 176 LYS B C 1
ATOM 3097 O O . LYS B 1 176 ? 4.837 35.866 42.083 1.00 58.10 176 LYS B O 1
ATOM 3103 N N . VAL B 1 177 ? 6.341 35.359 40.493 1.00 57.66 177 VAL B N 1
ATOM 3104 C CA . VAL B 1 177 ? 6.856 36.724 40.378 1.00 58.19 177 VAL B CA 1
ATOM 3105 C C . VAL B 1 177 ? 5.830 37.729 39.859 1.00 58.38 177 VAL B C 1
ATOM 3106 O O . VAL B 1 177 ? 6.022 38.939 39.991 1.00 58.52 177 VAL B O 1
ATOM 3110 N N . ILE B 1 178 ? 4.748 37.213 39.278 1.00 59.94 178 ILE B N 1
ATOM 3111 C CA . ILE B 1 178 ? 3.659 38.026 38.733 1.00 61.08 178 ILE B CA 1
ATOM 3112 C C . ILE B 1 178 ? 2.488 38.144 39.724 1.00 62.44 178 ILE B C 1
ATOM 3113 O O . ILE B 1 178 ? 1.921 39.225 39.908 1.00 62.06 178 ILE B O 1
ATOM 3118 N N . ASP B 1 179 ? 2.138 37.019 40.347 1.00 63.81 179 ASP B N 1
ATOM 3119 C CA . ASP B 1 179 ? 1.054 36.931 41.334 1.00 65.35 179 ASP B CA 1
ATOM 3120 C C . ASP B 1 179 ? 0.988 38.152 42.266 1.00 66.18 179 ASP B C 1
ATOM 3121 O O . ASP B 1 179 ? 1.966 38.486 42.949 1.00 65.77 179 ASP B O 1
ATOM 3126 N N . PRO B 1 180 ? -0.170 38.836 42.299 1.00 66.09 180 PRO B N 1
ATOM 3127 C CA . PRO B 1 180 ? -0.324 40.013 43.165 1.00 67.50 180 PRO B CA 1
ATOM 3128 C C . PRO B 1 180 ? -0.789 39.606 44.569 1.00 67.46 180 PRO B C 1
ATOM 3129 O O . PRO B 1 180 ? -0.673 40.376 45.526 1.00 66.57 180 PRO B O 1
ATOM 3133 N N . ASN B 1 181 ? -1.307 38.379 44.659 1.00 68.06 181 ASN B N 1
ATOM 3134 C CA . ASN B 1 181 ? -1.819 37.789 45.896 1.00 68.72 181 ASN B CA 1
ATOM 3135 C C . ASN B 1 181 ? -0.750 37.018 46.666 1.00 68.71 181 ASN B C 1
ATOM 3136 O O . ASN B 1 181 ? -1.069 36.244 47.568 1.00 68.46 181 ASN B O 1
ATOM 3141 N N . ASP B 1 182 ? 0.513 37.229 46.303 1.00 68.12 182 ASP B N 1
ATOM 3142 C CA . ASP B 1 182 ? 1.635 36.548 46.942 1.00 67.36 182 ASP B CA 1
ATOM 3143 C C . ASP B 1 182 ? 2.349 37.449 47.955 1.00 67.14 182 ASP B C 1
ATOM 3144 O O . ASP B 1 182 ? 2.863 38.513 47.610 1.00 66.63 182 ASP B O 1
ATOM 3149 N N . THR B 1 183 ? 2.379 36.993 49.207 1.00 65.93 183 THR B N 1
ATOM 3150 C CA . THR B 1 183 ? 2.991 37.729 50.317 1.00 63.92 183 THR B CA 1
ATOM 3151 C C . THR B 1 183 ? 4.343 37.183 50.765 1.00 63.77 183 THR B C 1
ATOM 3152 O O . THR B 1 183 ? 5.191 37.940 51.264 1.00 63.50 183 THR B O 1
ATOM 3156 N N . SER B 1 184 ? 4.531 35.874 50.597 1.00 61.82 184 SER B N 1
ATOM 3157 C CA . SER B 1 184 ? 5.765 35.207 51.010 1.00 59.80 184 SER B CA 1
ATOM 3158 C C . SER B 1 184 ? 7.039 35.988 50.733 1.00 59.38 184 SER B C 1
ATOM 3159 O O . SER B 1 184 ? 7.247 36.498 49.629 1.00 59.00 184 SER B O 1
ATOM 3162 N N . GLY B 1 185 ? 7.873 36.085 51.766 1.00 58.65 185 GLY B N 1
ATOM 3163 C CA . GLY B 1 185 ? 9.133 36.794 51.666 1.00 58.52 185 GLY B CA 1
ATOM 3164 C C . GLY B 1 185 ? 10.027 36.187 50.608 1.00 58.75 185 GLY B C 1
ATOM 3165 O O . GLY B 1 185 ? 10.949 36.840 50.122 1.00 59.22 185 GLY B O 1
ATOM 3166 N N . GLN B 1 186 ? 9.760 34.931 50.255 1.00 58.67 186 GLN B N 1
ATOM 3167 C CA . GLN B 1 186 ? 10.535 34.248 49.221 1.00 58.85 186 GLN B CA 1
ATOM 3168 C C . GLN B 1 186 ? 10.311 34.908 47.857 1.00 58.48 186 GLN B C 1
ATOM 3169 O O . GLN B 1 186 ? 11.240 35.477 47.290 1.00 57.86 186 GLN B O 1
ATOM 3175 N N . THR B 1 187 ? 9.085 34.844 47.336 1.00 58.07 187 THR B N 1
ATOM 3176 C CA . THR B 1 187 ? 8.789 35.469 46.048 1.00 58.52 187 THR B CA 1
ATOM 3177 C C . THR B 1 187 ? 8.968 36.983 46.147 1.00 58.62 187 THR B C 1
ATOM 3178 O O . THR B 1 187 ? 9.364 37.641 45.189 1.00 59.21 187 THR B O 1
ATOM 3182 N N . ARG B 1 188 ? 8.665 37.532 47.315 1.00 58.50 188 ARG B N 1
ATOM 3183 C CA . ARG B 1 188 ? 8.801 38.965 47.547 1.00 59.25 188 ARG B CA 1
ATOM 3184 C C . ARG B 1 188 ? 10.254 39.420 47.362 1.00 59.58 188 ARG B C 1
ATOM 3185 O O . ARG B 1 188 ? 10.518 40.421 46.691 1.00 58.79 188 ARG B O 1
ATOM 3193 N N . GLU B 1 189 ? 11.189 38.680 47.958 1.00 58.48 189 GLU B N 1
ATOM 3194 C CA . GLU B 1 189 ? 12.619 38.981 47.855 1.00 57.23 189 GLU B CA 1
ATOM 3195 C C . GLU B 1 189 ? 13.168 38.745 46.451 1.00 55.48 189 GLU B C 1
ATOM 3196 O O . GLU B 1 189 ? 14.150 39.376 46.054 1.00 55.63 189 GLU B O 1
ATOM 3202 N N . ILE B 1 190 ? 12.550 37.827 45.709 1.00 52.93 190 ILE B N 1
ATOM 3203 C CA . ILE B 1 190 ? 12.967 37.558 44.334 1.00 52.60 190 ILE B CA 1
ATOM 3204 C C . ILE B 1 190 ? 12.581 38.811 43.537 1.00 52.11 190 ILE B C 1
ATOM 3205 O O . ILE B 1 190 ? 13.422 39.450 42.892 1.00 51.68 190 ILE B O 1
ATOM 3210 N N . LYS B 1 191 ? 11.301 39.163 43.604 1.00 51.81 191 LYS B N 1
ATOM 3211 C CA . LYS B 1 191 ? 10.792 40.337 42.907 1.00 52.19 191 LYS B CA 1
ATOM 3212 C C . LYS B 1 191 ? 11.679 41.557 43.165 1.00 51.49 191 LYS B C 1
ATOM 3213 O O . LYS B 1 191 ? 12.028 42.285 42.228 1.00 52.13 191 LYS B O 1
ATOM 3219 N N . LYS B 1 192 ? 12.034 41.774 44.431 1.00 50.48 192 LYS B N 1
ATOM 3220 C CA . LYS B 1 192 ? 12.882 42.899 44.815 1.00 50.79 192 LYS B CA 1
ATOM 3221 C C . LYS B 1 192 ? 14.212 42.844 44.066 1.00 49.91 192 LYS B C 1
ATOM 3222 O O . LYS B 1 192 ? 14.686 43.856 43.527 1.00 49.91 192 LYS B O 1
ATOM 3228 N N . LEU B 1 193 ? 14.807 41.653 44.046 1.00 47.73 193 LEU B N 1
ATOM 3229 C CA . LEU B 1 193 ? 16.079 41.427 43.380 1.00 45.15 193 LEU B CA 1
ATOM 3230 C C . LEU B 1 193 ? 16.033 41.747 41.889 1.00 45.30 193 LEU B C 1
ATOM 3231 O O . LEU B 1 193 ? 16.912 42.431 41.357 1.00 44.06 193 LEU B O 1
ATOM 3236 N N . ASN B 1 194 ? 15.010 41.235 41.216 1.00 45.59 194 ASN B N 1
ATOM 3237 C CA . ASN B 1 194 ? 14.857 41.454 39.785 1.00 46.16 194 ASN B CA 1
ATOM 3238 C C . ASN B 1 194 ? 14.785 42.932 39.453 1.00 47.08 194 ASN B C 1
ATOM 3239 O O . ASN B 1 194 ? 15.256 43.369 38.403 1.00 48.19 194 ASN B O 1
ATOM 3244 N N . GLN B 1 195 ? 14.199 43.700 40.360 1.00 47.61 195 GLN B N 1
ATOM 3245 C CA . GLN B 1 195 ? 14.097 45.140 40.185 1.00 46.87 195 GLN B CA 1
ATOM 3246 C C . GLN B 1 195 ? 15.475 45.759 40.356 1.00 45.33 195 GLN B C 1
ATOM 3247 O O . GLN B 1 195 ? 15.846 46.686 39.639 1.00 45.85 195 GLN B O 1
ATOM 3253 N N . VAL B 1 196 ? 16.229 45.231 41.311 1.00 44.43 196 VAL B N 1
ATOM 3254 C CA . VAL B 1 196 ? 17.576 45.710 41.580 1.00 44.23 196 VAL B CA 1
ATOM 3255 C C . VAL B 1 196 ? 18.441 45.455 40.348 1.00 43.83 196 VAL B C 1
ATOM 3256 O O . VAL B 1 196 ? 19.192 46.325 39.903 1.00 44.52 196 VAL B O 1
ATOM 3260 N N . ILE B 1 197 ? 18.324 44.250 39.801 1.00 44.12 197 ILE B N 1
ATOM 3261 C CA . ILE B 1 197 ? 19.076 43.877 38.612 1.00 43.52 197 ILE B CA 1
ATOM 3262 C C . ILE B 1 197 ? 18.603 44.745 37.444 1.00 43.46 197 ILE B C 1
ATOM 3263 O O . ILE B 1 197 ? 19.409 45.277 36.674 1.00 43.93 197 ILE B O 1
ATOM 3268 N N . LYS B 1 198 ? 17.286 44.891 37.336 1.00 42.33 198 LYS B N 1
ATOM 3269 C CA . LYS B 1 198 ? 16.665 45.678 36.278 1.00 40.64 198 LYS B CA 1
ATOM 3270 C C . LYS B 1 198 ? 17.294 47.054 36.138 1.00 41.26 198 LYS B C 1
ATOM 3271 O O . LYS B 1 198 ? 17.574 47.505 35.027 1.00 39.69 198 LYS B O 1
ATOM 3277 N N . ASN B 1 199 ? 17.518 47.709 37.274 1.00 42.14 199 ASN B N 1
ATOM 3278 C CA . ASN B 1 199 ? 18.093 49.052 37.301 1.00 43.14 199 ASN B CA 1
ATOM 3279 C C . ASN B 1 199 ? 19.570 49.082 37.665 1.00 43.35 199 ASN B C 1
ATOM 3280 O O . ASN B 1 199 ? 20.091 50.128 38.034 1.00 43.66 199 ASN B O 1
ATOM 3285 N N . ASP B 1 200 ? 20.252 47.948 37.561 1.00 43.51 200 ASP B N 1
ATOM 3286 C CA . ASP B 1 200 ? 21.661 47.916 37.927 1.00 43.49 200 ASP B CA 1
ATOM 3287 C C . ASP B 1 200 ? 22.588 48.305 36.795 1.00 43.40 200 ASP B C 1
ATOM 3288 O O . ASP B 1 200 ? 22.780 47.540 35.855 1.00 44.26 200 ASP B O 1
ATOM 3293 N N . SER B 1 201 ? 23.179 49.489 36.904 1.00 43.06 201 SER B N 1
ATOM 3294 C CA . SER B 1 201 ? 24.091 50.004 35.880 1.00 43.27 201 SER B CA 1
ATOM 3295 C C . SER B 1 201 ? 25.506 49.417 35.959 1.00 42.91 201 SER B C 1
ATOM 3296 O O . SER B 1 201 ? 26.295 49.552 35.029 1.00 42.80 201 SER B O 1
ATOM 3299 N N . ARG B 1 202 ? 25.815 48.761 37.068 1.00 42.18 202 ARG B N 1
ATOM 3300 C CA . ARG B 1 202 ? 27.126 48.160 37.280 1.00 41.91 202 ARG B CA 1
ATOM 3301 C C . ARG B 1 202 ? 27.401 46.944 36.398 1.00 42.34 202 ARG B C 1
ATOM 3302 O O . ARG B 1 202 ? 28.556 46.571 36.175 1.00 42.97 202 ARG B O 1
ATOM 3310 N N . VAL B 1 203 ? 26.344 46.331 35.884 1.00 41.83 203 VAL B N 1
ATOM 3311 C CA . VAL B 1 203 ? 26.502 45.109 35.116 1.00 41.20 203 VAL B CA 1
ATOM 3312 C C . VAL B 1 203 ? 25.869 45.006 33.733 1.00 42.49 203 VAL B C 1
ATOM 3313 O O . VAL B 1 203 ? 25.057 45.845 33.332 1.00 41.29 203 VAL B O 1
ATOM 3317 N N . PHE B 1 204 ? 26.281 43.957 33.013 1.00 43.78 204 PHE B N 1
ATOM 3318 C CA . PHE B 1 204 ? 25.737 43.608 31.700 1.00 44.19 204 PHE B CA 1
ATOM 3319 C C . PHE B 1 204 ? 24.764 42.494 32.096 1.00 42.55 204 PHE B C 1
ATOM 3320 O O . PHE B 1 204 ? 25.090 41.650 32.935 1.00 42.78 204 PHE B O 1
ATOM 3328 N N . VAL B 1 205 ? 23.575 42.471 31.516 1.00 40.98 205 VAL B N 1
ATOM 3329 C CA . VAL B 1 205 ? 22.620 41.453 31.919 1.00 39.51 205 VAL B CA 1
ATOM 3330 C C . VAL B 1 205 ? 22.112 40.576 30.783 1.00 39.66 205 VAL B C 1
ATOM 3331 O O . VAL B 1 205 ? 22.388 40.826 29.612 1.00 39.85 205 VAL B O 1
ATOM 3335 N N . SER B 1 206 ? 21.389 39.527 31.151 1.00 40.58 206 SER B N 1
ATOM 3336 C CA . SER B 1 206 ? 20.812 38.587 30.196 1.00 41.59 206 SER B CA 1
ATOM 3337 C C . SER B 1 206 ? 19.952 37.611 30.968 1.00 41.70 206 SER B C 1
ATOM 3338 O O . SER B 1 206 ? 20.407 37.019 31.944 1.00 43.53 206 SER B O 1
ATOM 3341 N N . LEU B 1 207 ? 18.711 37.436 30.543 1.00 42.40 207 LEU B N 1
ATOM 3342 C CA . LEU B 1 207 ? 17.832 36.523 31.246 1.00 42.22 207 LEU B CA 1
ATOM 3343 C C . LEU B 1 207 ? 17.344 35.399 30.341 1.00 42.23 207 LEU B C 1
ATOM 3344 O O . LEU B 1 207 ? 16.643 35.637 29.365 1.00 43.20 207 LEU B O 1
ATOM 3349 N N . LEU B 1 208 ? 17.734 34.174 30.679 1.00 42.57 208 LEU B N 1
ATOM 3350 C CA . LEU B 1 208 ? 17.354 32.983 29.927 1.00 41.96 208 LEU B CA 1
ATOM 3351 C C . LEU B 1 208 ? 16.082 32.320 30.438 1.00 41.47 208 LEU B C 1
ATOM 3352 O O . LEU B 1 208 ? 15.888 32.162 31.648 1.00 39.85 208 LEU B O 1
ATOM 3357 N N . ALA B 1 209 ? 15.231 31.918 29.496 1.00 41.69 209 ALA B N 1
ATOM 3358 C CA . ALA B 1 209 ? 13.978 31.229 29.818 1.00 41.97 209 ALA B CA 1
ATOM 3359 C C . ALA B 1 209 ? 14.212 29.711 29.856 1.00 41.82 209 ALA B C 1
ATOM 3360 O O . ALA B 1 209 ? 13.595 28.941 29.115 1.00 42.31 209 ALA B O 1
ATOM 3362 N N . ILE B 1 210 ? 15.144 29.309 30.713 1.00 41.29 210 ILE B N 1
ATOM 3363 C CA . ILE B 1 210 ? 15.496 27.911 30.939 1.00 39.92 210 ILE B CA 1
ATOM 3364 C C . ILE B 1 210 ? 15.397 27.720 32.456 1.00 40.73 210 ILE B C 1
ATOM 3365 O O . ILE B 1 210 ? 15.587 28.675 33.220 1.00 40.83 210 ILE B O 1
ATOM 3370 N N . ALA B 1 211 ? 15.102 26.495 32.888 1.00 41.61 211 ALA B N 1
ATOM 3371 C CA . ALA B 1 211 ? 14.957 26.209 34.311 1.00 42.03 211 ALA B CA 1
ATOM 3372 C C . ALA B 1 211 ? 13.799 27.069 34.809 1.00 42.99 211 ALA B C 1
ATOM 3373 O O . ALA B 1 211 ? 12.746 27.126 34.175 1.00 42.30 211 ALA B O 1
ATOM 3375 N N . ASP B 1 212 ? 13.994 27.731 35.945 1.00 44.12 212 ASP B N 1
ATOM 3376 C CA . ASP B 1 212 ? 12.976 28.606 36.520 1.00 44.48 212 ASP B CA 1
ATOM 3377 C C . ASP B 1 212 ? 13.393 30.039 36.189 1.00 44.22 212 ASP B C 1
ATOM 3378 O O . ASP B 1 212 ? 13.046 30.988 36.888 1.00 43.80 212 ASP B O 1
ATOM 3383 N N . GLY B 1 213 ? 14.151 30.174 35.111 1.00 43.96 213 GLY B N 1
ATOM 3384 C CA . GLY B 1 213 ? 14.651 31.472 34.722 1.00 43.16 213 GLY B CA 1
ATOM 3385 C C . GLY B 1 213 ? 16.060 31.597 35.266 1.00 43.77 213 GLY B C 1
ATOM 3386 O O . GLY B 1 213 ? 16.324 31.299 36.438 1.00 44.24 213 GLY B O 1
ATOM 3387 N N . MET B 1 214 ? 16.982 32.023 34.417 1.00 42.86 214 MET B N 1
ATOM 3388 C CA . MET B 1 214 ? 18.348 32.165 34.864 1.00 41.25 214 MET B CA 1
ATOM 3389 C C . MET B 1 214 ? 18.949 33.498 34.415 1.00 41.83 214 MET B C 1
ATOM 3390 O O . MET B 1 214 ? 19.136 33.744 33.224 1.00 41.11 214 MET B O 1
ATOM 3395 N N . PHE B 1 215 ? 19.220 34.368 35.383 1.00 41.20 215 PHE B N 1
ATOM 3396 C CA . PHE B 1 215 ? 19.831 35.657 35.101 1.00 40.16 215 PHE B CA 1
ATOM 3397 C C . PHE B 1 215 ? 21.326 35.407 35.023 1.00 41.15 215 PHE B C 1
ATOM 3398 O O . PHE B 1 215 ? 21.871 34.588 35.765 1.00 40.58 215 PHE B O 1
ATOM 3406 N N . LEU B 1 216 ? 21.981 36.110 34.112 1.00 40.65 216 LEU B N 1
ATOM 3407 C CA . LEU B 1 216 ? 23.421 36.001 33.944 1.00 39.79 216 LEU B CA 1
ATOM 3408 C C . LEU B 1 216 ? 23.887 37.436 33.897 1.00 39.60 216 LEU B C 1
ATOM 3409 O O . LEU B 1 216 ? 23.593 38.155 32.951 1.00 40.35 216 LEU B O 1
ATOM 3414 N N . VAL B 1 217 ? 24.578 37.870 34.938 1.00 39.28 217 VAL B N 1
ATOM 3415 C CA . VAL B 1 217 ? 25.066 39.236 34.957 1.00 41.72 217 VAL B CA 1
ATOM 3416 C C . VAL B 1 217 ? 26.585 39.224 34.971 1.00 42.88 217 VAL B C 1
ATOM 3417 O O . VAL B 1 217 ? 27.205 38.297 35.490 1.00 41.75 217 VAL B O 1
ATOM 3421 N N . GLN B 1 218 ? 27.188 40.242 34.377 1.00 45.61 218 GLN B N 1
ATOM 3422 C CA . GLN B 1 218 ? 28.627 40.328 34.394 1.00 48.61 218 GLN B CA 1
ATOM 3423 C C . GLN B 1 218 ? 29.014 41.792 34.632 1.00 49.93 218 GLN B C 1
ATOM 3424 O O . GLN B 1 218 ? 28.302 42.703 34.206 1.00 49.46 218 GLN B O 1
ATOM 3430 N N . PRO B 1 219 ? 30.120 42.031 35.364 1.00 51.74 219 PRO B N 1
ATOM 3431 C CA . PRO B 1 219 ? 30.659 43.356 35.709 1.00 52.16 219 PRO B CA 1
ATOM 3432 C C . PRO B 1 219 ? 30.864 44.363 34.577 1.00 53.66 219 PRO B C 1
ATOM 3433 O O . PRO B 1 219 ? 30.799 44.025 33.400 1.00 52.45 219 PRO B O 1
ATOM 3437 N N . ILE B 1 220 ? 31.132 45.605 34.980 1.00 56.16 220 ILE B N 1
ATOM 3438 C CA . ILE B 1 220 ? 31.355 46.752 34.088 1.00 57.10 220 ILE B CA 1
ATOM 3439 C C . ILE B 1 220 ? 30.090 47.106 33.296 1.00 57.73 220 ILE B C 1
ATOM 3440 O O . ILE B 1 220 ? 29.061 46.420 33.469 1.00 57.71 220 ILE B O 1
#

Organism: Legionella pneumophila subsp. pneumophila (strain Philadelphia 1 / ATCC 33152 / DSM 7513) (NCBI:txid272624)

Nearest PDB structures (foldseek):
  3r3h-assembly1_B  TM=1.000E+00  e=2.591E-40  Legionella pneumophila subsp. pneumophila str. Philadelphia 1
  5log-assembly1_A  TM=9.478E-01  e=4.759E-25  Myxococcus xanthus
  3tr6-assembly1_A-2  TM=9.295E-01  e=3.970E-25  Coxiella burnetii
  2avd-assembly1_B  TM=9.348E-01  e=2.742E-24  Homo sapiens
  3cbg-assembly1_A-2  TM=9.336E-01  e=6.012E-24  Synechocystis sp. PCC 6803

Foldseek 3Di:
DDDDDDPVVVVVVCVVDQPDDPLLVVLLVVCVVPPLSVLDQDRVSLVVVLVVCVVLVWQEEEEEAADQCNSVLSNCVSHDPNGAYEYEHQDPDDYDDSVVSCVVVVHPVRYHYHYHDPLVVLVVCCVPPNFAATLEYEYSHQQLCVVVCVVSVVRNHHQSGKYKYPLLCVLVCCVPPVDDDSNSVSSVVVVVCVVPDPQWDWDWDPPHSIMIMIHGD/DDDDCDPVNVCVVCVPDADDDPLLVVLCVVCVVVVLNLLEDDRVRLLVVLVVCLVLVWQEEEEAAQDQCNSQLSNLVSHDVSGAYEYEHADDDDHDDSLVSCVVPVSNVRYHYHYHDPVVVLVVCPVPVHWQATLEYEYRHQQLCVLVVVVSCLGRHHASGKYKYALLCVQVVCPDPPDDDSRSVSSVVNVVCVVPDPQWDWDWDPPHNIMIMIGGD

Solvent-accessible surface area: 18457 Å² total; per-residue (Å²): 156,73,57,71,36,57,81,109,14,34,120,33,4,32,75,1,3,42,95,40,60,93,0,9,32,34,2,98,73,111,14,71,129,42,139,14,33,125,101,26,15,31,18,16,14,3,11,3,2,19,1,0,2,51,11,12,83,1,95,54,0,0,0,1,0,23,10,9,5,3,2,0,0,2,2,0,51,19,10,48,131,110,6,61,0,8,2,0,11,25,32,162,51,232,51,132,117,7,72,67,40,14,136,107,9,154,12,29,142,16,13,106,64,59,114,23,81,1,56,96,6,2,77,38,12,26,121,146,39,32,87,115,27,0,27,0,0,1,2,16,1,56,22,68,40,2,43,68,5,0,62,9,2,28,79,0,2,24,81,128,0,1,0,0,1,12,21,0,2,63,116,21,79,5,70,38,116,130,38,136,45,33,79,2,137,25,0,80,91,0,0,74,51,0,68,109,12,94,110,4,66,6,1,6,5,12,22,25,32,0,0,0,0,0,10,33,132,154,73,41,76,31,48,66,108,11,29,114,26,2,31,77,2,3,47,92,37,60,105,3,7,16,35,1,76,139,80,7,59,112,41,144,24,28,130,104,22,6,33,15,36,8,4,13,1,2,20,0,1,2,56,10,7,102,6,129,49,0,1,0,1,0,24,10,9,7,3,4,0,0,2,3,0,45,18,8,65,105,121,4,49,0,19,2,0,18,30,30,165,47,239,64,99,121,9,84,58,56,15,131,128,5,145,17,45,100,4,8,86,74,80,117,26,87,1,42,92,7,2,78,55,17,28,108,142,50,27,92,87,36,0,23,0,1,0,3,16,2,52,16,67,34,2,42,70,1,1,64,15,2,29,103,0,3,21,68,136,0,1,0,0,1,11,26,0,7,56,109,28,69,6,73,43,122,140,26,122,53,36,76,2,120,43,0,47,102,1,0,74,47,0,62,114,7,107,118,4,78,3,1,8,4,29,11,43,29,0,0,0,1,0,12,23,143

B-factor: mean 47.56, std 9.93, range [20.76, 81.79]

Sequence (434 aa):
KHLSLTPELYKYLLDISLREHPALAALRKETSTMELANMQVAPEQAQFMQMLIRLTRAKKVLELGTFTGYSALAMSLALPDDGQVITCDINEGWTKHAHPYWREAKQEHKIKLRLGPALDTLHSLLNEGGEHQFDFIFIDADKTNYLNYYELALKLVTPKGLIAIDNIFWDGKVIDPNDTSGQTREIKKLNQVIKNDSRVFVSLLAIADGMFLVQPIKHLSLTPELYKYLLDISLREHPALAALRKETSTMELANMQVAPEQAQFMQMLIRLTRAKKVLELGTFTGYSALAMSLALPDDGQVITCDINEGWTKHAHPYWREAKQEHKIKLRLGPALDTLHSLLNEGGEHQFDFIFIDADKTNYLNYYELALKLVTPKGLIAIDNIFWDGKVIDPNDTSGQTREIKKLNQVIKNDSRVFVSLLAIADGMFLVQPI

InterPro domains:
  IPR002935 Class I-like SAM-dependent O-methyltransferase [PF01596] (17-216)
  IPR002935 Class I-like SAM-dependent O-methyltransferase [PS51682] (1-218)
  IPR029063 S-adenosyl-L-methionine-dependent methyltransferase superfamily [G3DSA:3.40.50.150] (1-218)
  IPR029063 S-adenosyl-L-methionine-dependent methyltransferase superfamily [SSF53335] (9-215)
  IPR050362 Cation-dependent O-methyltransferase [PTHR10509] (3-215)

Secondary structure (DSSP, 8-state):
------HHHHHHHHHHH----HHHHHHHHTTSSSGGGGTSPPHHHHHHHHHHHHHHT-SEEEEEES--SHHHHHHHHTS-TT-EEEEEE---SS---SHHHHHHTT-TTTEEEEES-HHHHHHHHHHHH-SS-EEEEEEES-GGGHHHHHHHHHHHEEEEEEEEEE-SSSSS-SS-TT---HHHHHHHHHHHHHHT--SEEEEEESSSS-EEEEEE-/------HHHHHHHHHHH----HHHHHHHHHTTTTT-TTSSPPHHHHHHHHHHHHHHT-SEEEEEE---SHHHHHHHHHS-SS-EEEEEE---S----SHHHHHHTTTTTTEEEEES-HHHHHHHHHTTT-SS-EEEEEEES-GGGHHHHHHHHHHHEEEEEEEEE--SSGGGTTT-TT---HHHHHHHHHHHHHHT-TTEE--EE-STT-EEEEEE-